Protein AF-0000000087743496 (afdb_homodimer)

Nearest PDB structures (foldseek):
  3oou-assembly1_A  TM=9.475E-01  e=4.690E-06  Listeria innocua
  6swi-assembly1_A  TM=8.479E-01  e=4.455E-06  Geobacillus stearothermophilus
  3w6v-assembly1_A  TM=9.706E-01  e=2.554E-05  Streptomyces griseus
  3lsg-assembly1_A  TM=9.555E-01  e=3.476E-05  Fusobacterium nucleatum subsp. nucleatum
  3oio-assembly1_A  TM=8.805E-01  e=1.465E-04  Chromobacterium violaceum

Radius of gyration: 25.74 Å; Cα contacts (8 Å, |Δi|>4): 983; chains: 2; bounding box: 69×85×62 Å

Foldseek 3Di:
DQPDDDPQAGDDDDDPPFLKDKDKDQDQAKFDKHFAAWKKKKAFQWAWFWKDFPNDIDIHGHLKIKIAHHLTIMITHRDGGMMMMMTGRCLVVCVDPPLLLLSLLQPGMHMQDVVQAVCSVVLSVLVVQLVVLVVVVDPCSRVSNNVSVSVVSVSSSVCSVSSLVPDPDPSRNVSSLLSNLLSVLLVVLLVCLQEPADLCNSCVSSVHDSVVSQVSNCSSNVDGPVLSSLLSLLVQLLVCLLPHPDDNVVSCNRSRHPDPVVNQVSNCVNPVDGSVVSSVVNVPPDPPPPPPPDDPPPVVD/DQPDDDPQAGDDDDDPPFLKDKDKDQDQAKFDWHFAAWKKKKAFQWAWFWKDFPNDIDIHGHLKIKIAHHLTIMITHRDGGMMMMMTGRCLVVCVDPPLLLLSLLQPGMHMQDVVQAVCSVVLSVLVVQLVVLVVVVDPCSRVSNNVSVSVVSVSSSVCSVSSLVPDPDPSRNVSSLLSNLLSVLLVVLLVCLQEPADLCNSCVSSVHDSVVSQVSNCSSNVDGPVLSSLLSLLVQLLVCLLPHPDDNVVSCNRSRHPDPVVNQVSNCVNPVDGSVVSSVVNVPPPCPPDPPPDDPPPVVD

Sequence (602 aa):
MIENLNGLHETVNYAPTGRVRLYENDDFEAYPSHWHLPIEIIMPIQNNYKVESCGHVFDIAEDEMIFICPGVIHSMPALPGKRLIFQIDISMLQAISGFDHVVSLIYPVYVVSPSNCPCYDQFHNLFRQICESYTHAGLMAEPEIYTSMAQMLLLLGKNYHQINNSLADTSIKKQREYAEQINRICDYLKIHYAEDISLESAAKIAGFSKYHFSRVFKQLTGVTFYRYINQVRIQKAKLFLMDSDSTITNIAINCGFSSMSSFIRMFRIITGYTPTKFRSLYDSSLTIPSEDPESYEQLSGMIENLNGLHETVNYAPTGRVRLYENDDFEAYPSHWHLPIEIIMPIQNNYKVESCGHVFDIAEDEMIFICPGVIHSMPALPGKRLIFQIDISMLQAISGFDHVVSLIYPVYVVSPSNCPCYDQFHNLFRQICESYTHAGLMAEPEIYTSMAQMLLLLGKNYHQINNSLADTSIKKQREYAEQINRICDYLKIHYAEDISLESAAKIAGFSKYHFSRVFKQLTGVTFYRYINQVRIQKAKLFLMDSDSTITNIAINCGFSSMSSFIRMFRIITGYTPTKFRSLYDSSLTIPSEDPESYEQLSG

Organism: Butyrivibrio fibrisolvens (NCBI:txid831)

Structure (mmCIF, N/CA/C/O backbone):
data_AF-0000000087743496-model_v1
#
loop_
_entity.id
_entity.type
_entity.pdbx_description
1 polymer 'AraC family transcriptional regulator'
#
loop_
_atom_site.group_PDB
_atom_site.id
_atom_site.type_symbol
_atom_site.label_atom_id
_atom_site.label_alt_id
_atom_site.label_comp_id
_atom_site.label_asym_id
_atom_site.label_entity_id
_atom_site.label_seq_id
_atom_site.pdbx_PDB_ins_code
_atom_site.Cartn_x
_atom_site.Cartn_y
_atom_site.Cartn_z
_atom_site.occupancy
_atom_site.B_iso_or_equiv
_atom_site.auth_seq_id
_atom_site.auth_comp_id
_atom_site.auth_asym_id
_atom_site.auth_atom_id
_atom_site.pdbx_PDB_model_num
ATOM 1 N N . MET A 1 1 ? 3.855 8.945 25.516 1 42.09 1 MET A N 1
ATOM 2 C CA . MET A 1 1 ? 5.207 9.484 25.625 1 42.09 1 MET A CA 1
ATOM 3 C C . MET A 1 1 ? 5.895 9.5 24.266 1 42.09 1 MET A C 1
ATOM 5 O O . MET A 1 1 ? 5.723 8.57 23.469 1 42.09 1 MET A O 1
ATOM 9 N N . ILE A 1 2 ? 6.129 10.781 23.859 1 43.72 2 ILE A N 1
ATOM 10 C CA . ILE A 1 2 ? 7.023 10.875 22.719 1 43.72 2 ILE A CA 1
ATOM 11 C C . ILE A 1 2 ? 8.375 10.258 23.062 1 43.72 2 ILE A C 1
ATOM 13 O O . ILE A 1 2 ? 9.062 10.719 23.969 1 43.72 2 ILE A O 1
ATOM 17 N N . GLU A 1 3 ? 8.672 9.156 22.625 1 43.66 3 GLU A N 1
ATOM 18 C CA . GLU A 1 3 ? 9.883 8.414 22.969 1 43.66 3 GLU A CA 1
ATOM 19 C C . GLU A 1 3 ? 11.125 9.078 22.391 1 43.66 3 GLU A C 1
ATOM 21 O O . GLU A 1 3 ? 12.18 9.109 23.016 1 43.66 3 GLU A O 1
ATOM 26 N N . ASN A 1 4 ? 10.977 9.617 21.219 1 40.31 4 ASN A N 1
ATOM 27 C CA . ASN A 1 4 ? 12.117 10.188 20.5 1 40.31 4 ASN A CA 1
ATOM 28 C C . ASN A 1 4 ? 11.734 11.477 19.781 1 40.31 4 ASN A C 1
ATOM 30 O O . ASN A 1 4 ? 10.969 11.445 18.812 1 40.31 4 ASN A O 1
ATOM 34 N N . LEU A 1 5 ? 12.07 12.641 20.484 1 42.12 5 LEU A N 1
ATOM 35 C CA . LEU A 1 5 ? 11.758 13.945 19.906 1 42.12 5 LEU A CA 1
ATOM 36 C C . LEU A 1 5 ? 13.039 14.695 19.516 1 42.12 5 LEU A C 1
ATOM 38 O O . LEU A 1 5 ? 13.914 14.898 20.359 1 42.12 5 LEU A O 1
ATOM 42 N N . ASN A 1 6 ? 13.242 14.898 18.406 1 38.78 6 ASN A N 1
ATOM 43 C CA . ASN A 1 6 ? 14.328 15.75 17.922 1 38.78 6 ASN A CA 1
ATOM 44 C C . ASN A 1 6 ? 13.797 17.062 17.375 1 38.78 6 ASN A C 1
ATOM 46 O O . ASN A 1 6 ? 13.367 17.141 16.219 1 38.78 6 ASN A O 1
ATOM 50 N N . GLY A 1 7 ? 14 18.141 18.109 1 49.56 7 GLY A N 1
ATOM 51 C CA . GLY A 1 7 ? 13.305 19.359 17.75 1 49.56 7 GLY A CA 1
ATOM 52 C C . GLY A 1 7 ? 11.797 19.219 17.75 1 49.56 7 GLY A C 1
ATOM 53 O O . GLY A 1 7 ? 11.203 18.859 18.766 1 49.56 7 GLY A O 1
ATOM 54 N N . LEU A 1 8 ? 11.242 19.406 16.688 1 47.38 8 LEU A N 1
ATOM 55 C CA . LEU A 1 8 ? 9.789 19.266 16.609 1 47.38 8 LEU A CA 1
ATOM 56 C C . LEU A 1 8 ? 9.406 17.938 16 1 47.38 8 LEU A C 1
ATOM 58 O O . LEU A 1 8 ? 8.219 17.609 15.898 1 47.38 8 LEU A O 1
ATOM 62 N N . HIS A 1 9 ? 10.398 17.234 15.617 1 40.75 9 HIS A N 1
ATOM 63 C CA . HIS A 1 9 ? 10.109 16 14.914 1 40.75 9 HIS A CA 1
ATOM 64 C C . HIS A 1 9 ? 10.133 14.805 15.867 1 40.75 9 HIS A C 1
ATOM 66 O O . HIS A 1 9 ? 11.156 14.531 16.484 1 40.75 9 HIS A O 1
ATOM 72 N N . GLU A 1 10 ? 8.938 14.031 16.047 1 50.34 10 GLU A N 1
ATOM 73 C CA . GLU A 1 10 ? 8.867 12.797 16.812 1 50.34 10 GLU A CA 1
ATOM 74 C C . GLU A 1 10 ? 9.195 11.578 15.953 1 50.34 10 GLU A C 1
ATOM 76 O O . GLU A 1 10 ? 8.633 11.414 14.867 1 50.34 10 GLU A O 1
ATOM 81 N N . THR A 1 11 ? 10.148 10.812 16.391 1 38.5 11 THR A N 1
ATOM 82 C CA . THR A 1 11 ? 10.391 9.516 15.773 1 38.5 11 THR A CA 1
ATOM 83 C C . THR A 1 11 ? 9.547 8.43 16.453 1 38.5 11 THR A C 1
ATOM 85 O O . THR A 1 11 ? 9.656 8.219 17.656 1 38.5 11 THR A O 1
ATOM 88 N N . VAL A 1 12 ? 8.578 7.844 15.82 1 43.12 12 VAL A N 1
ATOM 89 C CA . VAL A 1 12 ? 7.707 6.805 16.375 1 43.12 12 VAL A CA 1
ATOM 90 C C . VAL A 1 12 ? 8.391 5.445 16.234 1 43.12 12 VAL A C 1
ATOM 92 O O . VAL A 1 12 ? 8.828 5.066 15.148 1 43.12 12 VAL A O 1
ATOM 95 N N . ASN A 1 13 ? 8.766 4.816 17.312 1 44.34 13 ASN A N 1
ATOM 96 C CA . ASN A 1 13 ? 9.336 3.471 17.328 1 44.34 13 ASN A CA 1
ATOM 97 C C . ASN A 1 13 ? 8.266 2.408 17.094 1 44.34 13 ASN A C 1
ATOM 99 O O . ASN A 1 13 ? 7.367 2.234 17.922 1 44.34 13 ASN A O 1
ATOM 103 N N . TYR A 1 14 ? 8.305 1.847 15.953 1 43.69 14 TYR A N 1
ATOM 104 C CA . TYR A 1 14 ? 7.367 0.774 15.648 1 43.69 14 TYR A CA 1
ATOM 105 C C . TYR A 1 14 ? 7.836 -0.547 16.25 1 43.69 14 TYR A C 1
ATOM 107 O O . TYR A 1 14 ? 9.008 -0.694 16.609 1 43.69 14 TYR A O 1
ATOM 115 N N . ALA A 1 15 ? 7.039 -1.419 16.562 1 44.97 15 ALA A N 1
ATOM 116 C CA . ALA A 1 15 ? 7.445 -2.797 16.844 1 44.97 15 ALA A CA 1
ATOM 117 C C . ALA A 1 15 ? 8.336 -3.334 15.719 1 44.97 15 ALA A C 1
ATOM 119 O O . ALA A 1 15 ? 8.359 -2.781 14.617 1 44.97 15 ALA A O 1
ATOM 120 N N . PRO A 1 16 ? 9.469 -4.094 16 1 43.31 16 PRO A N 1
ATOM 121 C CA . PRO A 1 16 ? 10.508 -4.559 15.07 1 43.31 16 PRO A CA 1
ATOM 122 C C . PRO A 1 16 ? 10.016 -4.633 13.625 1 43.31 16 PRO A C 1
ATOM 124 O O . PRO A 1 16 ? 10.797 -4.418 12.695 1 43.31 16 PRO A O 1
ATOM 127 N N . THR A 1 17 ? 8.961 -5.055 13.414 1 46.44 17 THR A N 1
ATOM 128 C CA . THR A 1 17 ? 8.508 -5.23 12.039 1 46.44 17 THR A CA 1
ATOM 129 C C . THR A 1 17 ? 7.5 -4.152 11.656 1 46.44 17 THR A C 1
ATOM 131 O O . THR A 1 17 ? 6.934 -4.184 10.562 1 46.44 17 THR A O 1
ATOM 134 N N . GLY A 1 18 ? 7.168 -3.041 12.57 1 61.03 18 GLY A N 1
ATOM 135 C CA . GLY A 1 18 ? 5.789 -2.686 12.273 1 61.03 18 GLY A CA 1
ATOM 136 C C . GLY A 1 18 ? 5.633 -1.251 11.805 1 61.03 18 GLY A C 1
ATOM 137 O O . GLY A 1 18 ? 6.582 -0.469 11.852 1 61.03 18 GLY A O 1
ATOM 138 N N . ARG A 1 19 ? 4.906 -0.903 10.938 1 77.94 19 ARG A N 1
ATOM 139 C CA . ARG A 1 19 ? 4.395 0.347 10.383 1 77.94 19 ARG A CA 1
ATOM 140 C C . ARG A 1 19 ? 3.221 0.87 11.203 1 77.94 19 ARG A C 1
ATOM 142 O O . ARG A 1 19 ? 2.588 1.86 10.836 1 77.94 19 ARG A O 1
ATOM 149 N N . VAL A 1 20 ? 3.025 0.185 12.445 1 89.19 20 VAL A N 1
ATOM 150 C CA . VAL A 1 20 ? 1.831 0.459 13.234 1 89.19 20 VAL A CA 1
ATOM 151 C C . VAL A 1 20 ? 2.193 0.521 14.719 1 89.19 20 VAL A C 1
ATOM 153 O O . VAL A 1 20 ? 2.984 -0.292 15.203 1 89.19 20 VAL A O 1
ATOM 156 N N . ARG A 1 21 ? 1.728 1.49 15.422 1 89.12 21 ARG A N 1
ATOM 157 C CA . ARG A 1 21 ? 1.878 1.604 16.859 1 89.12 21 ARG A CA 1
ATOM 158 C C . ARG A 1 21 ? 0.559 1.996 17.516 1 89.12 21 ARG A C 1
ATOM 160 O O . ARG A 1 21 ? -0.105 2.936 17.078 1 89.12 21 ARG A O 1
ATOM 167 N N . LEU A 1 22 ? 0.142 1.209 18.453 1 93.5 22 LEU A N 1
ATOM 168 C CA . LEU A 1 22 ? -1.048 1.489 19.25 1 93.5 22 LEU A CA 1
ATOM 169 C C . LEU A 1 22 ? -0.76 1.32 20.734 1 93.5 22 LEU A C 1
ATOM 171 O O . LEU A 1 22 ? -0.176 0.316 21.156 1 93.5 22 LEU A O 1
ATOM 175 N N . TYR A 1 23 ? -1.076 2.348 21.5 1 90.5 23 TYR A N 1
ATOM 176 C CA . TYR A 1 23 ? -0.857 2.211 22.938 1 90.5 23 TYR A CA 1
ATOM 177 C C . TYR A 1 23 ? -1.848 3.062 23.719 1 90.5 23 TYR A C 1
ATOM 179 O O . TYR A 1 23 ? -2.395 4.035 23.188 1 90.5 23 TYR A O 1
ATOM 187 N N . GLU A 1 24 ? -2.135 2.59 24.906 1 92.56 24 GLU A N 1
ATOM 188 C CA . GLU A 1 24 ? -2.912 3.371 25.859 1 92.56 24 GLU A CA 1
ATOM 189 C C . GLU A 1 24 ? -2.027 4.355 26.625 1 92.56 24 GLU A C 1
ATOM 191 O O . GLU A 1 24 ? -0.997 3.973 27.188 1 92.56 24 GLU A O 1
ATOM 196 N N . ASN A 1 25 ? -2.383 5.609 26.5 1 90.38 25 ASN A N 1
ATOM 197 C CA . ASN A 1 25 ? -1.643 6.672 27.172 1 90.38 25 ASN A CA 1
ATOM 198 C C . ASN A 1 25 ? -2.402 7.207 28.391 1 90.38 25 ASN A C 1
ATOM 200 O O . ASN A 1 25 ? -3.568 7.59 28.266 1 90.38 25 ASN A O 1
ATOM 204 N N . ASP A 1 26 ? -1.772 7.098 29.562 1 87.88 26 ASP A N 1
ATOM 205 C CA . ASP A 1 26 ? -2.359 7.648 30.781 1 87.88 26 ASP A CA 1
ATOM 206 C C . ASP A 1 26 ? -1.432 8.68 31.422 1 87.88 26 ASP A C 1
ATOM 208 O O . ASP A 1 26 ? -1.624 9.062 32.562 1 87.88 26 ASP A O 1
ATOM 212 N N . ASP A 1 27 ? -0.508 9.039 30.641 1 77.75 27 ASP A N 1
ATOM 213 C CA . ASP A 1 27 ? 0.477 9.984 31.172 1 77.75 27 ASP A CA 1
ATOM 214 C C . ASP A 1 27 ? -0.126 11.375 31.328 1 77.75 27 ASP A C 1
ATOM 216 O O . ASP A 1 27 ? -0.918 11.812 30.5 1 77.75 27 ASP A O 1
ATOM 220 N N . PHE A 1 28 ? 0.215 12 32.438 1 84.56 28 PHE A N 1
ATOM 221 C CA . PHE A 1 28 ? -0.128 13.398 32.656 1 84.56 28 PHE A CA 1
ATOM 222 C C . PHE A 1 28 ? 1.021 14.312 32.25 1 84.56 28 PHE A C 1
ATOM 224 O O . PHE A 1 28 ? 1.623 14.977 33.094 1 84.56 28 PHE A O 1
ATOM 231 N N . GLU A 1 29 ? 1.429 14.211 30.984 1 81.06 29 GLU A N 1
ATOM 232 C CA . GLU A 1 29 ? 2.539 14.992 30.453 1 81.06 29 GLU A CA 1
ATOM 233 C C . GLU A 1 29 ? 2.127 15.742 29.188 1 81.06 29 GLU A C 1
ATOM 235 O O . GLU A 1 29 ? 1.256 15.289 28.438 1 81.06 29 GLU A O 1
ATOM 240 N N . ALA A 1 30 ? 2.766 16.922 29.109 1 84.5 30 ALA A N 1
ATOM 241 C CA . ALA A 1 30 ? 2.553 17.703 27.891 1 84.5 30 ALA A CA 1
ATOM 242 C C . ALA A 1 30 ? 3.439 17.188 26.75 1 84.5 30 ALA A C 1
ATOM 244 O O . ALA A 1 30 ? 4.594 16.812 26.984 1 84.5 30 ALA A O 1
ATOM 245 N N . TYR A 1 31 ? 2.842 17.141 25.625 1 81.44 31 TYR A N 1
ATOM 246 C CA . TYR A 1 31 ? 3.619 16.859 24.422 1 81.44 31 TYR A CA 1
ATOM 247 C C . TYR A 1 31 ? 3.879 18.141 23.641 1 81.44 31 TYR A C 1
ATOM 249 O O . TYR A 1 31 ? 2.943 18.781 23.141 1 81.44 31 TYR A O 1
ATOM 257 N N . PRO A 1 32 ? 5.125 18.547 23.578 1 79.94 32 PRO A N 1
ATOM 258 C CA . PRO A 1 32 ? 5.449 19.781 22.844 1 79.94 32 PRO A CA 1
ATOM 259 C C . PRO A 1 32 ? 5.133 19.672 21.359 1 79.94 32 PRO A C 1
ATOM 261 O O . PRO A 1 32 ? 4.871 18.578 20.859 1 79.94 32 PRO A O 1
ATOM 264 N N . SER A 1 33 ? 5.164 20.797 20.719 1 79.81 33 SER A N 1
ATOM 265 C CA . SER A 1 33 ? 4.934 20.828 19.281 1 79.81 33 SER A CA 1
ATOM 266 C C . SER A 1 33 ? 5.891 19.891 18.547 1 79.81 33 SER A C 1
ATOM 268 O O . SER A 1 33 ? 7.098 19.922 18.797 1 79.81 33 SER A O 1
ATOM 270 N N . HIS A 1 34 ? 5.262 19.047 17.766 1 73.25 34 HIS A N 1
ATOM 271 C CA . HIS A 1 34 ? 6.047 18.078 17 1 73.25 34 HIS A CA 1
ATOM 272 C C . HIS A 1 34 ? 5.281 17.625 15.758 1 73.25 34 HIS A C 1
ATOM 274 O O . HIS A 1 34 ? 4.105 17.953 15.594 1 73.25 34 HIS A O 1
ATOM 280 N N . TRP A 1 35 ? 6.023 17.016 14.859 1 69.31 35 TRP A N 1
ATOM 281 C CA . TRP A 1 35 ? 5.375 16.391 13.703 1 69.31 35 TRP A CA 1
ATOM 282 C C . TRP A 1 35 ? 5.984 15.031 13.406 1 69.31 35 TRP A C 1
ATOM 284 O O . TRP A 1 35 ? 7.066 14.703 13.906 1 69.31 35 TRP A O 1
ATOM 294 N N . HIS A 1 36 ? 5.168 14.164 12.719 1 68.69 36 HIS A N 1
ATOM 295 C CA . HIS A 1 36 ? 5.605 12.859 12.234 1 68.69 36 HIS A CA 1
ATOM 296 C C . HIS A 1 36 ? 4.816 12.438 11 1 68.69 36 HIS A C 1
ATOM 298 O O . HIS A 1 36 ? 3.818 13.062 10.648 1 68.69 36 HIS A O 1
ATOM 304 N N . LEU A 1 37 ? 5.281 11.391 10.352 1 69.12 37 LEU A N 1
ATOM 305 C CA . LEU A 1 37 ? 4.723 10.992 9.062 1 69.12 37 LEU A CA 1
ATOM 306 C C . LEU A 1 37 ? 3.52 10.07 9.25 1 69.12 37 LEU A C 1
ATOM 308 O O . LEU A 1 37 ? 2.559 10.133 8.484 1 69.12 37 LEU A O 1
ATOM 312 N N . PRO A 1 38 ? 3.514 9.273 10.219 1 82.62 38 PRO A N 1
ATOM 313 C CA . PRO A 1 38 ? 2.301 8.469 10.398 1 82.62 38 PRO A CA 1
ATOM 314 C C . PRO A 1 38 ? 1.071 9.32 10.711 1 82.62 38 PRO A C 1
ATOM 316 O O . PRO A 1 38 ? 1.184 10.344 11.398 1 82.62 38 PRO A O 1
ATOM 319 N N . ILE A 1 39 ? 0.041 8.914 10.133 1 91 39 ILE A N 1
ATOM 320 C CA . ILE A 1 39 ? -1.202 9.508 10.609 1 91 39 ILE A CA 1
ATOM 321 C C . ILE A 1 39 ? -1.436 9.102 12.07 1 91 39 ILE A C 1
ATOM 323 O O . ILE A 1 39 ? -1.117 7.98 12.469 1 91 39 ILE A O 1
ATOM 327 N N . GLU A 1 40 ? -1.937 10.008 12.812 1 92.81 40 GLU A N 1
ATOM 328 C CA . GLU A 1 40 ? -2.191 9.742 14.227 1 92.81 40 GLU A CA 1
ATOM 329 C C . GLU A 1 40 ? -3.674 9.875 14.555 1 92.81 40 GLU A C 1
ATOM 331 O O . GLU A 1 40 ? -4.32 10.852 14.156 1 92.81 40 GLU A O 1
ATOM 336 N N . ILE A 1 41 ? -4.219 8.852 15.195 1 97.62 41 ILE A N 1
ATOM 337 C CA . ILE A 1 41 ? -5.586 8.883 15.711 1 97.62 41 ILE A CA 1
ATOM 338 C C . ILE A 1 41 ? -5.559 8.836 17.234 1 97.62 41 ILE A C 1
ATOM 340 O O . ILE A 1 41 ? -4.93 7.957 17.828 1 97.62 41 ILE A O 1
ATOM 344 N N . ILE A 1 42 ? -6.191 9.766 17.859 1 97.12 42 ILE A N 1
ATOM 345 C CA . ILE A 1 42 ? -6.289 9.82 19.312 1 97.12 42 ILE A CA 1
ATOM 346 C C . ILE A 1 42 ? -7.75 9.695 19.734 1 97.12 42 ILE A C 1
ATOM 348 O O . ILE A 1 42 ? -8.617 10.398 19.203 1 97.12 42 ILE A O 1
ATOM 352 N N . MET A 1 43 ? -8.047 8.781 20.641 1 97.81 43 MET A N 1
ATOM 353 C CA . MET A 1 43 ? -9.391 8.586 21.172 1 97.81 43 MET A CA 1
ATOM 354 C C . MET A 1 43 ? -9.375 8.57 22.703 1 97.81 43 MET A C 1
ATOM 356 O O . MET A 1 43 ? -8.969 7.578 23.312 1 97.81 43 MET A O 1
ATOM 360 N N . PRO A 1 44 ? -9.844 9.609 23.312 1 97.31 44 PRO A N 1
ATOM 361 C CA . PRO A 1 44 ? -9.961 9.57 24.766 1 97.31 44 PRO A CA 1
ATOM 362 C C . PRO A 1 44 ? -10.922 8.484 25.25 1 97.31 44 PRO A C 1
ATOM 364 O O . PRO A 1 44 ? -11.992 8.297 24.672 1 97.31 44 PRO A O 1
ATOM 367 N N . ILE A 1 45 ? -10.484 7.75 26.25 1 96.38 45 ILE A N 1
ATOM 368 C CA . ILE A 1 45 ? -11.336 6.707 26.812 1 96.38 45 ILE A CA 1
ATOM 369 C C . ILE A 1 45 ? -11.758 7.094 28.234 1 96.38 45 ILE A C 1
ATOM 371 O O . ILE A 1 45 ? -12.727 6.547 28.766 1 96.38 45 ILE A O 1
ATOM 375 N N . GLN A 1 46 ? -10.969 7.949 28.875 1 95.62 46 GLN A N 1
ATOM 376 C CA . GLN A 1 46 ? -11.305 8.57 30.141 1 95.62 46 GLN A CA 1
ATOM 377 C C . GLN A 1 46 ? -11.031 10.07 30.125 1 95.62 46 GLN A C 1
ATOM 379 O O . GLN A 1 46 ? -9.914 10.5 29.844 1 95.62 46 GLN A O 1
ATOM 384 N N . ASN A 1 47 ? -12.055 10.906 30.422 1 94.38 47 ASN A N 1
ATOM 385 C CA . ASN A 1 47 ? -11.992 12.367 30.391 1 94.38 47 ASN A CA 1
ATOM 386 C C . ASN A 1 47 ? -11.758 12.898 28.984 1 94.38 47 ASN A C 1
ATOM 388 O O . ASN A 1 47 ? -11.297 12.172 28.109 1 94.38 47 ASN A O 1
ATOM 392 N N . ASN A 1 48 ? -12.016 14.133 28.766 1 94.94 48 ASN A N 1
ATOM 393 C CA . ASN A 1 48 ? -11.773 14.805 27.484 1 94.94 48 ASN A CA 1
ATOM 394 C C . ASN A 1 48 ? -10.289 15.07 27.266 1 94.94 48 ASN A C 1
ATOM 396 O O . ASN A 1 48 ? -9.492 14.969 28.203 1 94.94 48 ASN A O 1
ATOM 400 N N . TYR A 1 49 ? -9.953 15.289 26.016 1 95.06 49 TYR A N 1
ATOM 401 C CA . TYR A 1 49 ? -8.57 15.602 25.656 1 95.06 49 TYR A CA 1
ATOM 402 C C . TYR A 1 49 ? -8.516 16.781 24.688 1 95.06 49 TYR A C 1
ATOM 404 O O . TYR A 1 49 ? -9.555 17.281 24.25 1 95.06 49 TYR A O 1
ATOM 412 N N . LYS A 1 50 ? -7.32 17.391 24.531 1 95.75 50 LYS A N 1
ATOM 413 C CA . LYS A 1 50 ? -7.145 18.531 23.641 1 95.75 50 LYS A CA 1
ATOM 414 C C . LYS A 1 50 ? -5.93 18.344 22.734 1 95.75 50 LYS A C 1
ATOM 416 O O . LYS A 1 50 ? -4.914 17.781 23.156 1 95.75 50 LYS A O 1
ATOM 421 N N . VAL A 1 51 ? -6.066 18.797 21.531 1 94.38 51 VAL A N 1
ATOM 422 C CA . VAL A 1 51 ? -4.965 18.844 20.578 1 94.38 51 VAL A CA 1
ATOM 423 C C . VAL A 1 51 ? -4.855 20.234 19.969 1 94.38 51 VAL A C 1
ATOM 425 O O . VAL A 1 51 ? -5.867 20.859 19.625 1 94.38 51 VAL A O 1
ATOM 428 N N . GLU A 1 52 ? -3.643 20.734 19.906 1 91.44 52 GLU A N 1
ATOM 429 C CA . GLU A 1 52 ? -3.387 22.016 19.281 1 91.44 52 GLU A CA 1
ATOM 430 C C . GLU A 1 52 ? -2.658 21.859 17.953 1 91.44 52 GLU A C 1
ATOM 432 O O . GLU A 1 52 ? -1.634 21.172 17.875 1 91.44 52 GLU A O 1
ATOM 437 N N . SER A 1 53 ? -3.219 22.438 17 1 87.69 53 SER A N 1
ATOM 438 C CA . SER A 1 53 ? -2.621 22.391 15.664 1 87.69 53 SER A CA 1
ATOM 439 C C . SER A 1 53 ? -3.049 23.594 14.82 1 87.69 53 SER A C 1
ATOM 441 O O . SER A 1 53 ? -4.207 24.016 14.867 1 87.69 53 SER A O 1
ATOM 443 N N . CYS A 1 54 ? -2.141 24.141 14.102 1 79.44 54 CYS A N 1
ATOM 444 C CA . CYS A 1 54 ? -2.395 25.25 13.188 1 79.44 54 CYS A CA 1
ATOM 445 C C . CYS A 1 54 ? -3.08 26.406 13.906 1 79.44 54 CYS A C 1
ATOM 447 O O . CYS A 1 54 ? -4.035 26.984 13.391 1 79.44 54 CYS A O 1
ATOM 449 N N . GLY A 1 55 ? -2.709 26.625 15.047 1 83.19 55 GLY A N 1
ATOM 450 C CA . GLY A 1 55 ? -3.217 27.766 15.805 1 83.19 55 GLY A CA 1
ATOM 451 C C . GLY A 1 55 ? -4.59 27.516 16.406 1 83.19 55 GLY A C 1
ATOM 452 O O . GLY A 1 55 ? -5.211 28.422 16.953 1 83.19 55 GLY A O 1
ATOM 453 N N . HIS A 1 56 ? -5.082 26.312 16.312 1 88.56 56 HIS A N 1
ATOM 454 C CA . HIS A 1 56 ? -6.398 25.969 16.844 1 88.56 56 HIS A CA 1
ATOM 455 C C . HIS A 1 56 ? -6.297 24.906 17.922 1 88.56 56 HIS A C 1
ATOM 457 O O . HIS A 1 56 ? -5.383 24.078 17.891 1 88.56 56 HIS A O 1
ATOM 463 N N . VAL A 1 57 ? -7.266 25.016 18.766 1 92.75 57 VAL A N 1
ATOM 464 C CA . VAL A 1 57 ? -7.395 23.984 19.797 1 92.75 57 VAL A CA 1
ATOM 465 C C . VAL A 1 57 ? -8.609 23.109 19.516 1 92.75 57 VAL A C 1
ATOM 467 O O . VAL A 1 57 ? -9.719 23.625 19.344 1 92.75 57 VAL A O 1
ATOM 470 N N . PHE A 1 58 ? -8.414 21.859 19.516 1 93.75 58 PHE A N 1
ATOM 471 C CA . PHE A 1 58 ? -9.484 20.891 19.281 1 93.75 58 PHE A CA 1
ATOM 472 C C . PHE A 1 58 ? -9.797 20.125 20.562 1 93.75 58 PHE A C 1
ATOM 474 O O . PHE A 1 58 ? -8.938 19.422 21.094 1 93.75 58 PHE A O 1
ATOM 481 N N . ASP A 1 59 ? -11.023 20.312 20.984 1 95.06 59 ASP A N 1
ATOM 482 C CA . ASP A 1 59 ? -11.5 19.531 22.125 1 95.06 59 ASP A CA 1
ATOM 483 C C . ASP A 1 59 ? -12.07 18.188 21.656 1 95.06 59 ASP A C 1
ATOM 485 O O . ASP A 1 59 ? -12.906 18.141 20.766 1 95.06 59 ASP A O 1
ATOM 489 N N . ILE A 1 60 ? -11.664 17.172 22.266 1 96.06 60 ILE A N 1
ATOM 490 C CA . ILE A 1 60 ? -12.102 15.82 21.922 1 96.06 60 ILE A CA 1
ATOM 491 C C . ILE A 1 60 ? -12.766 15.164 23.125 1 96.06 60 ILE A C 1
ATOM 493 O O . ILE A 1 60 ? -12.109 14.922 24.141 1 96.06 60 ILE A O 1
ATOM 497 N N . ALA A 1 61 ? -14.023 14.906 23 1 96.44 61 ALA A N 1
ATOM 498 C CA . ALA A 1 61 ? -14.75 14.258 24.094 1 96.44 61 ALA A CA 1
ATOM 499 C C . ALA A 1 61 ? -14.438 12.766 24.141 1 96.44 61 ALA A C 1
ATOM 501 O O . ALA A 1 61 ? -13.844 12.211 23.219 1 96.44 61 ALA A O 1
ATOM 502 N N . GLU A 1 62 ? -14.805 12.148 25.25 1 96.19 62 GLU A N 1
ATOM 503 C CA . GLU A 1 62 ? -14.672 10.703 25.375 1 96.19 62 GLU A CA 1
ATOM 504 C C . GLU A 1 62 ? -15.344 9.977 24.203 1 96.19 62 GLU A C 1
ATOM 506 O O . GLU A 1 62 ? -16.438 10.344 23.797 1 96.19 62 GLU A O 1
ATOM 511 N N . ASP A 1 63 ? -14.586 9.086 23.547 1 95.12 63 ASP A N 1
ATOM 512 C CA . ASP A 1 63 ? -15.047 8.18 22.5 1 95.12 63 ASP A CA 1
ATOM 513 C C . ASP A 1 63 ? -15.094 8.891 21.141 1 95.12 63 ASP A C 1
ATOM 515 O O . ASP A 1 63 ? -15.391 8.266 20.125 1 95.12 63 ASP A O 1
ATOM 519 N N . GLU A 1 64 ? -14.836 10.211 21.156 1 96.94 64 GLU A N 1
ATOM 520 C CA . GLU A 1 64 ? -14.578 10.859 19.859 1 96.94 64 GLU A CA 1
ATOM 521 C C . GLU A 1 64 ? -13.164 10.562 19.375 1 96.94 64 GLU A C 1
ATOM 523 O O . GLU A 1 64 ? -12.32 10.094 20.141 1 96.94 64 GLU A O 1
ATOM 528 N N . MET A 1 65 ? -12.977 10.758 18.062 1 97.31 65 MET A N 1
ATOM 529 C CA . MET A 1 65 ? -11.656 10.5 17.484 1 97.31 65 MET A CA 1
ATOM 530 C C . MET A 1 65 ? -11.148 11.719 16.734 1 97.31 65 MET A C 1
ATOM 532 O O . MET A 1 65 ? -11.914 12.406 16.062 1 97.31 65 MET A O 1
ATOM 536 N N . ILE A 1 66 ? -9.898 11.992 16.906 1 96.75 66 ILE A N 1
ATOM 537 C CA . ILE A 1 66 ? -9.273 13.023 16.094 1 96.75 66 ILE A CA 1
ATOM 538 C C . ILE A 1 66 ? -8.211 12.398 15.195 1 96.75 66 ILE A C 1
ATOM 540 O O . ILE A 1 66 ? -7.398 11.594 15.648 1 96.75 66 ILE A O 1
ATOM 544 N N . PHE A 1 67 ? -8.266 12.734 13.914 1 96.44 67 PHE A N 1
ATOM 545 C CA . PHE A 1 67 ? -7.262 12.359 12.922 1 96.44 67 PHE A CA 1
ATOM 546 C C . PHE A 1 67 ? -6.273 13.5 12.695 1 96.44 67 PHE A C 1
ATOM 548 O O . PHE A 1 67 ? -6.676 14.609 12.336 1 96.44 67 PHE A O 1
ATOM 555 N N . ILE A 1 68 ? -5.043 13.266 12.938 1 92.56 68 ILE A N 1
ATOM 556 C CA . ILE A 1 68 ? -3.975 14.211 12.633 1 92.56 68 ILE A CA 1
ATOM 557 C C . ILE A 1 68 ? -3.191 13.727 11.414 1 92.56 68 ILE A C 1
ATOM 559 O O . ILE A 1 68 ? -2.564 12.664 11.453 1 92.56 68 ILE A O 1
ATOM 563 N N . CYS A 1 69 ? -3.148 14.453 10.406 1 90.75 69 CYS A N 1
ATOM 564 C CA . CYS A 1 69 ? -2.604 14.016 9.125 1 90.75 69 CYS A CA 1
ATOM 565 C C . CYS A 1 69 ? -1.079 14 9.156 1 90.75 69 CYS A C 1
ATOM 567 O O . CYS A 1 69 ? -0.467 14.633 10.016 1 90.75 69 CYS A O 1
ATOM 569 N N . PRO A 1 70 ? -0.544 13.242 8.258 1 80.56 70 PRO A N 1
ATOM 570 C CA . PRO A 1 70 ? 0.916 13.156 8.188 1 80.56 70 PRO A CA 1
ATOM 571 C C . PRO A 1 70 ? 1.581 14.516 8.031 1 80.56 70 PRO A C 1
ATOM 573 O O . PRO A 1 70 ? 1.123 15.344 7.238 1 80.56 70 PRO A O 1
ATOM 576 N N . GLY A 1 71 ? 2.6 14.711 8.883 1 70.44 71 GLY A N 1
ATOM 577 C CA . GLY A 1 71 ? 3.418 15.906 8.734 1 70.44 71 GLY A CA 1
ATOM 578 C C . GLY A 1 71 ? 2.838 17.125 9.43 1 70.44 71 GLY A C 1
ATOM 579 O O . GLY A 1 71 ? 3.443 18.188 9.43 1 70.44 71 GLY A O 1
ATOM 580 N N . VAL A 1 72 ? 1.721 17.047 10.023 1 81 72 VAL A N 1
ATOM 581 C CA . VAL A 1 72 ? 1.058 18.172 10.672 1 81 72 VAL A CA 1
ATOM 582 C C . VAL A 1 72 ? 1.669 18.391 12.055 1 81 72 VAL A C 1
ATOM 584 O O . VAL A 1 72 ? 1.785 17.469 12.852 1 81 72 VAL A O 1
ATOM 587 N N . ILE A 1 73 ? 2.08 19.625 12.25 1 77.81 73 ILE A N 1
ATOM 588 C CA . ILE A 1 73 ? 2.596 20 13.562 1 77.81 73 ILE A CA 1
ATOM 589 C C . ILE A 1 73 ? 1.452 20.047 14.57 1 77.81 73 ILE A C 1
ATOM 591 O O . ILE A 1 73 ? 0.395 20.625 14.289 1 77.81 73 ILE A O 1
ATOM 595 N N . HIS A 1 74 ? 1.669 19.391 15.68 1 85.5 74 HIS A N 1
ATOM 596 C CA . HIS A 1 74 ? 0.648 19.391 16.719 1 85.5 74 HIS A CA 1
ATOM 597 C C . HIS A 1 74 ? 1.273 19.234 18.109 1 85.5 74 HIS A C 1
ATOM 599 O O . HIS A 1 74 ? 2.438 18.859 18.219 1 85.5 74 HIS A O 1
ATOM 605 N N . SER A 1 75 ? 0.603 19.703 19.078 1 88.06 75 SER A N 1
ATOM 606 C CA . SER A 1 75 ? 0.968 19.578 20.484 1 88.06 75 SER A CA 1
ATOM 607 C C . SER A 1 75 ? -0.238 19.203 21.344 1 88.06 75 SER A C 1
ATOM 609 O O . SER A 1 75 ? -1.38 19.297 20.891 1 88.06 75 SER A O 1
ATOM 611 N N . MET A 1 76 ? 0.055 18.641 22.484 1 89.56 76 MET A N 1
ATOM 612 C CA . MET A 1 76 ? -0.985 18.266 23.453 1 89.56 76 MET A CA 1
ATOM 613 C C . MET A 1 76 ? -0.639 18.766 24.844 1 89.56 76 MET A C 1
ATOM 615 O O . MET A 1 76 ? 0.471 18.531 25.328 1 89.56 76 MET A O 1
ATOM 619 N N . PRO A 1 77 ? -1.547 19.438 25.438 1 90.06 77 PRO A N 1
ATOM 620 C CA . PRO A 1 77 ? -1.295 19.828 26.828 1 90.06 77 PRO A CA 1
ATOM 621 C C . PRO A 1 77 ? -1.378 18.656 27.797 1 90.06 77 PRO A C 1
ATOM 623 O O . PRO A 1 77 ? -1.861 17.578 27.438 1 90.06 77 PRO A O 1
ATOM 626 N N . ALA A 1 78 ? -0.82 18.891 28.984 1 87.12 78 ALA A N 1
ATOM 627 C CA . ALA A 1 78 ? -0.953 17.891 30.031 1 87.12 78 ALA A CA 1
ATOM 628 C C . ALA A 1 78 ? -2.369 17.875 30.609 1 87.12 78 ALA A C 1
ATOM 630 O O . ALA A 1 78 ? -2.809 18.844 31.219 1 87.12 78 ALA A O 1
ATOM 631 N N . LEU A 1 79 ? -3.104 16.828 30.375 1 90.88 79 LEU A N 1
ATOM 632 C CA . LEU A 1 79 ? -4.453 16.656 30.891 1 90.88 79 LEU A CA 1
ATOM 633 C C . LEU A 1 79 ? -4.625 15.273 31.5 1 90.88 79 LEU A C 1
ATOM 635 O O . LEU A 1 79 ? -4.094 14.289 30.969 1 90.88 79 LEU A O 1
ATOM 639 N N . PRO A 1 80 ? -5.293 15.234 32.594 1 92.19 80 PRO A N 1
ATOM 640 C CA . PRO A 1 80 ? -5.551 13.914 33.188 1 92.19 80 PRO A CA 1
ATOM 641 C C . PRO A 1 80 ? -6.48 13.062 32.312 1 92.19 80 PRO A C 1
ATOM 643 O O . PRO A 1 80 ? -7.227 13.594 31.5 1 92.19 80 PRO A O 1
ATOM 646 N N . GLY A 1 81 ? -6.402 11.711 32.625 1 94 81 GLY A N 1
ATOM 647 C CA . GLY A 1 81 ? -7.262 10.781 31.891 1 94 81 GLY A CA 1
ATOM 648 C C . GLY A 1 81 ? -6.488 9.742 31.109 1 94 81 GLY A C 1
ATOM 649 O O . GLY A 1 81 ? -5.277 9.586 31.297 1 94 81 GLY A O 1
ATOM 650 N N . LYS A 1 82 ? -7.316 8.945 30.328 1 95.94 82 LYS A N 1
ATOM 651 C CA . LYS A 1 82 ? -6.746 7.898 29.484 1 95.94 82 LYS A CA 1
ATOM 652 C C . LYS A 1 82 ? -7.168 8.07 28.031 1 95.94 82 LYS A C 1
ATOM 654 O O . LYS A 1 82 ? -8.273 8.531 27.75 1 95.94 82 LYS A O 1
ATOM 659 N N . ARG A 1 83 ? -6.262 7.758 27.141 1 96.06 83 ARG A N 1
ATOM 660 C CA . ARG A 1 83 ? -6.566 7.832 25.719 1 96.06 83 ARG A CA 1
ATOM 661 C C . ARG A 1 83 ? -5.82 6.754 24.938 1 96.06 83 ARG A C 1
ATOM 663 O O . ARG A 1 83 ? -4.762 6.293 25.359 1 96.06 83 ARG A O 1
ATOM 670 N N . LEU A 1 84 ? -6.41 6.316 23.891 1 96.31 84 LEU A N 1
ATOM 671 C CA . LEU A 1 84 ? -5.73 5.473 22.906 1 96.31 84 LEU A CA 1
ATOM 672 C C . LEU A 1 84 ? -5.059 6.32 21.828 1 96.31 84 LEU A C 1
ATOM 674 O O . LEU A 1 84 ? -5.664 7.254 21.312 1 96.31 84 LEU A O 1
ATOM 678 N N . ILE A 1 85 ? -3.793 6.074 21.578 1 94.12 85 ILE A N 1
ATOM 679 C CA . ILE A 1 85 ? -3.037 6.73 20.516 1 94.12 85 ILE A CA 1
ATOM 680 C C . ILE A 1 85 ? -2.605 5.699 19.484 1 94.12 85 ILE A C 1
ATOM 682 O O . ILE A 1 85 ? -1.944 4.715 19.812 1 94.12 85 ILE A O 1
ATOM 686 N N . PHE A 1 86 ? -3.061 5.93 18.344 1 95.94 86 PHE A N 1
ATOM 687 C CA . PHE A 1 86 ? -2.787 5.035 17.219 1 95.94 86 PHE A CA 1
ATOM 688 C C . PHE A 1 86 ? -2.029 5.766 16.109 1 95.94 86 PHE A C 1
ATOM 690 O O . PHE A 1 86 ? -2.486 6.797 15.617 1 95.94 86 PHE A O 1
ATOM 697 N N . GLN A 1 87 ? -0.831 5.312 15.758 1 90.12 87 GLN A N 1
ATOM 698 C CA . GLN A 1 87 ? -0.007 5.867 14.688 1 90.12 87 GLN A CA 1
ATOM 699 C C . GLN A 1 87 ? 0.283 4.816 13.617 1 90.12 87 GLN A C 1
ATOM 701 O O . GLN A 1 87 ? 0.735 3.715 13.93 1 90.12 87 GLN A O 1
ATOM 706 N N . ILE A 1 88 ? -0.004 5.172 12.398 1 91.81 88 ILE A N 1
ATOM 707 C CA . ILE A 1 88 ? 0.198 4.215 11.312 1 91.81 88 ILE A CA 1
ATOM 708 C C . ILE A 1 88 ? 0.76 4.934 10.094 1 91.81 88 ILE A C 1
ATOM 710 O O . ILE A 1 88 ? 0.304 6.023 9.742 1 91.81 88 ILE A O 1
ATOM 714 N N . ASP A 1 89 ? 1.748 4.297 9.461 1 84.62 89 ASP A N 1
ATOM 715 C CA . ASP A 1 89 ? 2.266 4.766 8.18 1 84.62 89 ASP A CA 1
ATOM 716 C C . ASP A 1 89 ? 1.286 4.461 7.051 1 84.62 89 ASP A C 1
ATOM 718 O O . ASP A 1 89 ? 1.123 3.303 6.66 1 84.62 89 ASP A O 1
ATOM 722 N N . ILE A 1 90 ? 0.687 5.496 6.48 1 89.19 90 ILE A N 1
ATOM 723 C CA . ILE A 1 90 ? -0.343 5.242 5.477 1 89.19 90 ILE A CA 1
ATOM 724 C C . ILE A 1 90 ? 0.199 5.57 4.086 1 89.19 90 ILE A C 1
ATOM 726 O O . ILE A 1 90 ? -0.572 5.77 3.145 1 89.19 90 ILE A O 1
ATOM 730 N N . SER A 1 91 ? 1.482 5.609 3.898 1 78.5 91 SER A N 1
ATOM 731 C CA . SER A 1 91 ? 2.09 5.961 2.617 1 78.5 91 SER A CA 1
ATOM 732 C C . SER A 1 91 ? 1.66 4.992 1.519 1 78.5 91 SER A C 1
ATOM 734 O O . SER A 1 91 ? 1.415 5.406 0.383 1 78.5 91 SER A O 1
ATOM 736 N N . MET A 1 92 ? 1.565 3.758 1.861 1 81.62 92 MET A N 1
ATOM 737 C CA . MET A 1 92 ? 1.173 2.752 0.88 1 81.62 92 MET A CA 1
ATOM 738 C C . MET A 1 92 ? -0.27 2.961 0.433 1 81.62 92 MET A C 1
ATOM 740 O O . MET A 1 92 ? -0.593 2.771 -0.741 1 81.62 92 MET A O 1
ATOM 744 N N . LEU A 1 93 ? -1.133 3.348 1.345 1 90.62 93 LEU A N 1
ATOM 745 C CA . LEU A 1 93 ? -2.518 3.645 0.99 1 90.62 93 LEU A CA 1
ATOM 746 C C . LEU A 1 93 ? -2.602 4.91 0.145 1 90.62 93 LEU A C 1
ATOM 748 O O . LEU A 1 93 ? -3.346 4.957 -0.838 1 90.62 93 LEU A O 1
ATOM 752 N N . GLN A 1 94 ? -1.798 5.859 0.509 1 84.44 94 GLN A N 1
ATOM 753 C CA . GLN A 1 94 ? -1.811 7.137 -0.197 1 84.44 94 GLN A CA 1
ATOM 754 C C . GLN A 1 94 ? -1.311 6.977 -1.63 1 84.44 94 GLN A C 1
ATOM 756 O O . GLN A 1 94 ? -1.55 7.844 -2.475 1 84.44 94 GLN A O 1
ATOM 761 N N . ALA A 1 95 ? -0.598 5.941 -1.892 1 76.38 95 ALA A N 1
ATOM 762 C CA . ALA A 1 95 ? -0.112 5.668 -3.24 1 76.38 95 ALA A CA 1
ATOM 763 C C . ALA A 1 95 ? -1.254 5.234 -4.156 1 76.38 95 ALA A C 1
ATOM 765 O O . ALA A 1 95 ? -1.108 5.234 -5.383 1 76.38 95 ALA A O 1
ATOM 766 N N . ILE A 1 96 ? -2.312 4.844 -3.572 1 84.94 96 ILE A N 1
ATOM 767 C CA . ILE A 1 96 ? -3.516 4.508 -4.328 1 84.94 96 ILE A CA 1
ATOM 768 C C . ILE A 1 96 ? -4.324 5.773 -4.598 1 84.94 96 ILE A C 1
ATOM 770 O O . ILE A 1 96 ? -4.742 6.461 -3.664 1 84.94 96 ILE A O 1
ATOM 774 N N . SER A 1 97 ? -4.527 6.027 -5.863 1 82.44 97 SER A N 1
ATOM 775 C CA . SER A 1 97 ? -5.25 7.238 -6.234 1 82.44 97 SER A CA 1
ATOM 776 C C . SER A 1 97 ? -6.625 7.281 -5.574 1 82.44 97 SER A C 1
ATOM 778 O O . SER A 1 97 ? -7.387 6.316 -5.645 1 82.44 97 SER A O 1
ATOM 780 N N . GLY A 1 98 ? -6.926 8.336 -4.969 1 88.5 98 GLY A N 1
ATOM 781 C CA . GLY A 1 98 ? -8.164 8.516 -4.219 1 88.5 98 GLY A CA 1
ATOM 782 C C . GLY A 1 98 ? -7.934 8.695 -2.73 1 88.5 98 GLY A C 1
ATOM 783 O O . GLY A 1 98 ? -8.531 9.57 -2.109 1 88.5 98 GLY A O 1
ATOM 784 N N . PHE A 1 99 ? -7.082 7.832 -2.188 1 90.69 99 PHE A N 1
ATOM 785 C CA . PHE A 1 99 ? -6.809 7.969 -0.762 1 90.69 99 PHE A CA 1
ATOM 786 C C . PHE A 1 99 ? -6.078 9.273 -0.471 1 90.69 99 PHE A C 1
ATOM 788 O O . PHE A 1 99 ? -6.281 9.883 0.581 1 90.69 99 PHE A O 1
ATOM 795 N N . ASP A 1 100 ? -5.242 9.664 -1.378 1 85.19 100 ASP A N 1
ATOM 796 C CA . ASP A 1 100 ? -4.566 10.945 -1.208 1 85.19 100 ASP A CA 1
ATOM 797 C C . ASP A 1 100 ? -5.57 12.094 -1.16 1 85.19 100 ASP A C 1
ATOM 799 O O . ASP A 1 100 ? -5.406 13.039 -0.382 1 85.19 100 ASP A O 1
ATOM 803 N N . HIS A 1 101 ? -6.617 12.008 -1.887 1 86.56 101 HIS A N 1
ATOM 804 C CA . HIS A 1 101 ? -7.672 13.016 -1.864 1 86.56 101 HIS A CA 1
ATOM 805 C C . HIS A 1 101 ? -8.422 12.992 -0.537 1 86.56 101 HIS A C 1
ATOM 807 O O . HIS A 1 101 ? -8.828 14.047 -0.036 1 86.56 101 HIS A O 1
ATOM 813 N N . VAL A 1 102 ? -8.609 11.828 -0.044 1 91 102 VAL A N 1
ATOM 814 C CA . VAL A 1 102 ? -9.297 11.711 1.241 1 91 102 VAL A CA 1
ATOM 815 C C . VAL A 1 102 ? -8.461 12.391 2.328 1 91 102 VAL A C 1
ATOM 817 O O . VAL A 1 102 ? -9 13.109 3.17 1 91 102 VAL A O 1
ATOM 820 N N . VAL A 1 103 ? -7.176 12.141 2.316 1 89.06 103 VAL A N 1
ATOM 821 C CA . VAL A 1 103 ? -6.293 12.75 3.307 1 89.06 103 VAL A CA 1
ATOM 822 C C . VAL A 1 103 ? -6.316 14.266 3.166 1 89.06 103 VAL A C 1
ATOM 824 O O . VAL A 1 103 ? -6.344 14.992 4.164 1 89.06 103 VAL A O 1
ATOM 827 N N . SER A 1 104 ? -6.383 14.758 1.918 1 85.5 104 SER A N 1
ATOM 828 C CA . SER A 1 104 ? -6.488 16.203 1.694 1 85.5 104 SER A CA 1
ATOM 829 C C . SER A 1 104 ? -7.797 16.75 2.25 1 85.5 104 SER A C 1
ATOM 831 O O . SER A 1 104 ? -7.852 17.891 2.717 1 85.5 104 SER A O 1
ATOM 833 N N . LEU A 1 105 ? -8.789 15.953 2.219 1 86.75 105 LEU A N 1
ATOM 834 C CA . LEU A 1 105 ? -10.117 16.344 2.678 1 86.75 105 LEU A CA 1
ATOM 835 C C . LEU A 1 105 ? -10.117 16.578 4.188 1 86.75 105 LEU A C 1
ATOM 837 O O . LEU A 1 105 ? -10.828 17.453 4.68 1 86.75 105 LEU A O 1
ATOM 841 N N . ILE A 1 106 ? -9.297 15.852 4.871 1 89.88 106 ILE A N 1
ATOM 842 C CA . ILE A 1 106 ? -9.359 15.93 6.324 1 89.88 106 ILE A CA 1
ATOM 843 C C . ILE A 1 106 ? -8.148 16.703 6.855 1 89.88 106 ILE A C 1
ATOM 845 O O . ILE A 1 106 ? -7.977 16.844 8.07 1 89.88 106 ILE A O 1
ATOM 849 N N . TYR A 1 107 ? -7.328 17.109 5.949 1 87.62 107 TYR A N 1
ATOM 850 C CA . TYR A 1 107 ? -6.152 17.875 6.332 1 87.62 107 TYR A CA 1
ATOM 851 C C . TYR A 1 107 ? -6.555 19.203 6.957 1 87.62 107 TYR A C 1
ATOM 853 O O . TYR A 1 107 ? -7.488 19.859 6.492 1 87.62 107 TYR A O 1
ATOM 861 N N . PRO A 1 108 ? -5.879 19.703 8.062 1 88 108 PRO A N 1
ATOM 862 C CA . PRO A 1 108 ? -4.766 19.094 8.789 1 88 108 PRO A CA 1
ATOM 863 C C . PRO A 1 108 ? -5.227 18.094 9.844 1 88 108 PRO A C 1
ATOM 865 O O . PRO A 1 108 ? -4.492 17.156 10.18 1 88 108 PRO A O 1
ATOM 868 N N . VAL A 1 109 ? -6.434 18.406 10.328 1 91.62 109 VAL A N 1
ATOM 869 C CA . VAL A 1 109 ? -7.004 17.594 11.406 1 91.62 109 VAL A CA 1
ATOM 870 C C . VAL A 1 109 ? -8.5 17.422 11.18 1 91.62 109 VAL A C 1
ATOM 872 O O . VAL A 1 109 ? -9.156 18.281 10.602 1 91.62 109 VAL A O 1
ATOM 875 N N . TYR A 1 110 ? -9.023 16.297 11.594 1 92.62 110 TYR A N 1
ATOM 876 C CA . TYR A 1 110 ? -10.461 16.062 11.508 1 92.62 110 TYR A CA 1
ATOM 877 C C . TYR A 1 110 ? -10.961 15.312 12.742 1 92.62 110 TYR A C 1
ATOM 879 O O . TYR A 1 110 ? -10.352 14.328 13.172 1 92.62 110 TYR A O 1
ATOM 887 N N . VAL A 1 111 ? -12.031 15.82 13.297 1 93.56 111 VAL A N 1
ATOM 888 C CA . VAL A 1 111 ? -12.617 15.203 14.477 1 93.56 111 VAL A CA 1
ATOM 889 C C . VAL A 1 111 ? -13.867 14.422 14.086 1 93.56 111 VAL A C 1
ATOM 891 O O . VAL A 1 111 ? -14.773 14.969 13.445 1 93.56 111 VAL A O 1
ATOM 894 N N . VAL A 1 112 ? -13.914 13.172 14.391 1 94.12 112 VAL A N 1
ATOM 895 C CA . VAL A 1 112 ? -15.094 12.328 14.219 1 94.12 112 VAL A CA 1
ATOM 896 C C . VAL A 1 112 ? -15.914 12.328 15.508 1 94.12 112 VAL A C 1
ATOM 898 O O . VAL A 1 112 ? -15.469 11.805 16.531 1 94.12 112 VAL A O 1
ATOM 901 N N . SER A 1 113 ? -17.016 12.859 15.453 1 92.81 113 SER A N 1
ATOM 902 C CA . SER A 1 113 ? -17.953 12.945 16.578 1 92.81 113 SER A CA 1
ATOM 903 C C . SER A 1 113 ? -19.344 12.5 16.172 1 92.81 113 SER A C 1
ATOM 905 O O . SER A 1 113 ? -19.656 12.43 14.977 1 92.81 113 SER A O 1
ATOM 907 N N . PRO A 1 114 ? -20.172 12.133 17.172 1 90.56 114 PRO A N 1
ATOM 908 C CA . PRO A 1 114 ? -21.547 11.734 16.828 1 90.56 114 PRO A CA 1
ATOM 909 C C . PRO A 1 114 ? -22.312 12.836 16.109 1 90.56 114 PRO A C 1
ATOM 911 O O . PRO A 1 114 ? -23.203 12.547 15.297 1 90.56 114 PRO A O 1
ATOM 914 N N . SER A 1 115 ? -21.969 14.086 16.328 1 85.75 115 SER A N 1
ATOM 915 C CA . SER A 1 115 ? -22.719 15.219 15.781 1 85.75 115 SER A CA 1
ATOM 916 C C . SER A 1 115 ? -22.312 15.516 14.344 1 85.75 115 SER A C 1
ATOM 918 O O . SER A 1 115 ? -23.141 15.961 13.539 1 85.75 115 SER A O 1
ATOM 920 N N . ASN A 1 116 ? -21.141 15.227 13.992 1 83.44 116 ASN A N 1
ATOM 921 C CA . ASN A 1 116 ? -20.672 15.703 12.688 1 83.44 116 ASN A CA 1
ATOM 922 C C . ASN A 1 116 ? -20.5 14.547 11.703 1 83.44 116 ASN A C 1
ATOM 924 O O . ASN A 1 116 ? -20.344 14.773 10.5 1 83.44 116 ASN A O 1
ATOM 928 N N . CYS A 1 117 ? -20.578 13.328 12.242 1 85.56 117 CYS A N 1
ATOM 929 C CA . CYS A 1 117 ? -20.312 12.188 11.375 1 85.56 117 CYS A CA 1
ATOM 930 C C . CYS A 1 117 ? -21.422 11.141 11.508 1 85.56 117 CYS A C 1
ATOM 932 O O . CYS A 1 117 ? -21.484 10.414 12.5 1 85.56 117 CYS A O 1
ATOM 934 N N . PRO A 1 118 ? -22.25 11.086 10.508 1 85.44 118 PRO A N 1
ATOM 935 C CA . PRO A 1 118 ? -23.297 10.07 10.547 1 85.44 118 PRO A CA 1
ATOM 936 C C . PRO A 1 118 ? -22.75 8.648 10.656 1 85.44 118 PRO A C 1
ATOM 938 O O . PRO A 1 118 ? -23.453 7.75 11.125 1 85.44 118 PRO A O 1
ATOM 941 N N . CYS A 1 119 ? -21.531 8.445 10.281 1 90.81 119 CYS A N 1
ATOM 942 C CA . CYS A 1 119 ? -20.938 7.121 10.305 1 90.81 119 CYS A CA 1
ATOM 943 C C . CYS A 1 119 ? -20.078 6.93 11.555 1 90.81 119 CYS A C 1
ATOM 945 O O . CYS A 1 119 ? -19.156 6.113 11.57 1 90.81 119 CYS A O 1
ATOM 947 N N . TYR A 1 120 ? -20.391 7.59 12.555 1 93.81 120 TYR A N 1
ATOM 948 C CA . TYR A 1 120 ? -19.641 7.57 13.812 1 93.81 120 TYR A CA 1
ATOM 949 C C . TYR A 1 120 ? -19.516 6.145 14.344 1 93.81 120 TYR A C 1
ATOM 951 O O . TYR A 1 120 ? -18.422 5.711 14.703 1 93.81 120 TYR A O 1
ATOM 959 N N . ASP A 1 121 ? -20.594 5.367 14.297 1 95.69 121 ASP A N 1
ATOM 960 C CA . ASP A 1 121 ? -20.594 3.998 14.805 1 95.69 121 ASP A CA 1
ATOM 961 C C . ASP A 1 121 ? -19.672 3.107 13.977 1 95.69 121 ASP A C 1
ATOM 963 O O . ASP A 1 121 ? -19 2.223 14.516 1 95.69 121 ASP A O 1
ATOM 967 N N . GLN A 1 122 ? -19.656 3.342 12.734 1 96.62 122 GLN A N 1
ATOM 968 C CA . GLN A 1 122 ? -18.797 2.566 11.852 1 96.62 122 GLN A CA 1
ATOM 969 C C . GLN A 1 122 ? -17.312 2.822 12.156 1 96.62 122 GLN A C 1
ATOM 971 O O . GLN A 1 122 ? -16.5 1.896 12.148 1 96.62 122 GLN A O 1
ATOM 976 N N . PHE A 1 123 ? -17 4.016 12.477 1 96.44 123 PHE A N 1
ATOM 977 C CA . PHE A 1 123 ? -15.641 4.352 12.852 1 96.44 123 PHE A CA 1
ATOM 978 C C . PHE A 1 123 ? -15.234 3.623 14.133 1 96.44 123 PHE A C 1
ATOM 980 O O . PHE A 1 123 ? -14.141 3.07 14.219 1 96.44 123 PHE A O 1
ATOM 987 N N . HIS A 1 124 ? -16.125 3.621 15.023 1 96.56 124 HIS A N 1
ATOM 988 C CA . HIS A 1 124 ? -15.844 2.953 16.297 1 96.56 124 HIS A CA 1
ATOM 989 C C . HIS A 1 124 ? -15.641 1.455 16.094 1 96.56 124 HIS A C 1
ATOM 991 O O . HIS A 1 124 ? -14.75 0.86 16.688 1 96.56 124 HIS A O 1
ATOM 997 N N . ASN A 1 125 ? -16.5 0.92 15.289 1 97.69 125 ASN A N 1
ATOM 998 C CA . ASN A 1 125 ? -16.375 -0.505 15.008 1 97.69 125 ASN A CA 1
ATOM 999 C C . ASN A 1 125 ? -15.039 -0.828 14.344 1 97.69 125 ASN A C 1
ATOM 1001 O O . ASN A 1 125 ? -14.375 -1.801 14.703 1 97.69 125 ASN A O 1
ATOM 1005 N N . LEU A 1 126 ? -14.656 -0.046 13.375 1 98.31 126 LEU A N 1
ATOM 1006 C CA . LEU A 1 126 ? -13.398 -0.256 12.656 1 98.31 126 LEU A CA 1
ATOM 1007 C C . LEU A 1 126 ? -12.211 -0.053 13.586 1 98.31 126 LEU A C 1
ATOM 1009 O O . LEU A 1 126 ? -11.234 -0.811 13.531 1 98.31 126 LEU A O 1
ATOM 1013 N N . PHE A 1 127 ? -12.266 0.927 14.445 1 98.06 127 PHE A N 1
ATOM 1014 C CA . PHE A 1 127 ? -11.172 1.169 15.375 1 98.06 127 PHE A CA 1
ATOM 1015 C C . PHE A 1 127 ? -11.062 0.032 16.391 1 98.06 127 PHE A C 1
ATOM 1017 O O . PHE A 1 127 ? -9.961 -0.341 16.797 1 98.06 127 PHE A O 1
ATOM 1024 N N . ARG A 1 128 ? -12.242 -0.461 16.797 1 97.19 128 ARG A N 1
ATOM 1025 C CA . ARG A 1 128 ? -12.234 -1.629 17.672 1 97.19 128 ARG A CA 1
ATOM 1026 C C . ARG A 1 128 ? -11.539 -2.811 17 1 97.19 128 ARG A C 1
ATOM 1028 O O . ARG A 1 128 ? -10.773 -3.529 17.641 1 97.19 128 ARG A O 1
ATOM 1035 N N . GLN A 1 129 ? -11.789 -3.023 15.773 1 97.38 129 GLN A N 1
ATOM 1036 C CA . GLN A 1 129 ? -11.133 -4.09 15.023 1 97.38 129 GLN A CA 1
ATOM 1037 C C . GLN A 1 129 ? -9.617 -3.889 14.992 1 97.38 129 GLN A C 1
ATOM 1039 O O . GLN A 1 129 ? -8.859 -4.844 15.148 1 97.38 129 GLN A O 1
ATOM 1044 N N . ILE A 1 130 ? -9.203 -2.65 14.75 1 97.62 130 ILE A N 1
ATOM 1045 C CA . ILE A 1 130 ? -7.781 -2.32 14.75 1 97.62 130 ILE A CA 1
ATOM 1046 C C . ILE A 1 130 ? -7.16 -2.684 16.094 1 97.62 130 ILE A C 1
ATOM 1048 O O . ILE A 1 130 ? -6.125 -3.348 16.156 1 97.62 130 ILE A O 1
ATOM 1052 N N . CYS A 1 131 ? -7.855 -2.312 17.172 1 96.75 131 CYS A N 1
ATOM 1053 C CA . CYS A 1 131 ? -7.355 -2.582 18.516 1 96.75 131 CYS A CA 1
ATOM 1054 C C . CYS A 1 131 ? -7.262 -4.082 18.781 1 96.75 131 CYS A C 1
ATOM 1056 O O . CYS A 1 131 ? -6.262 -4.562 19.312 1 96.75 131 CYS A O 1
ATOM 1058 N N . GLU A 1 132 ? -8.258 -4.793 18.375 1 96.38 132 GLU A N 1
ATOM 1059 C CA . GLU A 1 132 ? -8.281 -6.242 18.562 1 96.38 132 GLU A CA 1
ATOM 1060 C C . GLU A 1 132 ? -7.156 -6.918 17.781 1 96.38 132 GLU A C 1
ATOM 1062 O O . GLU A 1 132 ? -6.457 -7.781 18.328 1 96.38 132 GLU A O 1
ATOM 1067 N N . SER A 1 133 ? -7 -6.496 16.562 1 95.5 133 SER A N 1
ATOM 1068 C CA . SER A 1 133 ? -5.957 -7.082 15.734 1 95.5 133 SER A CA 1
ATOM 1069 C C . SER A 1 133 ? -4.57 -6.785 16.297 1 95.5 133 SER A C 1
ATOM 1071 O O . SER A 1 133 ? -3.697 -7.656 16.297 1 95.5 133 SER A O 1
ATOM 1073 N N . TYR A 1 134 ? -4.391 -5.57 16.672 1 94.06 134 TYR A N 1
ATOM 1074 C CA . TYR A 1 134 ? -3.1 -5.172 17.234 1 94.06 134 TYR A CA 1
ATOM 1075 C C . TYR A 1 134 ? -2.766 -5.984 18.469 1 94.06 134 TYR A C 1
ATOM 1077 O O . TYR A 1 134 ? -1.622 -6.41 18.656 1 94.06 134 TYR A O 1
ATOM 1085 N N . THR A 1 135 ? -3.725 -6.188 19.344 1 92.75 135 THR A N 1
ATOM 1086 C CA . THR A 1 135 ? -3.541 -6.898 20.594 1 92.75 135 THR A CA 1
ATOM 1087 C C . THR A 1 135 ? -3.262 -8.375 20.344 1 92.75 135 THR A C 1
ATOM 1089 O O . THR A 1 135 ? -2.43 -8.977 21.031 1 92.75 135 THR A O 1
ATOM 1092 N N . HIS A 1 136 ? -3.99 -8.938 19.406 1 89.06 136 HIS A N 1
ATOM 1093 C CA . HIS A 1 136 ? -3.826 -10.352 19.094 1 89.06 136 HIS A CA 1
ATOM 1094 C C . HIS A 1 136 ? -2.449 -10.633 18.516 1 89.06 136 HIS A C 1
ATOM 1096 O O . HIS A 1 136 ? -1.917 -11.734 18.656 1 89.06 136 HIS A O 1
ATOM 1102 N N . ALA A 1 137 ? -1.864 -9.734 17.672 1 83.19 137 ALA A N 1
ATOM 1103 C CA . ALA A 1 137 ? -0.511 -9.734 17.125 1 83.19 137 ALA A CA 1
ATOM 1104 C C . ALA A 1 137 ? -0.252 -11 16.312 1 83.19 137 ALA A C 1
ATOM 1106 O O . ALA A 1 137 ? 0.821 -11.602 16.406 1 83.19 137 ALA A O 1
ATOM 1107 N N . GLY A 1 138 ? -1.296 -11.5 15.656 1 86.12 138 GLY A N 1
ATOM 1108 C CA . GLY A 1 138 ? -1.139 -12.68 14.82 1 86.12 138 GLY A CA 1
ATOM 1109 C C . GLY A 1 138 ? -0.595 -12.367 13.445 1 86.12 138 GLY A C 1
ATOM 1110 O O . GLY A 1 138 ? -0.259 -11.219 13.148 1 86.12 138 GLY A O 1
ATOM 1111 N N . LEU A 1 139 ? -0.452 -13.367 12.594 1 84.75 139 LEU A N 1
ATOM 1112 C CA . LEU A 1 139 ? 0.11 -13.266 11.25 1 84.75 139 LEU A CA 1
ATOM 1113 C C . LEU A 1 139 ? -0.689 -12.289 10.398 1 84.75 139 LEU A C 1
ATOM 1115 O O . LEU A 1 139 ? -0.129 -11.609 9.539 1 84.75 139 LEU A O 1
ATOM 1119 N N . MET A 1 140 ? -1.997 -12.18 10.742 1 91.62 140 MET A N 1
ATOM 1120 C CA . MET A 1 140 ? -2.865 -11.352 9.906 1 91.62 140 MET A CA 1
ATOM 1121 C C . MET A 1 140 ? -3.133 -10 10.57 1 91.62 140 MET A C 1
ATOM 1123 O O . MET A 1 140 ? -3.984 -9.242 10.109 1 91.62 140 MET A O 1
ATOM 1127 N N . ALA A 1 141 ? -2.42 -9.719 11.586 1 93.38 141 ALA A N 1
ATOM 1128 C CA . ALA A 1 141 ? -2.701 -8.508 12.352 1 93.38 141 ALA A CA 1
ATOM 1129 C C . ALA A 1 141 ? -2.518 -7.262 11.484 1 93.38 141 ALA A C 1
ATOM 1131 O O . ALA A 1 141 ? -3.428 -6.438 11.367 1 93.38 141 ALA A O 1
ATOM 1132 N N . GLU A 1 142 ? -1.413 -7.109 10.812 1 93.38 142 GLU A N 1
ATOM 1133 C CA . GLU A 1 142 ? -1.144 -5.906 10.031 1 93.38 142 GLU A CA 1
ATOM 1134 C C . GLU A 1 142 ? -2.066 -5.816 8.82 1 93.38 142 GLU A C 1
ATOM 1136 O O . GLU A 1 142 ? -2.652 -4.766 8.555 1 93.38 142 GLU A O 1
ATOM 1141 N N . PRO A 1 143 ? -2.27 -6.895 8.109 1 95.12 143 PRO A N 1
ATOM 1142 C CA . PRO A 1 143 ? -3.258 -6.855 7.027 1 95.12 143 PRO A CA 1
ATOM 1143 C C . PRO A 1 143 ? -4.633 -6.395 7.504 1 95.12 143 PRO A C 1
ATOM 1145 O O . PRO A 1 143 ? -5.273 -5.57 6.844 1 95.12 143 PRO A O 1
ATOM 1148 N N . GLU A 1 144 ? -5.043 -6.891 8.609 1 96.94 144 GLU A N 1
ATOM 1149 C CA . GLU A 1 144 ? -6.348 -6.52 9.148 1 96.94 144 GLU A CA 1
ATOM 1150 C C . GLU A 1 144 ? -6.391 -5.047 9.539 1 96.94 144 GLU A C 1
ATOM 1152 O O . GLU A 1 144 ? -7.375 -4.355 9.266 1 96.94 144 GLU A O 1
ATOM 1157 N N . ILE A 1 145 ? -5.328 -4.609 10.117 1 97.25 145 ILE A N 1
ATOM 1158 C CA . ILE A 1 145 ? -5.242 -3.221 10.555 1 97.25 145 ILE A CA 1
ATOM 1159 C C . ILE A 1 145 ? -5.27 -2.295 9.336 1 97.25 145 ILE A C 1
ATOM 1161 O O . ILE A 1 145 ? -6.047 -1.336 9.297 1 97.25 145 ILE A O 1
ATOM 1165 N N . TYR A 1 146 ? -4.504 -2.576 8.32 1 97.12 146 TYR A N 1
ATOM 1166 C CA . TYR A 1 146 ? -4.453 -1.741 7.125 1 97.12 146 TYR A CA 1
ATOM 1167 C C . TYR A 1 146 ? -5.785 -1.771 6.383 1 97.12 146 TYR A C 1
ATOM 1169 O O . TYR A 1 146 ? -6.211 -0.759 5.82 1 97.12 146 TYR A O 1
ATOM 1177 N N . THR A 1 147 ? -6.395 -2.902 6.383 1 98 147 THR A N 1
ATOM 1178 C CA . THR A 1 147 ? -7.699 -3 5.734 1 98 147 THR A CA 1
ATOM 1179 C C . THR A 1 147 ? -8.734 -2.16 6.477 1 98 147 THR A C 1
ATOM 1181 O O . THR A 1 147 ? -9.531 -1.455 5.855 1 98 147 THR A O 1
ATOM 1184 N N . SER A 1 148 ? -8.719 -2.24 7.781 1 98.38 148 SER A N 1
ATOM 1185 C CA . SER A 1 148 ? -9.625 -1.427 8.586 1 98.38 148 SER A CA 1
ATOM 1186 C C . SER A 1 148 ? -9.344 0.06 8.398 1 98.38 148 SER A C 1
ATOM 1188 O O . SER A 1 148 ? -10.273 0.866 8.305 1 98.38 148 SER A O 1
ATOM 1190 N N . MET A 1 149 ? -8.086 0.413 8.344 1 97.88 149 MET A N 1
ATOM 1191 C CA . MET A 1 149 ? -7.715 1.808 8.117 1 97.88 149 MET A CA 1
ATOM 1192 C C . MET A 1 149 ? -8.188 2.285 6.75 1 97.88 149 MET A C 1
ATOM 1194 O O . MET A 1 149 ? -8.711 3.395 6.621 1 97.88 149 MET A O 1
ATOM 1198 N N . ALA A 1 150 ? -7.992 1.481 5.75 1 98.06 150 ALA A N 1
ATOM 1199 C CA . ALA A 1 150 ? -8.5 1.796 4.414 1 98.06 150 ALA A CA 1
ATOM 1200 C C . ALA A 1 150 ? -10.008 2.02 4.438 1 98.06 150 ALA A C 1
ATOM 1202 O O . ALA A 1 150 ? -10.516 2.945 3.799 1 98.06 150 ALA A O 1
ATOM 1203 N N . GLN A 1 151 ? -10.711 1.201 5.16 1 98.12 151 GLN A N 1
ATOM 1204 C CA . GLN A 1 151 ? -12.156 1.337 5.281 1 98.12 151 GLN A CA 1
ATOM 1205 C C . GLN A 1 151 ? -12.531 2.645 5.973 1 98.12 151 GLN A C 1
ATOM 1207 O O . GLN A 1 151 ? -13.508 3.297 5.594 1 98.12 151 GLN A O 1
ATOM 1212 N N . MET A 1 152 ? -11.781 3.041 6.965 1 97.56 152 MET A N 1
ATOM 1213 C CA . MET A 1 152 ? -12.031 4.324 7.621 1 97.56 152 MET A CA 1
ATOM 1214 C C . MET A 1 152 ? -11.852 5.477 6.641 1 97.56 152 MET A C 1
ATOM 1216 O O . MET A 1 152 ? -12.68 6.387 6.59 1 97.56 152 MET A O 1
ATOM 1220 N N . LEU A 1 153 ? -10.781 5.398 5.883 1 96.69 153 LEU A N 1
ATOM 1221 C CA . LEU A 1 153 ? -10.531 6.449 4.898 1 96.69 153 LEU A CA 1
ATOM 1222 C C . LEU A 1 153 ? -11.633 6.477 3.844 1 96.69 153 LEU A C 1
ATOM 1224 O O . LEU A 1 153 ? -12.062 7.551 3.412 1 96.69 153 LEU A O 1
ATOM 1228 N N . LEU A 1 154 ? -12.078 5.359 3.467 1 96.38 154 LEU A N 1
ATOM 1229 C CA . LEU A 1 154 ? -13.172 5.285 2.5 1 96.38 154 LEU A CA 1
ATOM 1230 C C . LEU A 1 154 ? -14.438 5.934 3.059 1 96.38 154 LEU A C 1
ATOM 1232 O O . LEU A 1 154 ? -15.148 6.629 2.336 1 96.38 154 LEU A O 1
ATOM 1236 N N . LEU A 1 155 ? -14.703 5.645 4.309 1 95.12 155 LEU A N 1
ATOM 1237 C CA . LEU A 1 155 ? -15.867 6.258 4.949 1 95.12 155 LEU A CA 1
ATOM 1238 C C . LEU A 1 155 ? -15.766 7.777 4.906 1 95.12 155 LEU A C 1
ATOM 1240 O O . LEU A 1 155 ? -16.766 8.461 4.645 1 95.12 155 LEU A O 1
ATOM 1244 N N . LEU A 1 156 ? -14.586 8.258 5.168 1 93.31 156 LEU A N 1
ATOM 1245 C CA . LEU A 1 156 ? -14.367 9.703 5.105 1 93.31 156 LEU A CA 1
ATOM 1246 C C . LEU A 1 156 ? -14.609 10.227 3.695 1 93.31 156 LEU A C 1
ATOM 1248 O O . LEU A 1 156 ? -15.273 11.25 3.514 1 93.31 156 LEU A O 1
ATOM 1252 N N . GLY A 1 157 ? -14.062 9.5 2.711 1 91.38 157 GLY A N 1
ATOM 1253 C CA . GLY A 1 157 ? -14.242 9.898 1.324 1 91.38 157 GLY A CA 1
ATOM 1254 C C . GLY A 1 157 ? -15.695 9.906 0.892 1 91.38 157 GLY A C 1
ATOM 1255 O O . GLY A 1 157 ? -16.125 10.805 0.157 1 91.38 157 GLY A O 1
ATOM 1256 N N . LYS A 1 158 ? -16.406 8.977 1.34 1 88.62 158 LYS A N 1
ATOM 1257 C CA . LYS A 1 158 ? -17.828 8.859 0.966 1 88.62 158 LYS A CA 1
ATOM 1258 C C . LYS A 1 158 ? -18.656 9.953 1.622 1 88.62 158 LYS A C 1
ATOM 1260 O O . LYS A 1 158 ? -19.719 10.312 1.121 1 88.62 158 LYS A O 1
ATOM 1265 N N . ASN A 1 159 ? -18.234 10.484 2.723 1 84.56 159 ASN A N 1
ATOM 1266 C CA . ASN A 1 159 ? -18.969 11.531 3.434 1 84.56 159 ASN A CA 1
ATOM 1267 C C . ASN A 1 159 ? -18.344 12.906 3.215 1 84.56 159 ASN A C 1
ATOM 1269 O O . ASN A 1 159 ? -18.422 13.773 4.078 1 84.56 159 ASN A O 1
ATOM 1273 N N . TYR A 1 160 ? -17.641 13.086 2.164 1 77 160 TYR A N 1
ATOM 1274 C CA . TYR A 1 160 ? -16.859 14.273 1.85 1 77 160 TYR A CA 1
ATOM 1275 C C . TYR A 1 160 ? -17.734 15.531 1.932 1 77 160 TYR A C 1
ATOM 1277 O O . TYR A 1 160 ? -17.281 16.578 2.391 1 77 160 TYR A O 1
ATOM 1285 N N . HIS A 1 161 ? -18.938 15.438 1.463 1 74.06 161 HIS A N 1
ATOM 1286 C CA . HIS A 1 161 ? -19.812 16.609 1.438 1 74.06 161 HIS A CA 1
ATOM 1287 C C . HIS A 1 161 ? -20.094 17.109 2.848 1 74.06 161 HIS A C 1
ATOM 1289 O O . HIS A 1 161 ? -20.125 18.312 3.092 1 74.06 161 HIS A O 1
ATOM 1295 N N . GLN A 1 162 ? -20.266 16.219 3.689 1 75.62 162 GLN A N 1
ATOM 1296 C CA . GLN A 1 162 ? -20.547 16.594 5.074 1 75.62 162 GLN A CA 1
ATOM 1297 C C . GLN A 1 162 ? -19.297 17.188 5.746 1 75.62 162 GLN A C 1
ATOM 1299 O O . GLN A 1 162 ? -19.406 18.141 6.508 1 75.62 162 GLN A O 1
ATOM 1304 N N . ILE A 1 163 ? -18.219 16.703 5.426 1 74.31 163 ILE A N 1
ATOM 1305 C CA . ILE A 1 163 ? -16.969 17.141 6.023 1 74.31 163 ILE A CA 1
ATOM 1306 C C . ILE A 1 163 ? -16.641 18.562 5.566 1 74.31 163 ILE A C 1
ATOM 1308 O O . ILE A 1 163 ? -16.25 19.406 6.371 1 74.31 163 ILE A O 1
ATOM 1312 N N . ASN A 1 164 ? -16.812 18.781 4.379 1 67.75 164 ASN A N 1
ATOM 1313 C CA . ASN A 1 164 ? -16.516 20.094 3.812 1 67.75 164 ASN A CA 1
ATOM 1314 C C . ASN A 1 164 ? -17.453 21.172 4.352 1 67.75 164 ASN A C 1
ATOM 1316 O O . ASN A 1 164 ? -17.062 22.328 4.508 1 67.75 164 ASN A O 1
ATOM 1320 N N . ASN A 1 165 ? -18.562 20.766 4.676 1 65.31 165 ASN A N 1
ATOM 1321 C CA . ASN A 1 165 ? -19.578 21.734 5.113 1 65.31 165 ASN A CA 1
ATOM 1322 C C . ASN A 1 165 ? -19.406 22.078 6.59 1 65.31 165 ASN A C 1
ATOM 1324 O O . ASN A 1 165 ? -19.922 23.109 7.051 1 65.31 165 ASN A O 1
ATOM 1328 N N . SER A 1 166 ? -18.734 21.359 7.262 1 61.59 166 SER A N 1
ATOM 1329 C CA . SER A 1 166 ? -18.656 21.547 8.703 1 61.59 166 SER A CA 1
ATOM 1330 C C . SER A 1 166 ? -17.547 22.531 9.07 1 61.59 166 SER A C 1
ATOM 1332 O O . SER A 1 166 ? -17.453 22.984 10.219 1 61.59 166 SER A O 1
ATOM 1334 N N . LEU A 1 167 ? -16.781 22.953 8.172 1 63.44 167 LEU A N 1
ATOM 1335 C CA . LEU A 1 167 ? -15.617 23.734 8.547 1 63.44 167 LEU A CA 1
ATOM 1336 C C . LEU A 1 167 ? -15.922 25.234 8.484 1 63.44 167 LEU A C 1
ATOM 1338 O O . LEU A 1 167 ? -16.25 25.75 7.422 1 63.44 167 LEU A O 1
ATOM 1342 N N . ALA A 1 168 ? -16.203 25.703 9.648 1 61.91 168 ALA A N 1
ATOM 1343 C CA . ALA A 1 168 ? -16.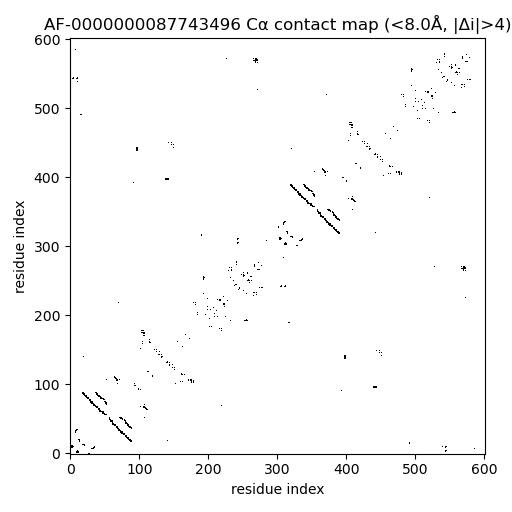484 27.141 9.773 1 61.91 168 ALA A CA 1
ATOM 1344 C C . ALA A 1 168 ? -15.195 27.953 9.844 1 61.91 168 ALA A C 1
ATOM 1346 O O . ALA A 1 168 ? -15.18 29.125 9.492 1 61.91 168 ALA A O 1
ATOM 1347 N N . ASP A 1 169 ? -14.141 27.281 10.102 1 72.19 169 ASP A N 1
ATOM 1348 C CA . ASP A 1 169 ? -12.906 28.016 10.336 1 72.19 169 ASP A CA 1
ATOM 1349 C C . ASP A 1 169 ? -12.164 28.266 9.023 1 72.19 169 ASP A C 1
ATOM 1351 O O . ASP A 1 169 ? -11.805 27.312 8.32 1 72.19 169 ASP A O 1
ATOM 1355 N N . THR A 1 170 ? -11.914 29.453 8.766 1 77.25 170 THR A N 1
ATOM 1356 C CA . THR A 1 170 ? -11.32 29.906 7.508 1 77.25 170 THR A CA 1
ATOM 1357 C C . THR A 1 170 ? -9.883 29.406 7.379 1 77.25 170 THR A C 1
ATOM 1359 O O . THR A 1 170 ? -9.438 29.062 6.285 1 77.25 170 THR A O 1
ATOM 1362 N N . SER A 1 171 ? -9.188 29.328 8.477 1 78.94 171 SER A N 1
ATOM 1363 C CA . SER A 1 171 ? -7.789 28.906 8.43 1 78.94 171 SER A CA 1
ATOM 1364 C C . SER A 1 171 ? -7.668 27.438 8.047 1 78.94 171 SER A C 1
ATOM 1366 O O . SER A 1 171 ? -6.816 27.062 7.234 1 78.94 171 SER A O 1
ATOM 1368 N N . ILE A 1 172 ? -8.523 26.672 8.602 1 79.25 172 ILE A N 1
ATOM 1369 C CA . ILE A 1 172 ? -8.523 25.25 8.305 1 79.25 172 ILE A CA 1
ATOM 1370 C C . ILE A 1 172 ? -8.977 25.016 6.863 1 79.25 172 ILE A C 1
ATOM 1372 O O . ILE A 1 172 ? -8.422 24.172 6.156 1 79.25 172 ILE A O 1
ATOM 1376 N N . LYS A 1 173 ? -9.906 25.797 6.445 1 81.25 173 LYS A N 1
ATOM 1377 C CA . LYS A 1 173 ? -10.398 25.719 5.074 1 81.25 173 LYS A CA 1
ATOM 1378 C C . LYS A 1 173 ? -9.289 26.016 4.074 1 81.25 173 LYS A C 1
ATOM 1380 O O . LYS A 1 173 ? -9.172 25.328 3.051 1 81.25 173 LYS A O 1
ATOM 1385 N N . LYS A 1 174 ? -8.531 27 4.426 1 82.31 174 LYS A N 1
ATOM 1386 C CA . LYS A 1 174 ? -7.426 27.359 3.553 1 82.31 174 LYS A CA 1
ATOM 1387 C C . LYS A 1 174 ? -6.406 26.234 3.445 1 82.31 174 LYS A C 1
ATOM 1389 O O . LYS A 1 174 ? -5.906 25.953 2.355 1 82.31 174 LYS A O 1
ATOM 1394 N N . GLN A 1 175 ? -6.109 25.625 4.516 1 82.19 175 GLN A N 1
ATOM 1395 C CA . GLN A 1 175 ? -5.164 24.516 4.516 1 82.19 175 GLN A CA 1
ATOM 1396 C C . GLN A 1 175 ? -5.684 23.344 3.68 1 82.19 175 GLN A C 1
ATOM 1398 O O . GLN A 1 175 ? -4.918 22.688 2.975 1 82.19 175 GLN A O 1
ATOM 1403 N N . ARG A 1 176 ? -6.914 23.141 3.752 1 82.88 176 ARG A N 1
ATOM 1404 C CA . ARG A 1 176 ? -7.539 22.094 2.967 1 82.88 176 ARG A CA 1
ATOM 1405 C C . ARG A 1 176 ? -7.453 22.391 1.475 1 82.88 176 ARG A C 1
ATOM 1407 O O . ARG A 1 176 ? -7.211 21.484 0.668 1 82.88 176 ARG A O 1
ATOM 1414 N N . GLU A 1 177 ? -7.68 23.562 1.197 1 83.5 177 GLU A N 1
ATOM 1415 C CA . GLU A 1 177 ? -7.566 24 -0.194 1 83.5 177 GLU A CA 1
ATOM 1416 C C . GLU A 1 177 ? -6.156 23.781 -0.729 1 83.5 177 GLU A C 1
ATOM 1418 O O . GLU A 1 177 ? -5.977 23.344 -1.869 1 83.5 177 GLU A O 1
ATOM 1423 N N . TYR A 1 178 ? -5.215 24.094 0.151 1 84.31 178 TYR A N 1
ATOM 1424 C CA . TYR A 1 178 ? -3.826 23.859 -0.236 1 84.31 178 TYR A CA 1
ATOM 1425 C C . TYR A 1 178 ? -3.572 22.391 -0.519 1 84.31 178 TYR A C 1
ATOM 1427 O O . TYR A 1 178 ? -2.965 22.031 -1.533 1 84.31 178 TYR A O 1
ATOM 1435 N N . ALA A 1 179 ? -4.027 21.594 0.329 1 84.75 179 ALA A N 1
ATOM 1436 C CA . ALA A 1 179 ? -3.838 20.156 0.176 1 84.75 179 ALA A CA 1
ATOM 1437 C C . ALA A 1 179 ? -4.5 19.641 -1.103 1 84.75 179 ALA A C 1
ATOM 1439 O O . ALA A 1 179 ? -3.924 18.828 -1.822 1 84.75 179 ALA A O 1
ATOM 1440 N N . GLU A 1 180 ? -5.629 20.125 -1.383 1 84.44 180 GLU A N 1
ATOM 1441 C CA . GLU A 1 180 ? -6.348 19.75 -2.596 1 84.44 180 GLU A CA 1
ATOM 1442 C C . GLU A 1 180 ? -5.59 20.188 -3.846 1 84.44 180 GLU A C 1
ATOM 1444 O O . GLU A 1 180 ? -5.539 19.453 -4.836 1 84.44 180 GLU A O 1
ATOM 1449 N N . GLN A 1 181 ? -5.117 21.375 -3.773 1 87.69 181 GLN A N 1
ATOM 1450 C CA . GLN A 1 181 ? -4.352 21.891 -4.902 1 87.69 181 GLN A CA 1
ATOM 1451 C C . GLN A 1 181 ? -3.119 21.031 -5.172 1 87.69 181 GLN A C 1
ATOM 1453 O O . GLN A 1 181 ? -2.793 20.75 -6.324 1 87.69 181 GLN A O 1
ATOM 1458 N N . ILE A 1 182 ? -2.49 20.609 -4.148 1 88.19 182 ILE A N 1
ATOM 1459 C CA . ILE A 1 182 ? -1.306 19.781 -4.297 1 88.19 182 ILE A CA 1
ATOM 1460 C C . ILE A 1 182 ? -1.695 18.438 -4.918 1 88.19 182 ILE A C 1
ATOM 1462 O O . ILE A 1 182 ? -0.995 17.922 -5.793 1 88.19 182 ILE A O 1
ATOM 1466 N N . ASN A 1 183 ? -2.766 17.906 -4.535 1 86 183 ASN A N 1
ATOM 1467 C CA . ASN A 1 183 ? -3.23 16.656 -5.125 1 86 183 ASN A CA 1
ATOM 1468 C C . ASN A 1 183 ? -3.52 16.812 -6.613 1 86 183 ASN A C 1
ATOM 1470 O O . ASN A 1 183 ? -3.215 15.922 -7.406 1 86 183 ASN A O 1
ATOM 1474 N N . ARG A 1 184 ? -4.121 17.891 -6.938 1 84.44 184 ARG A N 1
ATOM 1475 C CA . ARG A 1 184 ? -4.387 18.156 -8.344 1 84.44 184 ARG A CA 1
ATOM 1476 C C . ARG A 1 184 ? -3.092 18.203 -9.148 1 84.44 184 ARG A C 1
ATOM 1478 O O . ARG A 1 184 ? -3.035 17.703 -10.273 1 84.44 184 ARG A O 1
ATOM 1485 N N . ILE A 1 185 ? -2.119 18.812 -8.547 1 89.56 185 ILE A N 1
ATOM 1486 C CA . ILE A 1 185 ? -0.824 18.906 -9.211 1 89.56 185 ILE A CA 1
ATOM 1487 C C . ILE A 1 185 ? -0.23 17.5 -9.367 1 89.56 185 ILE A C 1
ATOM 1489 O O . ILE A 1 185 ? 0.34 17.172 -10.406 1 89.56 185 ILE A O 1
ATOM 1493 N N . CYS A 1 186 ? -0.355 16.75 -8.344 1 87.12 186 CYS A N 1
ATOM 1494 C CA . CYS A 1 186 ? 0.135 15.383 -8.422 1 87.12 186 CYS A CA 1
ATOM 1495 C C . CYS A 1 186 ? -0.556 14.617 -9.555 1 87.12 186 CYS A C 1
ATOM 1497 O O . CYS A 1 186 ? 0.1 13.93 -10.328 1 87.12 186 CYS A O 1
ATOM 1499 N N . ASP A 1 187 ? -1.835 14.766 -9.695 1 81.88 187 ASP A N 1
ATOM 1500 C CA . ASP A 1 187 ? -2.582 14.133 -10.781 1 81.88 187 ASP A CA 1
ATOM 1501 C C . ASP A 1 187 ? -2.127 14.656 -12.141 1 81.88 187 ASP A C 1
ATOM 1503 O O . ASP A 1 187 ? -1.978 13.883 -13.086 1 81.88 187 ASP A O 1
ATOM 1507 N N . TYR A 1 188 ? -1.974 15.938 -12.156 1 86.81 188 TYR A N 1
ATOM 1508 C CA . TYR A 1 188 ? -1.471 16.578 -13.375 1 86.81 188 TYR A CA 1
ATOM 1509 C C . TYR A 1 188 ? -0.136 15.969 -13.789 1 86.81 188 TYR A C 1
ATOM 1511 O O . TYR A 1 188 ? 0.073 15.656 -14.969 1 86.81 188 TYR A O 1
ATOM 1519 N N . LEU A 1 189 ? 0.734 15.727 -12.875 1 89 189 LEU A N 1
ATOM 1520 C CA . LEU A 1 189 ? 2.078 15.227 -13.141 1 89 189 LEU A CA 1
ATOM 1521 C C . LEU A 1 189 ? 2.033 13.773 -13.609 1 89 189 LEU A C 1
ATOM 1523 O O . LEU A 1 189 ? 2.877 13.344 -14.406 1 89 189 LEU A O 1
ATOM 1527 N N . LYS A 1 190 ? 1.121 13.047 -13.141 1 82 190 LYS A N 1
ATOM 1528 C CA . LYS A 1 190 ? 0.981 11.656 -13.555 1 82 190 LYS A CA 1
ATOM 1529 C C . LYS A 1 190 ? 0.584 11.555 -15.023 1 82 190 LYS A C 1
ATOM 1531 O O . LYS A 1 190 ? 0.908 10.578 -15.695 1 82 190 LYS A O 1
ATOM 1536 N N . ILE A 1 191 ? -0.093 12.562 -15.492 1 81.25 191 ILE A N 1
ATOM 1537 C CA . ILE A 1 191 ? -0.574 12.594 -16.859 1 81.25 191 ILE A CA 1
ATOM 1538 C C . ILE A 1 191 ? 0.461 13.273 -17.766 1 81.25 191 ILE A C 1
ATOM 1540 O O . ILE A 1 191 ? 0.731 12.812 -18.875 1 81.25 191 ILE A O 1
ATOM 1544 N N . HIS A 1 192 ? 1.147 14.273 -17.266 1 86.75 192 HIS A N 1
ATOM 1545 C CA . HIS A 1 192 ? 2.033 15.102 -18.062 1 86.75 192 HIS A CA 1
ATOM 1546 C C . HIS A 1 192 ? 3.496 14.852 -17.719 1 86.75 192 HIS A C 1
ATOM 1548 O O . HIS A 1 192 ? 4.34 15.734 -17.891 1 86.75 192 HIS A O 1
ATOM 1554 N N . TYR A 1 193 ? 3.803 13.688 -17.188 1 90.38 193 TYR A N 1
ATOM 1555 C CA . TYR A 1 193 ? 5.113 13.352 -16.641 1 90.38 193 TYR A CA 1
ATOM 1556 C C . TYR A 1 193 ? 6.203 13.531 -17.688 1 90.38 193 TYR A C 1
ATOM 1558 O O . TYR A 1 193 ? 7.367 13.766 -17.344 1 90.38 193 TYR A O 1
ATOM 1566 N N . ALA A 1 194 ? 5.871 13.398 -18.953 1 91.56 194 ALA A N 1
ATOM 1567 C CA . ALA A 1 194 ? 6.871 13.383 -20.016 1 91.56 194 ALA A CA 1
ATOM 1568 C C . ALA A 1 194 ? 7.234 14.797 -20.453 1 91.56 194 ALA A C 1
ATOM 1570 O O . ALA A 1 194 ? 8.203 15 -21.188 1 91.56 194 ALA A O 1
ATOM 1571 N N . GLU A 1 195 ? 6.512 15.758 -20.031 1 89.06 195 GLU A N 1
ATOM 1572 C CA . GLU A 1 195 ? 6.75 17.156 -20.375 1 89.06 195 GLU A CA 1
ATOM 1573 C C . GLU A 1 195 ? 7.797 17.781 -19.453 1 89.06 195 GLU A C 1
ATOM 1575 O O . GLU A 1 195 ? 8.164 17.203 -18.438 1 89.06 195 GLU A O 1
ATOM 1580 N N . ASP A 1 196 ? 8.359 18.906 -19.938 1 89.75 196 ASP A N 1
ATOM 1581 C CA . ASP A 1 196 ? 9.289 19.656 -19.109 1 89.75 196 ASP A CA 1
ATOM 1582 C C . ASP A 1 196 ? 8.547 20.547 -18.109 1 89.75 196 ASP A C 1
ATOM 1584 O O . ASP A 1 196 ? 8.234 21.703 -18.422 1 89.75 196 ASP A O 1
ATOM 1588 N N . ILE A 1 197 ? 8.273 20 -17 1 90.62 197 ILE A N 1
ATOM 1589 C CA . ILE A 1 197 ? 7.543 20.734 -15.969 1 90.62 197 ILE A CA 1
ATOM 1590 C C . ILE A 1 197 ? 8.508 21.156 -14.867 1 90.62 197 ILE A C 1
ATOM 1592 O O . ILE A 1 197 ? 9.109 20.312 -14.195 1 90.62 197 ILE A O 1
ATOM 1596 N N . SER A 1 198 ? 8.648 22.438 -14.617 1 92.44 198 SER A N 1
ATOM 1597 C CA . SER A 1 198 ? 9.516 22.969 -13.578 1 92.44 198 SER A CA 1
ATOM 1598 C C . SER A 1 198 ? 8.75 23.219 -12.289 1 92.44 198 SER A C 1
ATOM 1600 O O . SER A 1 198 ? 7.516 23.219 -12.281 1 92.44 198 SER A O 1
ATOM 1602 N N . LEU A 1 199 ? 9.539 23.375 -11.266 1 93.69 199 LEU A N 1
ATOM 1603 C CA . LEU A 1 199 ? 8.969 23.75 -9.977 1 93.69 199 LEU A CA 1
ATOM 1604 C C . LEU A 1 199 ? 8.148 25.031 -10.102 1 93.69 199 LEU A C 1
ATOM 1606 O O . LEU A 1 199 ? 7.066 25.141 -9.531 1 93.69 199 LEU A O 1
ATOM 1610 N N . GLU A 1 200 ? 8.688 25.953 -10.906 1 93.25 200 GLU A N 1
ATOM 1611 C CA . GLU A 1 200 ? 8.039 27.234 -11.117 1 93.25 200 GLU A CA 1
ATOM 1612 C C . GLU A 1 200 ? 6.707 27.078 -11.844 1 93.25 200 GLU A C 1
ATOM 1614 O O . GLU A 1 200 ? 5.703 27.672 -11.453 1 93.25 200 GLU A O 1
ATOM 1619 N N . SER A 1 201 ? 6.746 26.344 -12.859 1 92.5 201 SER A N 1
ATOM 1620 C CA . SER A 1 201 ? 5.527 26.125 -13.633 1 92.5 201 SER A CA 1
ATOM 1621 C C . SER A 1 201 ? 4.465 25.406 -12.797 1 92.5 201 SER A C 1
ATOM 1623 O O . SER A 1 201 ? 3.285 25.766 -12.859 1 92.5 201 SER A O 1
ATOM 1625 N N . ALA A 1 202 ? 4.898 24.375 -12.023 1 93.56 202 ALA A N 1
ATOM 1626 C CA . ALA A 1 202 ? 3.967 23.641 -11.164 1 93.56 202 ALA A CA 1
ATOM 1627 C C . ALA A 1 202 ? 3.369 24.562 -10.102 1 93.56 202 ALA A C 1
ATOM 1629 O O . ALA A 1 202 ? 2.17 24.5 -9.82 1 93.56 202 ALA A O 1
ATOM 1630 N N . ALA A 1 203 ? 4.215 25.375 -9.5 1 93.62 203 ALA A N 1
ATOM 1631 C CA . ALA A 1 203 ? 3.762 26.328 -8.5 1 93.62 203 ALA A CA 1
ATOM 1632 C C . ALA A 1 203 ? 2.723 27.281 -9.078 1 93.62 203 ALA A C 1
ATOM 1634 O O . ALA A 1 203 ? 1.703 27.562 -8.445 1 93.62 203 ALA A O 1
ATOM 1635 N N . LYS A 1 204 ? 2.969 27.766 -10.312 1 90.75 204 LYS A N 1
ATOM 1636 C CA . LYS A 1 204 ? 2.047 28.672 -11 1 90.75 204 LYS A CA 1
ATOM 1637 C C . LYS A 1 204 ? 0.694 28.016 -11.227 1 90.75 204 LYS A C 1
ATOM 1639 O O . LYS A 1 204 ? -0.353 28.625 -11.016 1 90.75 204 LYS A O 1
ATOM 1644 N N . ILE A 1 205 ? 0.738 26.797 -11.625 1 89.69 205 ILE A N 1
ATOM 1645 C CA . ILE A 1 205 ? -0.492 26.047 -11.852 1 89.69 205 ILE A CA 1
ATOM 1646 C C . ILE A 1 205 ? -1.276 25.938 -10.547 1 89.69 205 ILE A C 1
ATOM 1648 O O . ILE A 1 205 ? -2.506 26.031 -10.547 1 89.69 205 ILE A O 1
ATOM 1652 N N . ALA A 1 206 ? -0.581 25.75 -9.461 1 89.19 206 ALA A N 1
ATOM 1653 C CA . ALA A 1 206 ? -1.199 25.578 -8.148 1 89.19 206 ALA A CA 1
ATOM 1654 C C . ALA A 1 206 ? -1.648 26.922 -7.574 1 89.19 206 ALA A C 1
ATOM 1656 O O . ALA A 1 206 ? -2.381 26.953 -6.582 1 89.19 206 ALA A O 1
ATOM 1657 N N . GLY A 1 207 ? -1.187 27.984 -8.148 1 89.12 207 GLY A N 1
ATOM 1658 C CA . GLY A 1 207 ? -1.5 29.312 -7.645 1 89.12 207 GLY A CA 1
ATOM 1659 C C . GLY A 1 207 ? -0.677 29.703 -6.43 1 89.12 207 GLY A C 1
ATOM 1660 O O . GLY A 1 207 ? -1.143 30.453 -5.57 1 89.12 207 GLY A O 1
ATOM 1661 N N . PHE A 1 208 ? 0.451 29.094 -6.277 1 89.56 208 PHE A N 1
ATOM 1662 C CA . PHE A 1 208 ? 1.327 29.344 -5.141 1 89.56 208 PHE A CA 1
ATOM 1663 C C . PHE A 1 208 ? 2.621 30.016 -5.59 1 89.56 208 PHE A C 1
ATOM 1665 O O . PHE A 1 208 ? 2.973 29.953 -6.77 1 89.56 208 PHE A O 1
ATOM 1672 N N . SER A 1 209 ? 3.223 30.719 -4.641 1 91.88 209 SER A N 1
ATOM 1673 C CA . SER A 1 209 ? 4.625 31.062 -4.867 1 91.88 209 SER A CA 1
ATOM 1674 C C . SER A 1 209 ? 5.496 29.812 -4.898 1 91.88 209 SER A C 1
ATOM 1676 O O . SER A 1 209 ? 5.113 28.766 -4.359 1 91.88 209 SER A O 1
ATOM 1678 N N . LYS A 1 210 ? 6.629 29.875 -5.547 1 92.19 210 LYS A N 1
ATOM 1679 C CA . LYS A 1 210 ? 7.547 28.75 -5.66 1 92.19 210 LYS A CA 1
ATOM 1680 C C . LYS A 1 210 ? 7.938 28.219 -4.285 1 92.19 210 LYS A C 1
ATOM 1682 O O . LYS A 1 210 ? 7.941 27 -4.062 1 92.19 210 LYS A O 1
ATOM 1687 N N . TYR A 1 211 ? 8.203 29.156 -3.414 1 87.75 211 TYR A N 1
ATOM 1688 C CA . TYR A 1 211 ? 8.633 28.781 -2.072 1 87.75 211 TYR A CA 1
ATOM 1689 C C . TYR A 1 211 ? 7.504 28.094 -1.312 1 87.75 211 TYR A C 1
ATOM 1691 O O . TYR A 1 211 ? 7.699 27.016 -0.734 1 87.75 211 TYR A O 1
ATOM 1699 N N . HIS A 1 212 ? 6.375 28.703 -1.352 1 88.19 212 HIS A N 1
ATOM 1700 C CA . HIS A 1 212 ? 5.223 28.141 -0.665 1 88.19 212 HIS A CA 1
ATOM 1701 C C . HIS A 1 212 ? 4.855 26.781 -1.239 1 88.19 212 HIS A C 1
ATOM 1703 O O . HIS A 1 212 ? 4.582 25.844 -0.489 1 88.19 212 HIS A O 1
ATOM 1709 N N . PHE A 1 213 ? 4.922 26.656 -2.506 1 91.62 213 PHE A N 1
ATOM 1710 C CA . PHE A 1 213 ? 4.621 25.406 -3.182 1 91.62 213 PHE A CA 1
ATOM 1711 C C . PHE A 1 213 ? 5.594 24.312 -2.75 1 91.62 213 PHE A C 1
ATOM 1713 O O . PHE A 1 213 ? 5.176 23.203 -2.385 1 91.62 213 PHE A O 1
ATOM 1720 N N . SER A 1 214 ? 6.789 24.562 -2.785 1 89.31 214 SER A N 1
ATOM 1721 C CA . SER A 1 214 ? 7.812 23.578 -2.436 1 89.31 214 SER A CA 1
ATOM 1722 C C . SER A 1 214 ? 7.609 23.047 -1.022 1 89.31 214 SER A C 1
ATOM 1724 O O . SER A 1 214 ? 7.695 21.844 -0.789 1 89.31 214 SER A O 1
ATOM 1726 N N . ARG A 1 215 ? 7.266 23.938 -0.177 1 80.12 215 ARG A N 1
ATOM 1727 C CA . ARG A 1 215 ? 7.086 23.562 1.224 1 80.12 215 ARG A CA 1
ATOM 1728 C C . ARG A 1 215 ? 5.844 22.703 1.405 1 80.12 215 ARG A C 1
ATOM 1730 O O . ARG A 1 215 ? 5.918 21.625 1.997 1 80.12 215 ARG A O 1
ATOM 1737 N N . VAL A 1 216 ? 4.746 23.172 0.914 1 82.12 216 VAL A N 1
ATOM 1738 C CA . VAL A 1 216 ? 3.473 22.484 1.085 1 82.12 216 VAL A CA 1
ATOM 1739 C C . VAL A 1 216 ? 3.51 21.141 0.359 1 82.12 216 VAL A C 1
ATOM 1741 O O . VAL A 1 216 ? 2.992 20.141 0.864 1 82.12 216 VAL A O 1
ATOM 1744 N N . PHE A 1 217 ? 4.125 21.141 -0.79 1 87.19 217 PHE A N 1
ATOM 1745 C CA . PHE A 1 217 ? 4.234 19.922 -1.574 1 87.19 217 PHE A CA 1
ATOM 1746 C C . PHE A 1 217 ? 4.969 18.844 -0.79 1 87.19 217 PHE A C 1
ATOM 1748 O O . PHE A 1 217 ? 4.48 17.719 -0.671 1 87.19 217 PHE A O 1
ATOM 1755 N N . LYS A 1 218 ? 6.023 19.156 -0.276 1 78 218 LYS A N 1
ATOM 1756 C CA . LYS A 1 218 ? 6.824 18.203 0.491 1 78 218 LYS A CA 1
ATOM 1757 C C . LYS A 1 218 ? 6.086 17.75 1.744 1 78 218 LYS A C 1
ATOM 1759 O O . LYS A 1 218 ? 6.129 16.562 2.098 1 78 218 LYS A O 1
ATOM 1764 N N . GLN A 1 219 ? 5.504 18.75 2.332 1 69.5 219 GLN A N 1
ATOM 1765 C CA . GLN A 1 219 ? 4.754 18.438 3.545 1 69.5 219 GLN A CA 1
ATOM 1766 C C . GLN A 1 219 ? 3.66 17.406 3.27 1 69.5 219 GLN A C 1
ATOM 1768 O O . GLN A 1 219 ? 3.449 16.484 4.062 1 69.5 219 GLN A O 1
ATOM 1773 N N . LEU A 1 220 ? 3.053 17.531 2.16 1 74.56 220 LEU A N 1
ATOM 1774 C CA . LEU A 1 220 ? 1.876 16.734 1.865 1 74.56 220 LEU A CA 1
ATOM 1775 C C . LEU A 1 220 ? 2.273 15.406 1.208 1 74.56 220 LEU A C 1
ATOM 1777 O O . LEU A 1 220 ? 1.646 14.375 1.449 1 74.56 220 LEU A O 1
ATOM 1781 N N . THR A 1 221 ? 3.346 15.461 0.403 1 75 221 THR A N 1
ATOM 1782 C CA . THR A 1 221 ? 3.697 14.266 -0.359 1 75 221 THR A CA 1
ATOM 1783 C C . THR A 1 221 ? 4.836 13.508 0.315 1 75 221 THR A C 1
ATOM 1785 O O . THR A 1 221 ? 5.105 12.352 -0.021 1 75 221 THR A O 1
ATOM 1788 N N . GLY A 1 222 ? 5.477 14.195 1.149 1 67.31 222 GLY A N 1
ATOM 1789 C CA . GLY A 1 222 ? 6.598 13.602 1.854 1 67.31 222 GLY A CA 1
ATOM 1790 C C . GLY A 1 222 ? 7.91 13.719 1.098 1 67.31 222 GLY A C 1
ATOM 1791 O O . GLY A 1 222 ? 8.969 13.383 1.628 1 67.31 222 GLY A O 1
ATOM 1792 N N . VAL A 1 223 ? 7.836 14.102 -0.157 1 71.56 223 VAL A N 1
ATOM 1793 C CA . VAL A 1 223 ? 9.039 14.227 -0.97 1 71.56 223 VAL A CA 1
ATOM 1794 C C . VAL A 1 223 ? 9.016 15.555 -1.727 1 71.56 223 VAL A C 1
ATOM 1796 O O . VAL A 1 223 ? 7.977 16.219 -1.797 1 71.56 223 VAL A O 1
ATOM 1799 N N . THR A 1 224 ? 10.172 15.977 -2.234 1 81.44 224 THR A N 1
ATOM 1800 C CA . THR A 1 224 ? 10.25 17.203 -3.018 1 81.44 224 THR A CA 1
ATOM 1801 C C . THR A 1 224 ? 9.57 17.031 -4.371 1 81.44 224 THR A C 1
ATOM 1803 O O . THR A 1 224 ? 9.352 15.898 -4.816 1 81.44 224 THR A O 1
ATOM 1806 N N . PHE A 1 225 ? 9.289 18.125 -4.992 1 89.31 225 PHE A N 1
ATOM 1807 C CA . PHE A 1 225 ? 8.625 18.156 -6.289 1 89.31 225 PHE A CA 1
ATOM 1808 C C . PHE A 1 225 ? 9.414 17.344 -7.312 1 89.31 225 PHE A C 1
ATOM 1810 O O . PHE A 1 225 ? 8.852 16.469 -7.98 1 89.31 225 PHE A O 1
ATOM 1817 N N . TYR A 1 226 ? 10.664 17.531 -7.418 1 86.62 226 TYR A N 1
ATOM 1818 C CA . TYR A 1 226 ? 11.469 16.875 -8.445 1 86.62 226 TYR A CA 1
ATOM 1819 C C . TYR A 1 226 ? 11.625 15.391 -8.156 1 86.62 226 TYR A C 1
ATOM 1821 O O . TYR A 1 226 ? 11.633 14.57 -9.07 1 86.62 226 TYR A O 1
ATOM 1829 N N . ARG A 1 227 ? 11.695 15.117 -6.977 1 81.56 227 ARG A N 1
ATOM 1830 C CA . ARG A 1 227 ? 11.727 13.695 -6.641 1 81.56 227 ARG A CA 1
ATOM 1831 C C . ARG A 1 227 ? 10.43 13.008 -7.035 1 81.56 227 ARG A C 1
ATOM 1833 O O . ARG A 1 227 ? 10.445 11.898 -7.562 1 81.56 227 ARG A O 1
ATOM 1840 N N . TYR A 1 228 ? 9.406 13.68 -6.703 1 86.75 228 TYR A N 1
ATOM 1841 C CA . TYR A 1 228 ? 8.094 13.117 -7.016 1 86.75 228 TYR A CA 1
ATOM 1842 C C . TYR A 1 228 ? 7.949 12.867 -8.508 1 86.75 228 TYR A C 1
ATOM 1844 O O . TYR A 1 228 ? 7.59 11.758 -8.93 1 86.75 228 TYR A O 1
ATOM 1852 N N . ILE A 1 229 ? 8.266 13.852 -9.359 1 90.56 229 ILE A N 1
ATOM 1853 C CA . ILE A 1 229 ? 8.07 13.727 -10.797 1 90.56 229 ILE A CA 1
ATOM 1854 C C . ILE A 1 229 ? 9 12.648 -11.344 1 90.56 229 ILE A C 1
ATOM 1856 O O . ILE A 1 229 ? 8.625 11.891 -12.242 1 90.56 229 ILE A O 1
ATOM 1860 N N . ASN A 1 230 ? 10.141 12.547 -10.828 1 87.94 230 ASN A N 1
ATOM 1861 C CA . ASN A 1 230 ? 11.055 11.5 -11.281 1 87.94 230 ASN A CA 1
ATOM 1862 C C . ASN A 1 230 ? 10.547 10.109 -10.906 1 87.94 230 ASN A C 1
ATOM 1864 O O . ASN A 1 230 ? 10.703 9.164 -11.68 1 87.94 230 ASN A O 1
ATOM 1868 N N . GLN A 1 231 ? 10 10.031 -9.758 1 84.56 231 GLN A N 1
ATOM 1869 C CA . GLN A 1 231 ? 9.414 8.75 -9.367 1 84.56 231 GLN A CA 1
ATOM 1870 C C . GLN A 1 231 ? 8.297 8.344 -10.328 1 84.56 231 GLN A C 1
ATOM 1872 O O . GLN A 1 231 ? 8.211 7.184 -10.727 1 84.56 231 GLN A O 1
ATOM 1877 N N . VAL A 1 232 ? 7.488 9.312 -10.672 1 85.75 232 VAL A N 1
ATOM 1878 C CA . VAL A 1 232 ? 6.402 9.055 -11.609 1 85.75 232 VAL A CA 1
ATOM 1879 C C . VAL A 1 232 ? 6.98 8.609 -12.953 1 85.75 232 VAL A C 1
ATOM 1881 O O . VAL A 1 232 ? 6.539 7.609 -13.523 1 85.75 232 VAL A O 1
ATOM 1884 N N . ARG A 1 233 ? 7.961 9.297 -13.383 1 90.62 233 ARG A N 1
ATOM 1885 C CA . ARG A 1 233 ? 8.578 9.016 -14.68 1 90.62 233 ARG A CA 1
ATOM 1886 C C . ARG A 1 233 ? 9.227 7.633 -14.68 1 90.62 233 ARG A C 1
ATOM 1888 O O . ARG A 1 233 ? 9.086 6.883 -15.648 1 90.62 233 ARG A O 1
ATOM 1895 N N . ILE A 1 234 ? 9.898 7.305 -13.656 1 88.56 234 ILE A N 1
ATOM 1896 C CA . ILE A 1 234 ? 10.594 6.023 -13.578 1 88.56 234 ILE A CA 1
ATOM 1897 C C . ILE A 1 234 ? 9.578 4.887 -13.508 1 88.56 234 ILE A C 1
ATOM 1899 O O . ILE A 1 234 ? 9.789 3.82 -14.086 1 88.56 234 ILE A O 1
ATOM 1903 N N . GLN A 1 235 ? 8.562 5.125 -12.789 1 81.5 235 GLN A N 1
ATOM 1904 C CA . GLN A 1 235 ? 7.516 4.109 -12.742 1 81.5 235 GLN A CA 1
ATOM 1905 C C . GLN A 1 235 ? 6.965 3.826 -14.133 1 81.5 235 GLN A C 1
ATOM 1907 O O . GLN A 1 235 ? 6.738 2.67 -14.492 1 81.5 235 GLN A O 1
ATOM 1912 N N . LYS A 1 236 ? 6.77 4.84 -14.867 1 83.19 236 LYS A N 1
ATOM 1913 C CA . LYS A 1 236 ? 6.32 4.68 -16.25 1 83.19 236 LYS A CA 1
ATOM 1914 C C . LYS A 1 236 ? 7.383 3.973 -17.078 1 83.19 236 LYS A C 1
ATOM 1916 O O . LYS A 1 236 ? 7.059 3.098 -17.891 1 83.19 236 LYS A O 1
ATOM 1921 N N . ALA A 1 237 ? 8.594 4.34 -16.859 1 88.31 237 ALA A N 1
ATOM 1922 C CA . ALA A 1 237 ? 9.695 3.717 -17.594 1 88.31 237 ALA A CA 1
ATOM 1923 C C . ALA A 1 237 ? 9.75 2.217 -17.312 1 88.31 237 ALA A C 1
ATOM 1925 O O . ALA A 1 237 ? 9.992 1.422 -18.219 1 88.31 237 ALA A O 1
ATOM 1926 N N . LYS A 1 238 ? 9.586 1.878 -16.094 1 80.88 238 LYS A N 1
ATOM 1927 C CA . LYS A 1 238 ? 9.562 0.464 -15.727 1 80.88 238 LYS A CA 1
ATOM 1928 C C . LYS A 1 238 ? 8.523 -0.3 -16.547 1 80.88 238 LYS A C 1
ATOM 1930 O O . LYS A 1 238 ? 8.789 -1.397 -17.031 1 80.88 238 LYS A O 1
ATOM 1935 N N . LEU A 1 239 ? 7.445 0.286 -16.672 1 72.25 239 LEU A N 1
ATOM 1936 C CA . LEU A 1 239 ? 6.363 -0.34 -17.438 1 72.25 239 LEU A CA 1
ATOM 1937 C C . LEU A 1 239 ? 6.758 -0.524 -18.891 1 72.25 239 LEU A C 1
ATOM 1939 O O . LEU A 1 239 ? 6.52 -1.583 -19.484 1 72.25 239 LEU A O 1
ATOM 1943 N N . PHE A 1 240 ? 7.414 0.486 -19.344 1 79.5 240 PHE A N 1
ATOM 1944 C CA . PHE A 1 240 ? 7.848 0.425 -20.734 1 79.5 240 PHE A CA 1
ATOM 1945 C C . PHE A 1 240 ? 8.945 -0.62 -20.922 1 79.5 240 PHE A C 1
ATOM 1947 O O . PHE A 1 240 ? 8.984 -1.312 -21.938 1 79.5 240 PHE A O 1
ATOM 1954 N N . LEU A 1 241 ? 9.82 -0.717 -19.938 1 81.75 241 LEU A N 1
ATOM 1955 C CA . LEU A 1 241 ? 10.938 -1.656 -20.016 1 81.75 241 LEU A CA 1
ATOM 1956 C C . LEU A 1 241 ? 10.438 -3.096 -19.938 1 81.75 241 LEU A C 1
ATOM 1958 O O . LEU A 1 241 ? 11.031 -3.994 -20.531 1 81.75 241 LEU A O 1
ATOM 1962 N N . MET A 1 242 ? 9.492 -3.201 -19.188 1 66.88 242 MET A N 1
ATOM 1963 C CA . MET A 1 242 ? 8.93 -4.535 -19 1 66.88 242 MET A CA 1
ATOM 1964 C C . MET A 1 242 ? 8.062 -4.93 -20.203 1 66.88 242 MET A C 1
ATOM 1966 O O . MET A 1 242 ? 7.949 -6.113 -20.531 1 66.88 242 MET A O 1
ATOM 1970 N N . ASP A 1 243 ? 7.457 -3.924 -20.844 1 58.5 243 ASP A N 1
ATOM 1971 C CA . ASP A 1 243 ? 6.352 -4.27 -21.734 1 58.5 243 ASP A CA 1
ATOM 1972 C C . ASP A 1 243 ? 6.637 -3.812 -23.172 1 58.5 243 ASP A C 1
ATOM 1974 O O . ASP A 1 243 ? 5.785 -3.941 -24.047 1 58.5 243 ASP A O 1
ATOM 1978 N N . SER A 1 244 ? 7.73 -3.221 -23.406 1 62.12 244 SER A N 1
ATOM 1979 C CA . SER A 1 244 ? 7.941 -2.707 -24.75 1 62.12 244 SER A CA 1
ATOM 1980 C C . SER A 1 244 ? 9.32 -3.084 -25.281 1 62.12 244 SER A C 1
ATOM 1982 O O . SER A 1 244 ? 10.219 -3.428 -24.5 1 62.12 244 SER A O 1
ATOM 1984 N N . ASP A 1 245 ? 9.367 -3.154 -26.641 1 72.19 245 ASP A N 1
ATOM 1985 C CA . ASP A 1 245 ? 10.641 -3.375 -27.297 1 72.19 245 ASP A CA 1
ATOM 1986 C C . ASP A 1 245 ? 11.344 -2.051 -27.594 1 72.19 245 ASP A C 1
ATOM 1988 O O . ASP A 1 245 ? 12.305 -2.01 -28.375 1 72.19 245 ASP A O 1
ATOM 1992 N N . SER A 1 246 ? 10.742 -1.102 -27 1 81.62 246 SER A N 1
ATOM 1993 C CA . SER A 1 246 ? 11.367 0.199 -27.219 1 81.62 246 SER A CA 1
ATOM 1994 C C . SER A 1 246 ? 12.805 0.213 -26.719 1 81.62 246 SER A C 1
ATOM 1996 O O . SER A 1 246 ? 13.133 -0.48 -25.75 1 81.62 246 SER A O 1
ATOM 1998 N N . THR A 1 247 ? 13.594 0.917 -27.438 1 89 247 THR A N 1
ATOM 1999 C CA . THR A 1 247 ? 14.969 1.05 -26.969 1 89 247 THR A CA 1
ATOM 2000 C C . THR A 1 247 ? 15.023 1.823 -25.656 1 89 247 THR A C 1
ATOM 2002 O O . THR A 1 247 ? 14.102 2.58 -25.344 1 89 247 THR A O 1
ATOM 2005 N N . ILE A 1 248 ? 16.047 1.682 -24.953 1 92.38 248 ILE A N 1
ATOM 2006 C CA . ILE A 1 248 ? 16.234 2.381 -23.688 1 92.38 248 ILE A CA 1
ATOM 2007 C C . ILE A 1 248 ? 16.219 3.891 -23.922 1 92.38 248 ILE A C 1
ATOM 2009 O O . ILE A 1 248 ? 15.648 4.641 -23.125 1 92.38 248 ILE A O 1
ATOM 2013 N N . THR A 1 249 ? 16.797 4.281 -25.078 1 91 249 THR A N 1
ATOM 2014 C CA . THR A 1 249 ? 16.859 5.699 -25.422 1 91 249 THR A CA 1
ATOM 2015 C C . THR A 1 249 ? 15.453 6.258 -25.641 1 91 249 THR A C 1
ATOM 2017 O O . THR A 1 249 ? 15.117 7.32 -25.109 1 91 249 THR A O 1
ATOM 2020 N N . ASN A 1 250 ? 14.672 5.586 -26.375 1 89.94 250 ASN A N 1
ATOM 2021 C CA . ASN A 1 250 ? 13.312 6.035 -26.641 1 89.94 250 ASN A CA 1
ATOM 2022 C C . ASN A 1 250 ? 12.484 6.082 -25.359 1 89.94 250 ASN A C 1
ATOM 2024 O O . ASN A 1 250 ? 11.672 6.992 -25.172 1 89.94 250 ASN A O 1
ATOM 2028 N N . ILE A 1 251 ? 12.703 5.117 -24.469 1 93.12 251 ILE A N 1
ATOM 2029 C CA . ILE A 1 251 ? 11.977 5.074 -23.203 1 93.12 251 ILE A CA 1
ATOM 2030 C C . ILE A 1 251 ? 12.336 6.289 -22.359 1 93.12 251 ILE A C 1
ATOM 2032 O O . ILE A 1 251 ? 11.461 6.93 -21.766 1 93.12 251 ILE A O 1
ATOM 2036 N N . ALA A 1 252 ? 13.625 6.598 -22.344 1 93.69 252 ALA A N 1
ATOM 2037 C CA . ALA A 1 252 ? 14.078 7.762 -21.594 1 93.69 252 ALA A CA 1
ATOM 2038 C C . ALA A 1 252 ? 13.406 9.039 -22.094 1 93.69 252 ALA A C 1
ATOM 2040 O O . ALA A 1 252 ? 12.875 9.82 -21.297 1 93.69 252 ALA A O 1
ATOM 2041 N N . ILE A 1 253 ? 13.344 9.18 -23.422 1 88.69 253 ILE A N 1
ATOM 2042 C CA . ILE A 1 253 ? 12.781 10.367 -24.062 1 88.69 253 ILE A CA 1
ATOM 2043 C C . ILE A 1 253 ? 11.273 10.414 -23.828 1 88.69 253 ILE A C 1
ATOM 2045 O O . ILE A 1 253 ? 10.734 11.445 -23.422 1 88.69 253 ILE A O 1
ATOM 2049 N N . ASN A 1 254 ? 10.664 9.328 -23.938 1 89.56 254 ASN A N 1
ATOM 2050 C CA . ASN A 1 254 ? 9.219 9.242 -23.812 1 89.56 254 ASN A CA 1
ATOM 2051 C C . ASN A 1 254 ? 8.766 9.477 -22.375 1 89.56 254 ASN A C 1
ATOM 2053 O O . ASN A 1 254 ? 7.613 9.836 -22.141 1 89.56 254 ASN A O 1
ATOM 2057 N N . CYS A 1 255 ? 9.703 9.242 -21.5 1 93.06 255 CYS A N 1
ATOM 2058 C CA . CYS A 1 255 ? 9.344 9.406 -20.094 1 93.06 255 CYS A CA 1
ATOM 2059 C C . CYS A 1 255 ? 9.766 10.781 -19.578 1 93.06 255 CYS A C 1
ATOM 2061 O O . CYS A 1 255 ? 9.594 11.086 -18.391 1 93.06 255 CYS A O 1
ATOM 2063 N N . GLY A 1 256 ? 10.336 11.617 -20.438 1 92.62 256 GLY A N 1
ATOM 2064 C CA . GLY A 1 256 ? 10.531 13.023 -20.109 1 92.62 256 GLY A CA 1
ATOM 2065 C C . GLY A 1 256 ? 11.938 13.344 -19.641 1 92.62 256 GLY A C 1
ATOM 2066 O O . GLY A 1 256 ? 12.188 14.43 -19.109 1 92.62 256 GLY A O 1
ATOM 2067 N N . PHE A 1 257 ? 12.852 12.445 -19.812 1 93.25 257 PHE A N 1
ATOM 2068 C CA . PHE A 1 257 ? 14.219 12.734 -19.406 1 93.25 257 PHE A CA 1
ATOM 2069 C C . PHE A 1 257 ? 14.969 13.477 -20.5 1 93.25 257 PHE A C 1
ATOM 2071 O O . PHE A 1 257 ? 14.836 13.148 -21.688 1 93.25 257 PHE A O 1
ATOM 2078 N N . SER A 1 258 ? 15.688 14.516 -20.047 1 87.88 258 SER A N 1
ATOM 2079 C CA . SER A 1 258 ? 16.391 15.375 -21 1 87.88 258 SER A CA 1
ATOM 2080 C C . SER A 1 258 ? 17.719 14.766 -21.406 1 87.88 258 SER A C 1
ATOM 2082 O O . SER A 1 258 ? 18.328 15.188 -22.406 1 87.88 258 SER A O 1
ATOM 2084 N N . SER A 1 259 ? 18.219 13.797 -20.656 1 91.81 259 SER A N 1
ATOM 2085 C CA . SER A 1 259 ? 19.484 13.148 -20.984 1 91.81 259 SER A CA 1
ATOM 2086 C C . SER A 1 259 ? 19.484 11.688 -20.562 1 91.81 259 SER A C 1
ATOM 2088 O O . SER A 1 259 ? 18.844 11.328 -19.562 1 91.81 259 SER A O 1
ATOM 2090 N N . MET A 1 260 ? 20.219 10.93 -21.297 1 92.12 260 MET A N 1
ATOM 2091 C CA . MET A 1 260 ? 20.359 9.508 -20.984 1 92.12 260 MET A CA 1
ATOM 2092 C C . MET A 1 260 ? 21.078 9.32 -19.641 1 92.12 260 MET A C 1
ATOM 2094 O O . MET A 1 260 ? 20.719 8.438 -18.859 1 92.12 260 MET A O 1
ATOM 2098 N N . SER A 1 261 ? 22 10.18 -19.438 1 92.56 261 SER A N 1
ATOM 2099 C CA . SER A 1 261 ? 22.75 10.102 -18.188 1 92.56 261 SER A CA 1
ATOM 2100 C C . SER A 1 261 ? 21.828 10.305 -16.984 1 92.56 261 SER A C 1
ATOM 2102 O O . SER A 1 261 ? 21.906 9.562 -16 1 92.56 261 SER A O 1
ATOM 2104 N N . SER A 1 262 ? 20.984 11.289 -17.172 1 91.44 262 SER A N 1
ATOM 2105 C CA . SER A 1 262 ? 20.047 11.555 -16.078 1 91.44 262 SER A CA 1
ATOM 2106 C C . SER A 1 262 ? 19.062 10.406 -15.906 1 91.44 262 SER A C 1
ATOM 2108 O O . SER A 1 262 ? 18.719 10.039 -14.773 1 91.44 262 SER A O 1
ATOM 2110 N N . PHE A 1 263 ? 18.594 9.844 -17 1 95.5 263 PHE A N 1
ATOM 2111 C CA . PHE A 1 263 ? 17.656 8.727 -16.953 1 95.5 263 PHE A CA 1
ATOM 2112 C C . PHE A 1 263 ? 18.266 7.527 -16.25 1 95.5 263 PHE A C 1
ATOM 2114 O O . PHE A 1 263 ? 17.688 6.98 -15.32 1 95.5 263 PHE A O 1
ATOM 2121 N N . ILE A 1 264 ? 19.469 7.195 -16.672 1 90.38 264 ILE A N 1
ATOM 2122 C CA . ILE A 1 264 ? 20.125 6.016 -16.141 1 90.38 264 ILE A CA 1
ATOM 2123 C C . ILE A 1 264 ? 20.406 6.207 -14.648 1 90.38 264 ILE A C 1
ATOM 2125 O O . ILE A 1 264 ? 20.172 5.301 -13.852 1 90.38 264 ILE A O 1
ATOM 2129 N N . ARG A 1 265 ? 20.812 7.371 -14.367 1 86.62 265 ARG A N 1
ATOM 2130 C CA . ARG A 1 265 ? 21.109 7.676 -12.977 1 86.62 265 ARG A CA 1
ATOM 2131 C C . ARG A 1 265 ? 19.859 7.578 -12.109 1 86.62 265 ARG A C 1
ATOM 2133 O O . ARG A 1 265 ? 19.875 6.918 -11.07 1 86.62 265 ARG A O 1
ATOM 2140 N N . MET A 1 266 ? 18.812 8.18 -12.555 1 86.62 266 MET A N 1
ATOM 2141 C CA . MET A 1 266 ? 17.562 8.211 -11.781 1 86.62 266 MET A CA 1
ATOM 2142 C C . MET A 1 266 ? 16.938 6.824 -11.695 1 86.62 266 MET A C 1
ATOM 2144 O O . MET A 1 266 ? 16.406 6.445 -10.656 1 86.62 266 MET A O 1
ATOM 2148 N N . PHE A 1 267 ? 16.984 6.129 -12.797 1 89.38 267 PHE A N 1
ATOM 2149 C CA . PHE A 1 267 ? 16.453 4.773 -12.812 1 89.38 267 PHE A CA 1
ATOM 2150 C C . PHE A 1 267 ? 17.141 3.9 -11.781 1 89.38 267 PHE A C 1
ATOM 2152 O O . PHE A 1 267 ? 16.484 3.172 -11.031 1 89.38 267 PHE A O 1
ATOM 2159 N N . ARG A 1 268 ? 18.453 4.094 -11.773 1 80.81 268 ARG A N 1
ATOM 2160 C CA . ARG A 1 268 ? 19.234 3.316 -10.828 1 80.81 268 ARG A CA 1
ATOM 2161 C C . ARG A 1 268 ? 18.922 3.729 -9.391 1 80.81 268 ARG A C 1
ATOM 2163 O O . ARG A 1 268 ? 18.781 2.877 -8.516 1 80.81 268 ARG A O 1
ATOM 2170 N N . ILE A 1 269 ? 18.797 4.969 -9.258 1 71.75 269 ILE A N 1
ATOM 2171 C CA . ILE A 1 269 ? 18.531 5.508 -7.922 1 71.75 269 ILE A CA 1
ATOM 2172 C C . ILE A 1 269 ? 17.203 4.988 -7.406 1 71.75 269 ILE A C 1
ATOM 2174 O O . ILE A 1 269 ? 17.094 4.578 -6.25 1 71.75 269 ILE A O 1
ATOM 2178 N N . ILE A 1 270 ? 16.25 4.914 -8.211 1 73.25 270 ILE A N 1
ATOM 2179 C CA . ILE A 1 270 ? 14.875 4.637 -7.793 1 73.25 270 ILE A CA 1
ATOM 2180 C C . ILE A 1 270 ? 14.633 3.131 -7.777 1 73.25 270 ILE A C 1
ATOM 2182 O O . ILE A 1 270 ? 13.93 2.617 -6.902 1 73.25 270 ILE A O 1
ATOM 2186 N N . THR A 1 271 ? 15.281 2.367 -8.703 1 71.56 271 THR A N 1
ATOM 2187 C CA . THR A 1 271 ? 14.93 0.96 -8.852 1 71.56 271 THR A CA 1
ATOM 2188 C C . THR A 1 271 ? 16.062 0.064 -8.352 1 71.56 271 THR A C 1
ATOM 2190 O O . THR A 1 271 ? 15.859 -1.126 -8.109 1 71.56 271 THR A O 1
ATOM 2193 N N . GLY A 1 272 ? 17.281 0.587 -8.383 1 67.06 272 GLY A N 1
ATOM 2194 C CA . GLY A 1 272 ? 18.453 -0.194 -8.031 1 67.06 272 GLY A CA 1
ATOM 2195 C C . GLY A 1 272 ? 19.109 -0.86 -9.227 1 67.06 272 GLY A C 1
ATOM 2196 O O . GLY A 1 272 ? 20.172 -1.466 -9.102 1 67.06 272 GLY A O 1
ATOM 2197 N N . TYR A 1 273 ? 18.547 -0.725 -10.359 1 74.75 273 TYR A N 1
ATOM 2198 C CA . TYR A 1 273 ? 19.047 -1.338 -11.586 1 74.75 273 TYR A CA 1
ATOM 2199 C C . TYR A 1 273 ? 19.25 -0.292 -12.672 1 74.75 273 TYR A C 1
ATOM 2201 O O . TYR A 1 273 ? 18.656 0.783 -12.633 1 74.75 273 TYR A O 1
ATOM 2209 N N . THR A 1 274 ? 20.203 -0.657 -13.531 1 84.88 274 THR A N 1
ATOM 2210 C CA . THR A 1 274 ? 20.156 0.082 -14.781 1 84.88 274 THR A CA 1
ATOM 2211 C C . THR A 1 274 ? 18.953 -0.338 -15.617 1 84.88 274 THR A C 1
ATOM 2213 O O . THR A 1 274 ? 18.422 -1.442 -15.453 1 84.88 274 THR A O 1
ATOM 2216 N N . PRO A 1 275 ? 18.516 0.558 -16.438 1 89.5 275 PRO A N 1
ATOM 2217 C CA . PRO A 1 275 ? 17.391 0.182 -17.297 1 89.5 275 PRO A CA 1
ATOM 2218 C C . PRO A 1 275 ? 17.641 -1.114 -18.062 1 89.5 275 PRO A C 1
ATOM 2220 O O . PRO A 1 275 ? 16.734 -1.957 -18.172 1 89.5 275 PRO A O 1
ATOM 2223 N N . THR A 1 276 ? 18.844 -1.286 -18.578 1 87.25 276 THR A N 1
ATOM 2224 C CA . THR A 1 276 ? 19.172 -2.473 -19.359 1 87.25 276 THR A CA 1
ATOM 2225 C C . THR A 1 276 ? 19.094 -3.727 -18.5 1 87.25 276 THR A C 1
ATOM 2227 O O . THR A 1 276 ? 18.516 -4.734 -18.906 1 87.25 276 THR A O 1
ATOM 2230 N N . LYS A 1 277 ? 19.734 -3.621 -17.375 1 80 277 LYS A N 1
ATOM 2231 C CA . LYS A 1 277 ? 19.688 -4.758 -16.453 1 80 277 LYS A CA 1
ATOM 2232 C C . LYS A 1 277 ? 18.25 -5.066 -16.031 1 80 277 LYS A C 1
ATOM 2234 O O . LYS A 1 277 ? 17.859 -6.23 -15.938 1 80 277 LYS A O 1
ATOM 2239 N N . PHE A 1 278 ? 17.516 -3.99 -15.719 1 80.94 278 PHE A N 1
ATOM 2240 C CA . PHE A 1 278 ? 16.125 -4.152 -15.312 1 80.94 278 PHE A CA 1
ATOM 2241 C C . PHE A 1 278 ? 15.344 -4.91 -16.375 1 80.94 278 PHE A C 1
ATOM 2243 O O . PHE A 1 278 ? 14.602 -5.844 -16.062 1 80.94 278 PHE A O 1
ATOM 2250 N N . ARG A 1 279 ? 15.523 -4.594 -17.531 1 80.56 279 ARG A N 1
ATOM 2251 C CA . ARG A 1 279 ? 14.836 -5.258 -18.641 1 80.56 279 ARG A CA 1
ATOM 2252 C C . ARG A 1 279 ? 15.219 -6.727 -18.719 1 80.56 279 ARG A C 1
ATOM 2254 O O . ARG A 1 279 ? 14.375 -7.586 -18.969 1 80.56 279 ARG A O 1
ATOM 2261 N N . SER A 1 280 ? 16.531 -6.996 -18.531 1 72.69 280 SER A N 1
ATOM 2262 C CA . SER A 1 280 ? 17.031 -8.367 -18.625 1 72.69 280 SER A CA 1
ATOM 2263 C C . SER A 1 280 ? 16.406 -9.266 -17.562 1 72.69 280 SER A C 1
ATOM 2265 O O . SER A 1 280 ? 16.281 -10.477 -17.766 1 72.69 280 SER A O 1
ATOM 2267 N N . LEU A 1 281 ? 16.172 -8.602 -16.531 1 61.56 281 LEU A N 1
ATOM 2268 C CA . LEU A 1 281 ? 15.555 -9.359 -15.453 1 61.56 281 LEU A CA 1
ATOM 2269 C C . LEU A 1 281 ? 14.18 -9.867 -15.867 1 61.56 281 LEU A C 1
ATOM 2271 O O . LEU A 1 281 ? 13.695 -10.875 -15.344 1 61.56 281 LEU A O 1
ATOM 2275 N N . TYR A 1 282 ? 13.734 -9.242 -16.719 1 58 282 TYR A N 1
ATOM 2276 C CA . TYR A 1 282 ? 12.375 -9.594 -17.125 1 58 282 TYR A CA 1
ATOM 2277 C C . TYR A 1 282 ? 12.367 -10.242 -18.5 1 58 282 TYR A C 1
ATOM 2279 O O . TYR A 1 282 ? 11.359 -10.805 -18.922 1 58 282 TYR A O 1
ATOM 2287 N N . ASP A 1 283 ? 13.578 -10.164 -19.234 1 51.12 283 ASP A N 1
ATOM 2288 C CA . ASP A 1 283 ? 13.727 -10.836 -20.516 1 51.12 283 ASP A CA 1
ATOM 2289 C C . ASP A 1 283 ? 14.094 -12.305 -20.328 1 51.12 283 ASP A C 1
ATOM 2291 O O . ASP A 1 283 ? 13.719 -13.156 -21.141 1 51.12 283 ASP A O 1
ATOM 2295 N N . SER A 1 284 ? 15.039 -12.75 -19.375 1 42.56 284 SER A N 1
ATOM 2296 C CA . SER A 1 284 ? 15.734 -14.031 -19.375 1 42.56 284 SER A CA 1
ATOM 2297 C C . SER A 1 284 ? 14.758 -15.195 -19.219 1 42.56 284 SER A C 1
ATOM 2299 O O . SER A 1 284 ? 14.586 -15.727 -18.125 1 42.56 284 SER A O 1
ATOM 2301 N N . SER A 1 285 ? 13.695 -15.391 -19.438 1 36.72 285 SER A N 1
ATOM 2302 C CA . SER A 1 285 ? 13.219 -16.75 -19.641 1 36.72 285 SER A CA 1
ATOM 2303 C C . SER A 1 285 ? 14.18 -17.562 -20.5 1 36.72 285 SER A C 1
ATOM 2305 O O . SER A 1 285 ? 14.484 -18.719 -20.188 1 36.72 285 SER A O 1
ATOM 2307 N N . LEU A 1 286 ? 14.281 -17.438 -21.891 1 34.41 286 LEU A N 1
ATOM 2308 C CA . LEU A 1 286 ? 14.398 -18.5 -22.891 1 34.41 286 LEU A CA 1
ATOM 2309 C C . LEU A 1 286 ? 15.836 -19 -22.984 1 34.41 286 LEU A C 1
ATOM 2311 O O . LEU A 1 286 ? 16.125 -19.953 -23.703 1 34.41 286 LEU A O 1
ATOM 2315 N N . THR A 1 287 ? 16.922 -18.266 -22.859 1 32.59 287 THR A N 1
ATOM 2316 C CA . THR A 1 287 ? 17.984 -19.094 -23.406 1 32.59 287 THR A CA 1
ATOM 2317 C C . THR A 1 287 ? 18.328 -20.234 -22.453 1 32.59 287 THR A C 1
ATOM 2319 O O . THR A 1 287 ? 18.875 -20 -21.375 1 32.59 287 THR A O 1
ATOM 2322 N N . ILE A 1 288 ? 17.375 -21.328 -22.312 1 32.19 288 ILE A N 1
ATOM 2323 C CA . ILE A 1 288 ? 17.938 -22.641 -21.984 1 32.19 288 ILE A CA 1
ATOM 2324 C C . ILE A 1 288 ? 19.312 -22.781 -22.594 1 32.19 288 ILE A C 1
ATOM 2326 O O . ILE A 1 288 ? 19.469 -22.672 -23.812 1 32.19 288 ILE A O 1
ATOM 2330 N N . PRO A 1 289 ? 20.422 -22.578 -21.906 1 30.58 289 PRO A N 1
ATOM 2331 C CA . PRO A 1 289 ? 21.625 -23 -22.609 1 30.58 289 PRO A CA 1
ATOM 2332 C C . PRO A 1 289 ? 21.469 -24.344 -23.312 1 30.58 289 PRO A C 1
ATOM 2334 O O . PRO A 1 289 ? 20.828 -25.25 -22.781 1 30.58 289 PRO A O 1
ATOM 2337 N N . SER A 1 290 ? 21.391 -24.438 -24.578 1 29.05 290 SER A N 1
ATOM 2338 C CA . SER A 1 290 ? 21.734 -25.656 -25.297 1 29.05 290 SER A CA 1
ATOM 2339 C C . SER A 1 290 ? 23.016 -26.281 -24.75 1 29.05 290 SER A C 1
ATOM 2341 O O . SER A 1 290 ? 24.031 -25.609 -24.625 1 29.05 290 SER A O 1
ATOM 2343 N N . GLU A 1 291 ? 22.922 -27.312 -23.844 1 28.62 291 GLU A N 1
ATOM 2344 C CA . GLU A 1 291 ? 23.969 -28.281 -23.578 1 28.62 291 GLU A CA 1
ATOM 2345 C C . GLU A 1 291 ? 24.75 -28.609 -24.859 1 28.62 291 GLU A C 1
ATOM 2347 O O . GLU A 1 291 ? 24.188 -29.188 -25.797 1 28.62 291 GLU A O 1
ATOM 2352 N N . ASP A 1 292 ? 25.594 -27.812 -25.344 1 25.41 292 ASP A N 1
ATOM 2353 C CA . ASP A 1 292 ? 26.625 -28.438 -26.172 1 25.41 292 ASP A CA 1
ATOM 2354 C C . ASP A 1 292 ? 27.359 -29.531 -25.406 1 25.41 292 ASP A C 1
ATOM 2356 O O . ASP A 1 292 ? 27.859 -29.297 -24.297 1 25.41 292 ASP A O 1
ATOM 2360 N N . PRO A 1 293 ? 27.203 -30.938 -25.625 1 28.69 293 PRO A N 1
ATOM 2361 C CA . PRO A 1 293 ? 27.875 -32.188 -25.203 1 28.69 293 PRO A CA 1
ATOM 2362 C C . PRO A 1 293 ? 29.391 -32 -25.109 1 28.69 293 PRO A C 1
ATOM 2364 O O . PRO A 1 293 ? 30.047 -32.688 -24.312 1 28.69 293 PRO A O 1
ATOM 2367 N N . GLU A 1 294 ? 30.078 -31.328 -26.047 1 26.83 294 GLU A N 1
ATOM 2368 C CA . GLU A 1 294 ? 31.438 -31.75 -26.391 1 26.83 294 GLU A CA 1
ATOM 2369 C C . GLU A 1 294 ? 32.406 -31.359 -25.281 1 26.83 294 GLU A C 1
ATOM 2371 O O . GLU A 1 294 ? 33.344 -32.125 -24.969 1 26.83 294 GLU A O 1
ATOM 2376 N N . SER A 1 295 ? 32.719 -30.078 -24.906 1 24.34 295 SER A N 1
ATOM 2377 C CA . SER A 1 295 ? 34.125 -29.828 -24.703 1 24.34 295 SER A CA 1
ATOM 2378 C C . SER A 1 295 ? 34.594 -30.234 -23.312 1 24.34 295 SER A C 1
ATOM 2380 O O . SER A 1 295 ? 35.062 -29.391 -22.547 1 24.34 295 SER A O 1
ATOM 2382 N N . TYR A 1 296 ? 33.938 -31.25 -22.594 1 22.11 296 TYR A N 1
ATOM 2383 C CA . TYR A 1 296 ? 34.625 -31.797 -21.438 1 22.11 296 TYR A CA 1
ATOM 2384 C C . TYR A 1 296 ? 36.031 -32.312 -21.812 1 22.11 296 TYR A C 1
ATOM 2386 O O . TYR A 1 296 ? 36.656 -33.031 -21.031 1 22.11 296 TYR A O 1
ATOM 2394 N N . GLU A 1 297 ? 36.406 -32.375 -23.094 1 24.25 297 GLU A N 1
ATOM 2395 C CA . GLU A 1 297 ? 37.594 -33.188 -23.281 1 24.25 297 GLU A CA 1
ATOM 2396 C C . GLU A 1 297 ? 38.812 -32.562 -22.562 1 24.25 2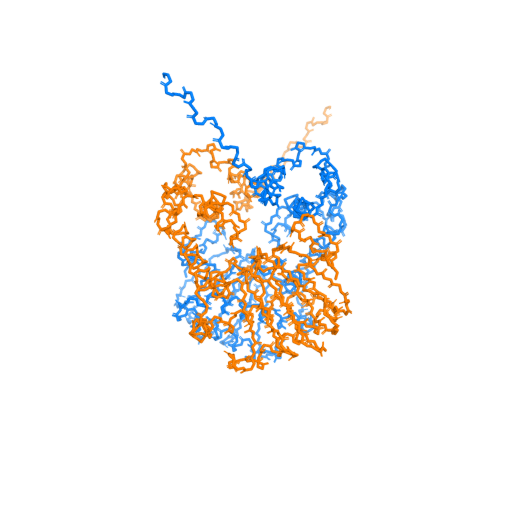97 GLU A C 1
ATOM 2398 O O . GLU A 1 297 ? 39.594 -33.281 -21.969 1 24.25 297 GLU A O 1
ATOM 2403 N N . GLN A 1 298 ? 39.25 -31.391 -22.953 1 22.94 298 GLN A N 1
ATOM 2404 C CA . GLN A 1 298 ? 40.719 -31.234 -23.047 1 22.94 298 GLN A CA 1
ATOM 2405 C C . GLN A 1 298 ? 41.312 -30.938 -21.688 1 22.94 298 GLN A C 1
ATOM 2407 O O . GLN A 1 298 ? 42.531 -30.75 -21.578 1 22.94 298 GLN A O 1
ATOM 2412 N N . LEU A 1 299 ? 40.5 -30.547 -20.656 1 23 299 LEU A N 1
ATOM 2413 C CA . LEU A 1 299 ? 41.5 -30.172 -19.641 1 23 299 LEU A CA 1
ATOM 2414 C C . LEU A 1 299 ? 42.156 -31.406 -19.047 1 23 299 LEU A C 1
ATOM 2416 O O . LEU A 1 299 ? 42.75 -31.328 -17.984 1 23 299 LEU A O 1
ATOM 2420 N N . SER A 1 300 ? 41.875 -32.688 -19.641 1 20.62 300 SER A N 1
ATOM 2421 C CA . SER A 1 300 ? 42.781 -33.75 -19.219 1 20.62 300 SER A CA 1
ATOM 2422 C C . SER A 1 300 ? 44.219 -33.406 -19.578 1 20.62 300 SER A C 1
ATOM 2424 O O . SER A 1 300 ? 45.125 -34.156 -19.25 1 20.62 300 SER A O 1
ATOM 2426 N N . GLY A 1 301 ? 44.594 -32.312 -20.359 1 20.88 301 GLY A N 1
ATOM 2427 C CA . GLY A 1 301 ? 46.031 -32.312 -20.391 1 20.88 301 GLY A CA 1
ATOM 2428 C C . GLY A 1 301 ? 46.656 -31.703 -19.141 1 20.88 301 GLY A C 1
ATOM 2429 O O . GLY A 1 301 ? 46 -30.969 -18.406 1 20.88 301 GLY A O 1
ATOM 2430 N N . MET B 1 1 ? -7.855 -10.703 -24.75 1 42.84 1 MET B N 1
ATOM 2431 C CA . MET B 1 1 ? -6.742 -10.539 -25.672 1 42.84 1 MET B CA 1
ATOM 2432 C C . MET B 1 1 ? -5.512 -9.992 -24.953 1 42.84 1 MET B C 1
ATOM 2434 O O . MET B 1 1 ? -5.633 -9.141 -24.078 1 42.84 1 MET B O 1
ATOM 2438 N N . ILE B 1 2 ? -4.52 -10.922 -24.953 1 44.34 2 ILE B N 1
ATOM 2439 C CA . ILE B 1 2 ? -3.229 -10.383 -24.531 1 44.34 2 ILE B CA 1
ATOM 2440 C C . ILE B 1 2 ? -2.812 -9.258 -25.469 1 44.34 2 ILE B C 1
ATOM 2442 O O . ILE B 1 2 ? -2.639 -9.477 -26.672 1 44.34 2 ILE B O 1
ATOM 2446 N N . GLU B 1 3 ? -2.914 -8.094 -25.109 1 44.22 3 GLU B N 1
ATOM 2447 C CA . GLU B 1 3 ? -2.65 -6.93 -25.953 1 44.22 3 GLU B CA 1
ATOM 2448 C C . GLU B 1 3 ? -1.166 -6.82 -26.297 1 44.22 3 GLU B C 1
ATOM 2450 O O . GLU B 1 3 ? -0.806 -6.449 -27.422 1 44.22 3 GLU B O 1
ATOM 2455 N N . ASN B 1 4 ? -0.329 -7.176 -25.359 1 41 4 ASN B N 1
ATOM 2456 C CA . ASN B 1 4 ? 1.11 -7.016 -25.531 1 41 4 ASN B CA 1
ATOM 2457 C C . ASN B 1 4 ? 1.883 -8.195 -24.938 1 41 4 ASN B C 1
ATOM 2459 O O . ASN B 1 4 ? 1.911 -8.375 -23.719 1 41 4 ASN B O 1
ATOM 2463 N N . LEU B 1 5 ? 2.268 -9.164 -25.891 1 42.22 5 LEU B N 1
ATOM 2464 C CA . LEU B 1 5 ? 3.012 -10.344 -25.453 1 42.22 5 LEU B CA 1
ATOM 2465 C C . LEU B 1 5 ? 4.434 -10.312 -26 1 42.22 5 LEU B C 1
ATOM 2467 O O . LEU B 1 5 ? 4.641 -10.219 -27.203 1 42.22 5 LEU B O 1
ATOM 2471 N N . ASN B 1 6 ? 5.297 -10.203 -25.281 1 39 6 ASN B N 1
ATOM 2472 C CA . ASN B 1 6 ? 6.703 -10.336 -25.641 1 39 6 ASN B CA 1
ATOM 2473 C C . ASN B 1 6 ? 7.293 -11.641 -25.109 1 39 6 ASN B C 1
ATOM 2475 O O . ASN B 1 6 ? 7.695 -11.711 -23.938 1 39 6 ASN B O 1
ATOM 2479 N N . GLY B 1 7 ? 7.516 -12.586 -25.969 1 48.84 7 GLY B N 1
ATOM 2480 C CA . GLY B 1 7 ? 7.832 -13.922 -25.5 1 48.84 7 GLY B CA 1
ATOM 2481 C C . GLY B 1 7 ? 6.75 -14.508 -24.609 1 48.84 7 GLY B C 1
ATOM 2482 O O . GLY B 1 7 ? 5.605 -14.664 -25.031 1 48.84 7 GLY B O 1
ATOM 2483 N N . LEU B 1 8 ? 7.074 -14.766 -23.469 1 47.5 8 LEU B N 1
ATOM 2484 C CA . LEU B 1 8 ? 6.082 -15.328 -22.562 1 47.5 8 LEU B CA 1
ATOM 2485 C C . LEU B 1 8 ? 5.531 -14.25 -21.625 1 47.5 8 LEU B C 1
ATOM 2487 O O . LEU B 1 8 ? 4.637 -14.523 -20.812 1 47.5 8 LEU B O 1
ATOM 2491 N N . HIS B 1 9 ? 6.094 -13.141 -21.781 1 40.91 9 HIS B N 1
ATOM 2492 C CA . HIS B 1 9 ? 5.719 -12.086 -20.844 1 40.91 9 HIS B CA 1
ATOM 2493 C C . HIS B 1 9 ? 4.625 -11.195 -21.438 1 40.91 9 HIS B C 1
ATOM 2495 O O . HIS B 1 9 ? 4.816 -10.578 -22.484 1 40.91 9 HIS B O 1
ATOM 2501 N N . GLU B 1 10 ? 3.365 -11.102 -20.766 1 50.28 10 GLU B N 1
ATOM 2502 C CA . GLU B 1 10 ? 2.287 -10.195 -21.141 1 50.28 10 GLU B CA 1
ATOM 2503 C C . GLU B 1 10 ? 2.43 -8.844 -20.438 1 50.28 10 GLU B C 1
ATOM 2505 O O . GLU B 1 10 ? 2.602 -8.789 -19.219 1 50.28 10 GLU B O 1
ATOM 2510 N N . THR B 1 11 ? 2.455 -7.809 -21.234 1 38.56 11 THR B N 1
ATOM 2511 C CA . THR B 1 11 ? 2.363 -6.469 -20.672 1 38.56 11 THR B CA 1
ATOM 2512 C C . THR B 1 11 ? 0.906 -6.031 -20.547 1 38.56 11 THR B C 1
ATOM 2514 O O . THR B 1 11 ? 0.181 -5.988 -21.547 1 38.56 11 THR B O 1
ATOM 2517 N N . VAL B 1 12 ? 0.338 -5.863 -19.391 1 43.69 12 VAL B N 1
ATOM 2518 C CA . VAL B 1 12 ? -1.045 -5.461 -19.156 1 43.69 12 VAL B CA 1
ATOM 2519 C C . VAL B 1 12 ? -1.157 -3.938 -19.219 1 43.69 12 VAL B C 1
ATOM 2521 O O . VAL B 1 12 ? -0.417 -3.229 -18.531 1 43.69 12 VAL B O 1
ATOM 2524 N N . ASN B 1 13 ? -1.814 -3.385 -20.203 1 44.66 13 ASN B N 1
ATOM 2525 C CA . ASN B 1 13 ? -2.086 -1.956 -20.312 1 44.66 13 ASN B CA 1
ATOM 2526 C C . ASN B 1 13 ? -3.168 -1.511 -19.344 1 44.66 13 ASN B C 1
ATOM 2528 O O . ASN B 1 13 ? -4.32 -1.935 -19.438 1 44.66 13 ASN B O 1
ATOM 2532 N N . TYR B 1 14 ? -2.76 -0.809 -18.359 1 43.88 14 TYR B N 1
ATOM 2533 C CA . TYR B 1 14 ? -3.719 -0.282 -17.391 1 43.88 14 TYR B CA 1
ATOM 2534 C C . TYR B 1 14 ? -4.387 0.982 -17.922 1 43.88 14 TYR B C 1
ATOM 2536 O O . TYR B 1 14 ? -3.883 1.613 -18.859 1 43.88 14 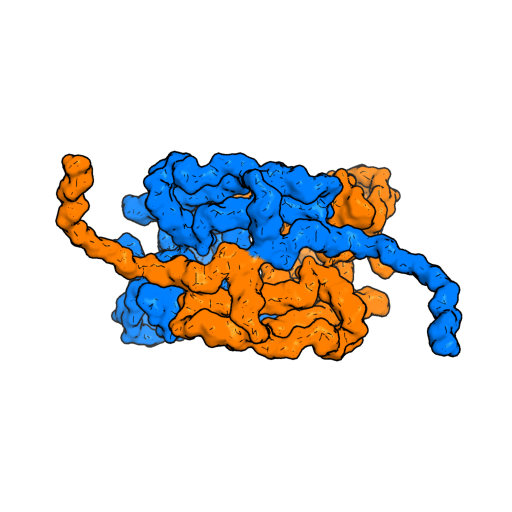TYR B O 1
ATOM 2544 N N . ALA B 1 15 ? -5.523 1.318 -17.562 1 45.34 15 ALA B N 1
ATOM 2545 C CA . ALA B 1 15 ? -6.074 2.654 -17.781 1 45.34 15 ALA B CA 1
ATOM 2546 C C . ALA B 1 15 ? -5.098 3.732 -17.312 1 45.34 15 ALA B C 1
ATOM 2548 O O . ALA B 1 15 ? -4.172 3.453 -16.547 1 45.34 15 ALA B O 1
ATOM 2549 N N . PRO B 1 16 ? -4.875 4.875 -18.078 1 43.12 16 PRO B N 1
ATOM 2550 C CA . PRO B 1 16 ? -3.885 5.93 -17.859 1 43.12 16 PRO B CA 1
ATOM 2551 C C . PRO B 1 16 ? -3.43 6.012 -16.391 1 43.12 16 PRO B C 1
ATOM 2553 O O . PRO B 1 16 ? -2.277 6.359 -16.125 1 43.12 16 PRO B O 1
ATOM 2556 N N . THR B 1 17 ? -4.203 5.883 -15.555 1 46.62 17 THR B N 1
ATOM 2557 C CA . THR B 1 17 ? -3.816 6.059 -14.164 1 46.62 17 THR B CA 1
ATOM 2558 C C . THR B 1 17 ? -3.729 4.715 -13.445 1 46.62 17 THR B C 1
ATOM 2560 O O . THR B 1 17 ? -3.498 4.66 -12.242 1 46.62 17 THR B O 1
ATOM 2563 N N . GLY B 1 18 ? -3.9 3.432 -14.172 1 60.94 18 GLY B N 1
ATOM 2564 C CA . GLY B 1 18 ? -4.473 2.525 -13.188 1 60.94 18 GLY B CA 1
ATOM 2565 C C . GLY B 1 18 ? -3.627 1.288 -12.953 1 60.94 18 GLY B C 1
ATOM 2566 O O . GLY B 1 18 ? -2.633 1.067 -13.648 1 60.94 18 GLY B O 1
ATOM 2567 N N . ARG B 1 19 ? -3.443 0.797 -11.914 1 77.88 19 ARG B N 1
ATOM 2568 C CA . ARG B 1 19 ? -2.877 -0.439 -11.383 1 77.88 19 ARG B CA 1
ATOM 2569 C C . ARG B 1 19 ? -3.891 -1.576 -11.445 1 77.88 19 ARG B C 1
ATOM 2571 O O . ARG B 1 19 ? -3.635 -2.672 -10.945 1 77.88 19 ARG B O 1
ATOM 2578 N N . VAL B 1 20 ? -5.051 -1.282 -12.211 1 89.06 20 VAL B N 1
ATOM 2579 C CA . VAL B 1 20 ? -6.176 -2.213 -12.195 1 89.06 20 VAL B CA 1
ATOM 2580 C C . VAL B 1 20 ? -6.758 -2.338 -13.602 1 89.06 20 VAL B C 1
ATOM 2582 O O . VAL B 1 20 ? -6.891 -1.34 -14.32 1 89.06 20 VAL B O 1
ATOM 2585 N N . ARG B 1 21 ? -7.012 -3.516 -14.055 1 88.94 21 ARG B N 1
ATOM 2586 C CA . ARG B 1 21 ? -7.688 -3.781 -15.32 1 88.94 21 ARG B CA 1
ATOM 2587 C C . ARG B 1 21 ? -8.758 -4.852 -15.156 1 88.94 21 ARG B C 1
ATOM 2589 O O . ARG B 1 21 ? -8.508 -5.906 -14.57 1 88.94 21 ARG B O 1
ATOM 2596 N N . LEU B 1 22 ? -9.953 -4.52 -15.547 1 93.5 22 LEU B N 1
ATOM 2597 C CA . LEU B 1 22 ? -11.07 -5.453 -15.539 1 93.5 22 LEU B CA 1
ATOM 2598 C C . LEU B 1 22 ? -11.812 -5.418 -16.875 1 93.5 22 LEU B C 1
ATOM 2600 O O . LEU B 1 22 ? -12.141 -4.34 -17.375 1 93.5 22 LEU B O 1
ATOM 2604 N N . TYR B 1 23 ? -11.969 -6.57 -17.469 1 90.44 23 TYR B N 1
ATOM 2605 C CA . TYR B 1 23 ? -12.719 -6.582 -18.719 1 90.44 23 TYR B CA 1
ATOM 2606 C C . TYR B 1 23 ? -13.43 -7.918 -18.922 1 90.44 23 TYR B C 1
ATOM 2608 O O . TYR B 1 23 ? -13.031 -8.93 -18.328 1 90.44 23 TYR B O 1
ATOM 2616 N N . GLU B 1 24 ? -14.531 -7.848 -19.625 1 92.56 24 GLU B N 1
ATOM 2617 C CA . GLU B 1 24 ? -15.234 -9.047 -20.078 1 92.56 24 GLU B CA 1
ATOM 2618 C C . GLU B 1 24 ? -14.617 -9.609 -21.344 1 92.56 24 GLU B C 1
ATOM 2620 O O . GLU B 1 24 ? -14.438 -8.883 -22.328 1 92.56 24 GLU B O 1
ATOM 2625 N N . ASN B 1 25 ? -14.18 -10.836 -21.25 1 90.44 25 ASN B N 1
ATOM 2626 C CA . ASN B 1 25 ? -13.57 -11.523 -22.391 1 90.44 25 ASN B CA 1
ATOM 2627 C C . ASN B 1 25 ? -14.523 -12.539 -23.016 1 90.44 25 ASN B C 1
ATOM 2629 O O . ASN B 1 25 ? -15.062 -13.391 -22.312 1 90.44 25 ASN B O 1
ATOM 2633 N N . ASP B 1 26 ? -14.828 -12.336 -24.297 1 87.69 26 ASP B N 1
ATOM 2634 C CA . ASP B 1 26 ? -15.664 -13.289 -25.031 1 87.69 26 ASP B CA 1
ATOM 2635 C C . ASP B 1 26 ? -14.922 -13.852 -26.25 1 87.69 26 ASP B C 1
ATOM 2637 O O . ASP B 1 26 ? -15.539 -14.453 -27.125 1 87.69 26 ASP B O 1
ATOM 2641 N N . ASP B 1 27 ? -13.688 -13.602 -26.203 1 77.62 27 ASP B N 1
ATOM 2642 C CA . ASP B 1 27 ? -12.891 -14.031 -27.344 1 77.62 27 ASP B CA 1
ATOM 2643 C C . ASP B 1 27 ? -12.727 -15.555 -27.359 1 77.62 27 ASP B C 1
ATOM 2645 O O . ASP B 1 27 ? -12.562 -16.172 -26.312 1 77.62 27 ASP B O 1
ATOM 2649 N N . PHE B 1 28 ? -12.852 -16.109 -28.531 1 84.81 28 PHE B N 1
ATOM 2650 C CA . PHE B 1 28 ? -12.547 -17.516 -28.75 1 84.81 28 PHE B CA 1
ATOM 2651 C C . PHE B 1 28 ? -11.117 -17.703 -29.234 1 84.81 28 PHE B C 1
ATOM 2653 O O . PHE B 1 28 ? -10.883 -18.094 -30.375 1 84.81 28 PHE B O 1
ATOM 2660 N N . GLU B 1 29 ? -10.164 -17.219 -28.422 1 81.31 29 GLU B N 1
ATOM 2661 C CA . GLU B 1 29 ? -8.75 -17.281 -28.766 1 81.31 29 GLU B CA 1
ATOM 2662 C C . GLU B 1 29 ? -7.938 -17.922 -27.641 1 81.31 29 GLU B C 1
ATOM 2664 O O . GLU B 1 29 ? -8.305 -17.828 -26.469 1 81.31 29 GLU B O 1
ATOM 2669 N N . ALA B 1 30 ? -6.891 -18.625 -28.141 1 84.31 30 ALA B N 1
ATOM 2670 C CA . ALA B 1 30 ? -5.969 -19.203 -27.156 1 84.31 30 ALA B CA 1
ATOM 2671 C C . ALA B 1 30 ? -4.965 -18.156 -26.672 1 84.31 30 ALA B C 1
ATOM 2673 O O . ALA B 1 30 ? -4.496 -17.328 -27.453 1 84.31 30 ALA B O 1
ATOM 2674 N N . TYR B 1 31 ? -4.75 -18.219 -25.422 1 81.19 31 TYR B N 1
ATOM 2675 C CA . TYR B 1 31 ? -3.674 -17.422 -24.844 1 81.19 31 TYR B CA 1
ATOM 2676 C C . TYR B 1 31 ? -2.443 -18.266 -24.578 1 81.19 31 TYR B C 1
ATOM 2678 O O . TYR B 1 31 ? -2.486 -19.188 -23.75 1 81.19 31 TYR B O 1
ATOM 2686 N N . PRO B 1 32 ? -1.382 -18.031 -25.328 1 79.56 32 PRO B N 1
ATOM 2687 C CA . PRO B 1 32 ? -0.162 -18.812 -25.125 1 79.56 32 PRO B CA 1
ATOM 2688 C C . PRO B 1 32 ? 0.432 -18.625 -23.719 1 79.56 32 PRO B C 1
ATOM 2690 O O . PRO B 1 32 ? 0.018 -17.734 -22.984 1 79.56 32 PRO B O 1
ATOM 2693 N N . SER B 1 33 ? 1.35 -19.5 -23.422 1 79.44 33 SER B N 1
ATOM 2694 C CA . SER B 1 33 ? 2.037 -19.406 -22.125 1 79.44 33 SER B CA 1
ATOM 2695 C C . SER B 1 33 ? 2.662 -18.016 -21.938 1 79.44 33 SER B C 1
ATOM 2697 O O . SER B 1 33 ? 3.34 -17.516 -22.844 1 79.44 33 SER B O 1
ATOM 2699 N N . HIS B 1 34 ? 2.285 -17.438 -20.828 1 72.94 34 HIS B N 1
ATOM 2700 C CA . HIS B 1 34 ? 2.801 -16.125 -20.5 1 72.94 34 HIS B CA 1
ATOM 2701 C C . HIS B 1 34 ? 2.779 -15.875 -19 1 72.94 34 HIS B C 1
ATOM 2703 O O . HIS B 1 34 ? 2.248 -16.688 -18.234 1 72.94 34 HIS B O 1
ATOM 2709 N N . TRP B 1 35 ? 3.498 -14.852 -18.594 1 68.75 35 TRP B N 1
ATOM 2710 C CA . TRP B 1 35 ? 3.432 -14.43 -17.203 1 68.75 35 TRP B CA 1
ATOM 2711 C C . TRP B 1 35 ? 3.367 -12.906 -17.094 1 68.75 35 TRP B C 1
ATOM 2713 O O . TRP B 1 35 ? 3.65 -12.203 -18.062 1 68.75 35 TRP B O 1
ATOM 2723 N N . HIS B 1 36 ? 2.818 -12.438 -15.938 1 68.25 36 HIS B N 1
ATOM 2724 C CA . HIS B 1 36 ? 2.771 -11.023 -15.586 1 68.25 36 HIS B CA 1
ATOM 2725 C C . HIS B 1 36 ? 2.754 -10.82 -14.078 1 68.25 36 HIS B C 1
ATOM 2727 O O . HIS B 1 36 ? 2.588 -11.781 -13.32 1 68.25 36 HIS B O 1
ATOM 2733 N N . LEU B 1 37 ? 2.945 -9.594 -13.641 1 68.94 37 LEU B N 1
ATOM 2734 C CA . LEU B 1 37 ? 3.125 -9.305 -12.227 1 68.94 37 LEU B CA 1
ATOM 2735 C C . LEU B 1 37 ? 1.779 -9.102 -11.539 1 68.94 37 LEU B C 1
ATOM 2737 O O . LEU B 1 37 ? 1.609 -9.477 -10.375 1 68.94 37 LEU B O 1
ATOM 2741 N N . PRO B 1 38 ? 0.842 -8.57 -12.188 1 82.38 38 PRO B N 1
ATOM 2742 C CA . PRO B 1 38 ? -0.448 -8.477 -11.5 1 82.38 38 PRO B CA 1
ATOM 2743 C C . PRO B 1 38 ? -1.051 -9.844 -11.188 1 82.38 38 PRO B C 1
ATOM 2745 O O . PRO B 1 38 ? -0.883 -10.789 -11.969 1 82.38 38 PRO B O 1
ATOM 2748 N N . ILE B 1 39 ? -1.602 -9.883 -10.062 1 90.69 39 ILE B N 1
ATOM 2749 C CA . ILE B 1 39 ? -2.428 -11.062 -9.828 1 90.69 39 ILE B CA 1
ATOM 2750 C C . ILE B 1 39 ? -3.609 -11.062 -10.797 1 90.69 39 ILE B C 1
ATOM 2752 O O . ILE B 1 39 ? -4.152 -10.008 -11.125 1 90.69 39 ILE B O 1
ATOM 2756 N N . GLU B 1 40 ? -3.943 -12.211 -11.242 1 92.69 40 GLU B N 1
ATOM 2757 C CA . GLU B 1 40 ? -5.051 -12.328 -12.188 1 92.69 40 GLU B CA 1
ATOM 2758 C C . GLU B 1 40 ? -6.172 -13.203 -11.617 1 92.69 40 GLU B C 1
ATOM 2760 O O . GLU B 1 40 ? -5.914 -14.281 -11.094 1 92.69 40 GLU B O 1
ATOM 2765 N N . ILE B 1 41 ? -7.391 -12.68 -11.648 1 97.62 41 ILE B N 1
ATOM 2766 C CA . ILE B 1 41 ? -8.586 -13.43 -11.289 1 97.62 41 ILE B CA 1
ATOM 2767 C C . ILE B 1 41 ? -9.469 -13.625 -12.523 1 97.62 41 ILE B C 1
ATOM 2769 O O . ILE B 1 41 ? -9.797 -12.664 -13.211 1 97.62 41 ILE B O 1
ATOM 2773 N N . ILE B 1 42 ? -9.805 -14.836 -12.797 1 97.12 42 ILE B N 1
ATOM 2774 C CA . ILE B 1 42 ? -10.68 -15.164 -13.922 1 97.12 42 ILE B CA 1
ATOM 2775 C C . ILE B 1 42 ? -11.961 -15.812 -13.398 1 97.12 42 ILE B C 1
ATOM 2777 O O . ILE B 1 42 ? -11.906 -16.75 -12.594 1 97.12 42 ILE B O 1
ATOM 2781 N N . MET B 1 43 ? -13.109 -15.305 -13.805 1 97.88 43 MET B N 1
ATOM 2782 C CA . MET B 1 43 ? -14.406 -15.867 -13.438 1 97.88 43 MET B CA 1
ATOM 2783 C C . MET B 1 43 ? -15.273 -16.094 -14.664 1 97.88 43 MET B C 1
ATOM 2785 O O . MET B 1 43 ? -15.82 -15.141 -15.227 1 97.88 43 MET B O 1
ATOM 2789 N N . PRO B 1 44 ? -15.453 -17.312 -15.055 1 97.38 44 PRO B N 1
ATOM 2790 C CA . PRO B 1 44 ? -16.391 -17.562 -16.156 1 97.38 44 PRO B CA 1
ATOM 2791 C C . PRO B 1 44 ? -17.828 -17.172 -15.812 1 97.38 44 PRO B C 1
ATOM 2793 O O . PRO B 1 44 ? -18.297 -17.422 -14.703 1 97.38 44 PRO B O 1
ATOM 2796 N N . ILE B 1 45 ? -18.453 -16.484 -16.734 1 96.38 45 ILE B N 1
ATOM 2797 C CA . ILE B 1 45 ? -19.828 -16.078 -16.531 1 96.38 45 ILE B CA 1
ATOM 2798 C C . ILE B 1 45 ? -20.75 -16.844 -17.484 1 96.38 45 ILE B C 1
ATOM 2800 O O . ILE B 1 45 ? -21.969 -16.906 -17.266 1 96.38 45 ILE B O 1
ATOM 2804 N N . GLN B 1 46 ? -20.203 -17.297 -18.578 1 95.69 46 GLN B N 1
ATOM 2805 C CA . GLN B 1 46 ? -20.859 -18.203 -19.516 1 95.69 46 GLN B CA 1
ATOM 2806 C C . GLN B 1 46 ? -19.953 -19.375 -19.906 1 95.69 46 GLN B C 1
ATOM 2808 O O . GLN B 1 46 ? -18.859 -19.172 -20.406 1 95.69 46 GLN B O 1
ATOM 2813 N N . ASN B 1 47 ? -20.406 -20.609 -19.688 1 94.44 47 ASN B N 1
ATOM 2814 C CA . ASN B 1 47 ? -19.656 -21.844 -19.938 1 94.44 47 ASN B CA 1
ATOM 2815 C C . ASN B 1 47 ? -18.438 -21.953 -19.031 1 94.44 47 ASN B C 1
ATOM 2817 O O . ASN B 1 47 ? -17.953 -20.953 -18.5 1 94.44 47 ASN B O 1
ATOM 2821 N N . ASN B 1 48 ? -17.922 -23.125 -18.891 1 95.06 48 ASN B N 1
ATOM 2822 C CA . ASN B 1 48 ? -16.719 -23.375 -18.109 1 95.06 48 ASN B CA 1
ATOM 2823 C C . ASN B 1 48 ? -15.469 -22.875 -18.844 1 95.06 48 ASN B C 1
ATOM 2825 O O . ASN B 1 48 ? -15.516 -22.578 -20.031 1 95.06 48 ASN B O 1
ATOM 2829 N N . TYR B 1 49 ? -14.414 -22.703 -18.078 1 95.06 49 TYR B N 1
ATOM 2830 C CA . TYR B 1 49 ? -13.141 -22.281 -18.625 1 95.06 49 TYR B CA 1
ATOM 2831 C C . TYR B 1 49 ? -11.992 -23.109 -18.078 1 95.06 49 TYR B C 1
ATOM 2833 O O . TYR B 1 49 ? -12.195 -23.969 -17.219 1 95.06 49 TYR B O 1
ATOM 2841 N N . LYS B 1 50 ? -10.805 -23.031 -18.734 1 95.75 50 LYS B N 1
ATOM 2842 C CA . LYS B 1 50 ? -9.641 -23.797 -18.297 1 95.75 50 LYS B CA 1
AT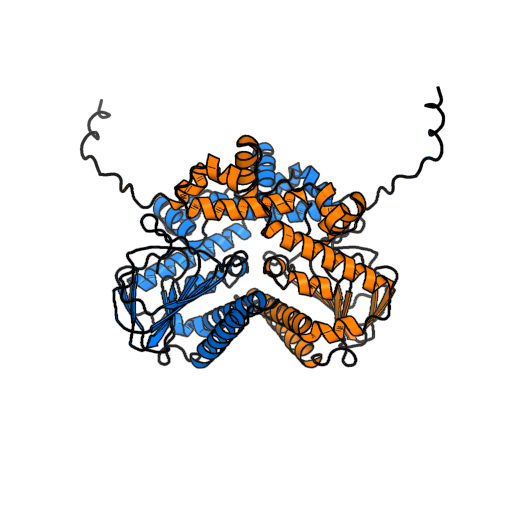OM 2843 C C . LYS B 1 50 ? -8.398 -22.922 -18.234 1 95.75 50 LYS B C 1
ATOM 2845 O O . LYS B 1 50 ? -8.227 -22.016 -19.062 1 95.75 50 LYS B O 1
ATOM 2850 N N . VAL B 1 51 ? -7.578 -23.188 -17.266 1 94.38 51 VAL B N 1
ATOM 2851 C CA . VAL B 1 51 ? -6.27 -22.547 -17.156 1 94.38 51 VAL B CA 1
ATOM 2852 C C . VAL B 1 51 ? -5.191 -23.609 -16.953 1 94.38 51 VAL B C 1
ATOM 2854 O O . VAL B 1 51 ? -5.383 -24.562 -16.188 1 94.38 51 VAL B O 1
ATOM 2857 N N . GLU B 1 52 ? -4.125 -23.469 -17.688 1 91.19 52 GLU B N 1
ATOM 2858 C CA . GLU B 1 52 ? -2.986 -24.359 -17.531 1 91.19 52 GLU B CA 1
ATOM 2859 C C . GLU B 1 52 ? -1.812 -23.656 -16.859 1 91.19 52 GLU B C 1
ATOM 2861 O O . GLU B 1 52 ? -1.409 -22.562 -17.281 1 91.19 52 GLU B O 1
ATOM 2866 N N . SER B 1 53 ? -1.348 -24.281 -15.859 1 87.5 53 SER B N 1
ATOM 2867 C CA . SER B 1 53 ? -0.204 -23.734 -15.133 1 87.5 53 SER B CA 1
ATOM 2868 C C . SER B 1 53 ? 0.561 -24.844 -14.406 1 87.5 53 SER B C 1
ATOM 2870 O O . SER B 1 53 ? -0.044 -25.75 -13.844 1 87.5 53 SER B O 1
ATOM 2872 N N . CYS B 1 54 ? 1.842 -24.766 -14.445 1 79.25 54 CYS B N 1
ATOM 2873 C CA . CYS B 1 54 ? 2.723 -25.703 -13.758 1 79.25 54 CYS B CA 1
ATOM 2874 C C . CYS B 1 54 ? 2.389 -27.141 -14.125 1 79.25 54 CYS B C 1
ATOM 2876 O O . CYS B 1 54 ? 2.33 -28.016 -13.258 1 79.25 54 CYS B O 1
ATOM 2878 N N . GLY B 1 55 ? 2.066 -27.344 -15.289 1 83 55 GLY B N 1
ATOM 2879 C CA . GLY B 1 55 ? 1.816 -28.688 -15.789 1 83 55 GLY B CA 1
ATOM 2880 C C . GLY B 1 55 ? 0.438 -29.219 -15.43 1 83 55 GLY B C 1
ATOM 2881 O O . GLY B 1 55 ? 0.13 -30.391 -15.672 1 83 55 GLY B O 1
ATOM 2882 N N . HIS B 1 56 ? -0.387 -28.406 -14.875 1 88.44 56 HIS B N 1
ATOM 2883 C CA . HIS B 1 56 ? -1.732 -28.797 -14.477 1 88.44 56 HIS B CA 1
ATOM 2884 C C . HIS B 1 56 ? -2.789 -28 -15.227 1 88.44 56 HIS B C 1
ATOM 2886 O O . HIS B 1 56 ? -2.557 -26.844 -15.594 1 88.44 56 HIS B O 1
ATOM 2892 N N . VAL B 1 57 ? -3.871 -28.688 -15.375 1 92.62 57 VAL B N 1
ATOM 2893 C CA . VAL B 1 57 ? -5.031 -28.031 -15.961 1 92.62 57 VAL B CA 1
ATOM 2894 C C . VAL B 1 57 ? -6.094 -27.797 -14.891 1 92.62 57 VAL B C 1
ATOM 2896 O O . VAL B 1 57 ? -6.5 -28.734 -14.195 1 92.62 57 VAL B O 1
ATOM 2899 N N . PHE B 1 58 ? -6.547 -26.641 -14.797 1 93.75 58 PHE B N 1
ATOM 2900 C CA . PHE B 1 58 ? -7.59 -26.25 -13.852 1 93.75 58 PHE B CA 1
ATOM 2901 C C . PHE B 1 58 ? -8.891 -25.953 -14.57 1 93.75 58 PHE B C 1
ATOM 2903 O O . PHE B 1 58 ? -8.961 -25.016 -15.383 1 93.75 58 PHE B O 1
ATOM 2910 N N . ASP B 1 59 ? -9.867 -26.75 -14.234 1 95.06 59 ASP B N 1
ATOM 2911 C CA . ASP B 1 59 ? -11.211 -26.484 -14.742 1 95.06 59 ASP B CA 1
ATOM 2912 C C . ASP B 1 59 ? -11.961 -25.516 -13.836 1 95.06 59 ASP B C 1
ATOM 2914 O O . ASP B 1 59 ? -12.031 -25.719 -12.625 1 95.06 59 ASP B O 1
ATOM 2918 N N . ILE B 1 60 ? -12.508 -24.531 -14.391 1 96.06 60 ILE B N 1
ATOM 2919 C CA . ILE B 1 60 ? -13.234 -23.516 -13.633 1 96.06 60 ILE B CA 1
ATOM 2920 C C . ILE B 1 60 ? -14.688 -23.453 -14.117 1 96.06 60 ILE B C 1
ATOM 2922 O O . ILE B 1 60 ? -14.953 -23.109 -15.266 1 96.06 60 ILE B O 1
ATOM 2926 N N . ALA B 1 61 ? -15.578 -23.797 -13.25 1 96.44 61 ALA B N 1
ATOM 2927 C CA . ALA B 1 61 ? -17 -23.766 -13.602 1 96.44 61 ALA B CA 1
ATOM 2928 C C . ALA B 1 61 ? -17.531 -22.328 -13.578 1 96.44 61 ALA B C 1
ATOM 2930 O O . ALA B 1 61 ? -16.859 -21.422 -13.078 1 96.44 61 ALA B O 1
ATOM 2931 N N . GLU B 1 62 ? -18.688 -22.156 -14.156 1 96.19 62 GLU B N 1
ATOM 2932 C CA . GLU B 1 62 ? -19.359 -20.859 -14.102 1 96.19 62 GLU B CA 1
ATOM 2933 C C . GLU B 1 62 ? -19.469 -20.359 -12.664 1 96.19 62 GLU B C 1
ATOM 2935 O O . GLU B 1 62 ? -19.797 -21.125 -11.758 1 96.19 62 GLU B O 1
ATOM 2940 N N . ASP B 1 63 ? -19.016 -19.125 -12.438 1 95.19 63 ASP B N 1
ATOM 2941 C CA . ASP B 1 63 ? -19.141 -18.375 -11.188 1 95.19 63 ASP B CA 1
ATOM 2942 C C . ASP B 1 63 ? -18.062 -18.797 -10.195 1 95.19 63 ASP B C 1
ATOM 2944 O O . ASP B 1 63 ? -17.969 -18.219 -9.102 1 95.19 63 ASP B O 1
ATOM 2948 N N . GLU B 1 64 ? -17.266 -19.828 -10.547 1 96.94 64 GLU B N 1
ATOM 2949 C CA . GLU B 1 64 ? -16.047 -20.047 -9.766 1 96.94 64 GLU B CA 1
ATOM 2950 C C . GLU B 1 64 ? -14.969 -19.047 -10.141 1 96.94 64 GLU B C 1
ATOM 2952 O O . GLU B 1 64 ? -15.07 -18.359 -11.156 1 96.94 64 GLU B O 1
ATOM 2957 N N . MET B 1 65 ? -13.992 -18.922 -9.242 1 97.31 65 MET B N 1
ATOM 2958 C CA . MET B 1 65 ? -12.898 -17.984 -9.484 1 97.31 65 MET B CA 1
ATOM 2959 C C . MET B 1 65 ? -11.547 -18.672 -9.375 1 97.31 65 MET B C 1
ATOM 2961 O O . MET B 1 65 ? -11.352 -19.516 -8.5 1 97.31 65 MET B O 1
ATOM 2965 N N . ILE B 1 66 ? -10.68 -18.344 -10.281 1 96.69 66 ILE B N 1
ATOM 2966 C CA . ILE B 1 66 ? -9.305 -18.812 -10.148 1 96.69 66 ILE B CA 1
ATOM 2967 C C . ILE B 1 66 ? -8.375 -17.625 -9.93 1 96.69 66 ILE B C 1
ATOM 2969 O O . ILE B 1 66 ? -8.477 -16.609 -10.633 1 96.69 66 ILE B O 1
ATOM 2973 N N . PHE B 1 67 ? -7.516 -17.734 -8.922 1 96.38 67 PHE B N 1
ATOM 2974 C CA . PHE B 1 67 ? -6.449 -16.766 -8.641 1 96.38 67 PHE B CA 1
ATOM 2975 C C . PHE B 1 67 ? -5.121 -17.266 -9.219 1 96.38 67 PHE B C 1
ATOM 2977 O O . PHE B 1 67 ? -4.66 -18.344 -8.883 1 96.38 67 PHE B O 1
ATOM 2984 N N . ILE B 1 68 ? -4.562 -16.5 -10.078 1 92.44 68 ILE B N 1
ATOM 2985 C CA . ILE B 1 68 ? -3.227 -16.766 -10.602 1 92.44 68 ILE B CA 1
ATOM 2986 C C . ILE B 1 68 ? -2.23 -15.781 -10 1 92.44 68 ILE B C 1
ATOM 2988 O O . ILE B 1 68 ? -2.328 -14.578 -10.219 1 92.44 68 ILE B O 1
ATOM 2992 N N . CYS B 1 69 ? -1.275 -16.234 -9.336 1 90.56 69 CYS B N 1
ATOM 2993 C CA . CYS B 1 69 ? -0.379 -15.391 -8.547 1 90.56 69 CYS B CA 1
ATOM 2994 C C . CYS B 1 69 ? 0.613 -14.664 -9.445 1 90.56 69 CYS B C 1
ATOM 2996 O O . CYS B 1 69 ? 0.831 -15.062 -10.594 1 90.56 69 CYS B O 1
ATOM 2998 N N . PRO B 1 70 ? 1.115 -13.594 -8.914 1 80.38 70 PRO B N 1
ATOM 2999 C CA . PRO B 1 70 ? 2.092 -12.82 -9.688 1 80.38 70 PRO B CA 1
ATOM 3000 C C . PRO B 1 70 ? 3.271 -13.664 -10.164 1 80.38 70 PRO B C 1
ATOM 3002 O O . PRO B 1 70 ? 3.812 -14.461 -9.398 1 80.38 70 PRO B O 1
ATOM 3005 N N . GLY B 1 71 ? 3.561 -13.492 -11.453 1 70.25 71 GLY B N 1
ATOM 3006 C CA . GLY B 1 71 ? 4.754 -14.117 -12 1 70.25 71 GLY B CA 1
ATOM 3007 C C . GLY B 1 71 ? 4.539 -15.555 -12.422 1 70.25 71 GLY B C 1
ATOM 3008 O O . GLY B 1 71 ? 5.449 -16.203 -12.945 1 70.25 71 GLY B O 1
ATOM 3009 N N . VAL B 1 72 ? 3.42 -16.125 -12.234 1 80.88 72 VAL B N 1
ATOM 3010 C CA . VAL B 1 72 ? 3.131 -17.516 -12.562 1 80.88 72 VAL B CA 1
ATOM 3011 C C . VAL B 1 72 ? 2.854 -17.641 -14.062 1 80.88 72 VAL B C 1
ATOM 3013 O O . VAL B 1 72 ? 2.033 -16.906 -14.609 1 80.88 72 VAL B O 1
ATOM 3016 N N . ILE B 1 73 ? 3.594 -18.547 -14.648 1 77.25 73 ILE B N 1
ATOM 3017 C CA . ILE B 1 73 ? 3.361 -18.844 -16.062 1 77.25 73 ILE B CA 1
ATOM 3018 C C . ILE B 1 73 ? 2.043 -19.594 -16.219 1 77.25 73 ILE B C 1
ATOM 3020 O O . ILE B 1 73 ? 1.766 -20.547 -15.477 1 77.25 73 ILE B O 1
ATOM 3024 N N . HIS B 1 74 ? 1.25 -19.109 -17.125 1 85.19 74 HIS B N 1
ATOM 3025 C CA . HIS B 1 74 ? -0.037 -19.75 -17.375 1 85.19 74 HIS B CA 1
ATOM 3026 C C . HIS B 1 74 ? -0.481 -19.562 -18.812 1 85.19 74 HIS B C 1
ATOM 3028 O O . HIS B 1 74 ? 0.048 -18.703 -19.531 1 85.19 74 HIS B O 1
ATOM 3034 N N . SER B 1 75 ? -1.28 -20.438 -19.281 1 87.81 75 SER B N 1
ATOM 3035 C CA . SER B 1 75 ? -1.899 -20.391 -20.609 1 87.81 75 SER B CA 1
ATOM 3036 C C . SER B 1 75 ? -3.375 -20.766 -20.531 1 87.81 75 SER B C 1
ATOM 3038 O O . SER B 1 75 ? -3.834 -21.312 -19.531 1 87.81 75 SER B O 1
ATOM 3040 N N . MET B 1 76 ? -4.109 -20.344 -21.547 1 89.56 76 MET B N 1
ATOM 3041 C CA . MET B 1 76 ? -5.531 -20.656 -21.641 1 89.56 76 MET B CA 1
ATOM 3042 C C . MET B 1 76 ? -5.871 -21.141 -23.047 1 89.56 76 MET B C 1
ATOM 3044 O O . MET B 1 76 ? -5.504 -20.516 -24.047 1 89.56 76 MET B O 1
ATOM 3048 N N . PRO B 1 77 ? -6.508 -22.234 -23.109 1 89.94 77 PRO B N 1
ATOM 3049 C CA . PRO B 1 77 ? -6.949 -22.688 -24.438 1 89.94 77 PRO B CA 1
ATOM 3050 C C . PRO B 1 77 ? -8.117 -21.875 -24.984 1 89.94 77 PRO B C 1
ATOM 3052 O O . PRO B 1 77 ? -8.734 -21.109 -24.234 1 89.94 77 PRO B O 1
ATOM 3055 N N . ALA B 1 78 ? -8.305 -22 -26.297 1 87.12 78 ALA B N 1
ATOM 3056 C CA . ALA B 1 78 ? -9.477 -21.375 -26.906 1 87.12 78 ALA B CA 1
ATOM 3057 C C . ALA B 1 78 ? -10.758 -22.125 -26.547 1 87.12 78 ALA B C 1
ATOM 3059 O O . ALA B 1 78 ? -10.938 -23.266 -26.938 1 87.12 78 ALA B O 1
ATOM 3060 N N . LEU B 1 79 ? -11.602 -21.516 -25.75 1 90.94 79 LEU B N 1
ATOM 3061 C CA . LEU B 1 79 ? -12.883 -22.094 -25.375 1 90.94 79 LEU B CA 1
ATOM 3062 C C . LEU B 1 79 ? -14 -21.062 -25.531 1 90.94 79 LEU B C 1
ATOM 3064 O O . LEU B 1 79 ? -13.805 -19.875 -25.25 1 90.94 79 LEU B O 1
ATOM 3068 N N . PRO B 1 80 ? -15.102 -21.531 -26.031 1 92.19 80 PRO B N 1
ATOM 3069 C CA . PRO B 1 80 ? -16.234 -20.609 -26.141 1 92.19 80 PRO B CA 1
ATOM 3070 C C . PRO B 1 80 ? -16.766 -20.172 -24.766 1 92.19 80 PRO B C 1
ATOM 3072 O O . PRO B 1 80 ? -16.547 -20.844 -23.766 1 92.19 80 PRO B O 1
ATOM 3075 N N . GLY B 1 81 ? -17.484 -19 -24.828 1 94 81 GLY B N 1
ATOM 3076 C CA . GLY B 1 81 ? -18.094 -18.484 -23.609 1 94 81 GLY B CA 1
ATOM 3077 C C . GLY B 1 81 ? -17.625 -17.094 -23.25 1 94 81 GLY B C 1
ATOM 3078 O O . GLY B 1 81 ? -16.984 -16.422 -24.062 1 94 81 GLY B O 1
ATOM 3079 N N . LYS B 1 82 ? -18.109 -16.672 -22.031 1 95.94 82 LYS B N 1
ATOM 3080 C CA . LYS B 1 82 ? -17.734 -15.352 -21.516 1 95.94 82 LYS B CA 1
ATOM 3081 C C . LYS B 1 82 ? -17.109 -15.461 -20.125 1 95.94 82 LYS B C 1
ATOM 3083 O O . LYS B 1 82 ? -17.469 -16.344 -19.344 1 95.94 82 LYS B O 1
ATOM 3088 N N . ARG B 1 83 ? -16.125 -14.625 -19.875 1 96.12 83 ARG B N 1
ATOM 3089 C CA . ARG B 1 83 ? -15.477 -14.602 -18.578 1 96.12 83 ARG B CA 1
ATOM 3090 C C . ARG B 1 83 ? -15.039 -13.188 -18.203 1 96.12 83 ARG B C 1
ATOM 3092 O O . ARG B 1 83 ? -14.797 -12.359 -19.078 1 96.12 83 ARG B O 1
ATOM 3099 N N . LEU B 1 84 ? -15.047 -12.914 -16.953 1 96.38 84 LEU B N 1
ATOM 3100 C CA . LEU B 1 84 ? -14.43 -11.703 -16.422 1 96.38 84 LEU B CA 1
ATOM 3101 C C . LEU B 1 84 ? -12.969 -11.945 -16.078 1 96.38 84 LEU B C 1
ATOM 3103 O O . LEU B 1 84 ? -12.625 -12.953 -15.461 1 96.38 84 LEU B O 1
ATOM 3107 N N . ILE B 1 85 ? -12.086 -11.094 -16.562 1 94.06 85 ILE B N 1
ATOM 3108 C CA . ILE B 1 85 ? -10.656 -11.133 -16.25 1 94.06 85 ILE B CA 1
ATOM 3109 C C . ILE B 1 85 ? -10.258 -9.867 -15.5 1 94.06 85 ILE B C 1
ATOM 3111 O O . ILE B 1 85 ? -10.469 -8.758 -15.992 1 94.06 85 ILE B O 1
ATOM 3115 N N . PHE B 1 86 ? -9.805 -10.102 -14.352 1 96.19 86 PHE B N 1
ATOM 3116 C CA . PHE B 1 86 ? -9.406 -9.016 -13.469 1 96.19 86 PHE B CA 1
ATOM 3117 C C . PHE B 1 86 ? -7.918 -9.109 -13.141 1 96.19 86 PHE B C 1
ATOM 3119 O O . PHE B 1 86 ? -7.445 -10.141 -12.648 1 96.19 86 PHE B O 1
ATOM 3126 N N . GLN B 1 87 ? -7.113 -8.086 -13.477 1 90 87 GLN B N 1
ATOM 3127 C CA . GLN B 1 87 ? -5.688 -8 -13.18 1 90 87 GLN B CA 1
ATOM 3128 C C . GLN B 1 87 ? -5.375 -6.777 -12.32 1 90 87 GLN B C 1
ATOM 3130 O O . GLN B 1 87 ? -5.773 -5.66 -12.656 1 90 87 GLN B O 1
ATOM 3135 N N . ILE B 1 88 ? -4.711 -7.035 -11.234 1 91.75 88 ILE B N 1
ATOM 3136 C CA . ILE B 1 88 ? -4.402 -5.934 -10.328 1 91.75 88 ILE B CA 1
ATOM 3137 C C . ILE B 1 88 ? -2.986 -6.094 -9.789 1 91.75 88 ILE B C 1
ATOM 3139 O O . ILE B 1 88 ? -2.574 -7.199 -9.422 1 91.75 88 ILE B O 1
ATOM 3143 N N . ASP B 1 89 ? -2.27 -4.977 -9.75 1 84.56 89 ASP B N 1
ATOM 3144 C CA . ASP B 1 89 ? -0.965 -4.93 -9.094 1 84.56 89 ASP B CA 1
ATOM 3145 C C . ASP B 1 89 ? -1.113 -4.941 -7.574 1 84.56 89 ASP B C 1
ATOM 3147 O O . ASP B 1 89 ? -1.55 -3.955 -6.98 1 84.56 89 ASP B O 1
ATOM 3151 N N . ILE B 1 90 ? -0.684 -6.023 -6.934 1 89.12 90 ILE B N 1
ATOM 3152 C CA . ILE B 1 90 ? -0.915 -6.125 -5.5 1 89.12 90 ILE B CA 1
ATOM 3153 C C . ILE B 1 90 ? 0.402 -5.926 -4.75 1 89.12 90 ILE B C 1
ATOM 3155 O O . ILE B 1 90 ? 0.521 -6.305 -3.582 1 89.12 90 ILE B O 1
ATOM 3159 N N . SER B 1 91 ? 1.389 -5.324 -5.352 1 78.31 91 SER B N 1
ATOM 3160 C CA . SER B 1 91 ? 2.695 -5.137 -4.73 1 78.31 91 SER B CA 1
ATOM 3161 C C . SER B 1 91 ? 2.586 -4.324 -3.445 1 78.31 91 SER B C 1
ATOM 3163 O O . SER B 1 91 ? 3.27 -4.613 -2.461 1 78.31 91 SER B O 1
ATOM 3165 N N . MET B 1 92 ? 1.745 -3.35 -3.469 1 81.5 92 MET B N 1
ATOM 3166 C CA . MET B 1 92 ? 1.574 -2.502 -2.291 1 81.5 92 MET B CA 1
ATOM 3167 C C . MET B 1 92 ? 0.969 -3.291 -1.136 1 81.5 92 MET B C 1
ATOM 3169 O O . MET B 1 92 ? 1.343 -3.09 0.021 1 81.5 92 MET B O 1
ATOM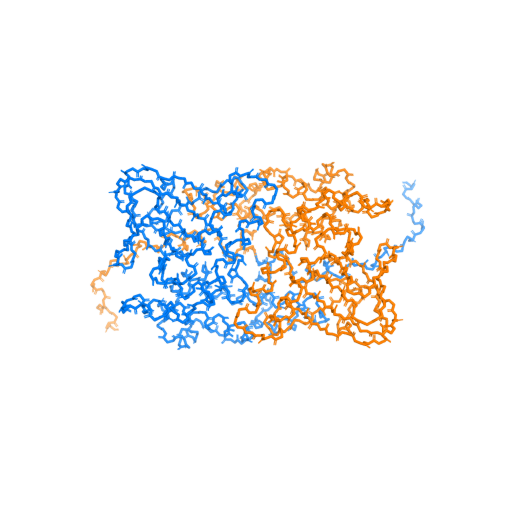 3173 N N . LEU B 1 93 ? 0.045 -4.176 -1.437 1 90.56 93 LEU B N 1
ATOM 3174 C CA . LEU B 1 93 ? -0.536 -5.027 -0.403 1 90.56 93 LEU B CA 1
ATOM 3175 C C . LEU B 1 93 ? 0.49 -6.027 0.117 1 90.56 93 LEU B C 1
ATOM 3177 O O . LEU B 1 93 ? 0.577 -6.262 1.325 1 90.56 93 LEU B O 1
ATOM 3181 N N . GLN B 1 94 ? 1.271 -6.531 -0.779 1 84.12 94 GLN B N 1
ATOM 3182 C CA . GLN B 1 94 ? 2.27 -7.531 -0.413 1 84.12 94 GLN B CA 1
ATOM 3183 C C . GLN B 1 94 ? 3.352 -6.926 0.476 1 84.12 94 GLN B C 1
ATOM 3185 O O . GLN B 1 94 ? 4.09 -7.652 1.144 1 84.12 94 GLN B O 1
ATOM 3190 N N . ALA B 1 95 ? 3.49 -5.648 0.44 1 76.12 95 ALA B N 1
ATOM 3191 C CA . ALA B 1 95 ? 4.457 -4.961 1.293 1 76.12 95 ALA B CA 1
ATOM 3192 C C . ALA B 1 95 ? 4.016 -4.98 2.752 1 76.12 95 ALA B C 1
ATOM 3194 O O . ALA B 1 95 ? 4.812 -4.719 3.654 1 76.12 95 ALA B O 1
ATOM 3195 N N . ILE B 1 96 ? 2.777 -5.23 2.949 1 84.88 96 ILE B N 1
ATOM 3196 C CA . ILE B 1 96 ? 2.246 -5.391 4.297 1 84.88 96 ILE B CA 1
ATOM 3197 C C . ILE B 1 96 ? 2.455 -6.828 4.77 1 84.88 96 ILE B C 1
ATOM 3199 O O . ILE B 1 96 ? 1.963 -7.77 4.145 1 84.88 96 ILE B O 1
ATOM 3203 N N . SER B 1 97 ? 3.17 -6.938 5.867 1 82.5 97 SER B N 1
ATOM 3204 C CA . SER B 1 97 ? 3.473 -8.273 6.383 1 82.5 97 SER B CA 1
ATOM 3205 C C . SER B 1 97 ? 2.197 -9.07 6.633 1 82.5 97 SER B C 1
ATOM 3207 O O . SER B 1 97 ? 1.273 -8.586 7.289 1 82.5 97 SER B O 1
ATOM 3209 N N . GLY B 1 98 ? 2.146 -10.219 6.145 1 88.44 98 GLY B N 1
ATOM 3210 C CA . GLY B 1 98 ? 0.975 -11.078 6.223 1 88.44 98 GLY B CA 1
ATOM 3211 C C . GLY B 1 98 ? 0.358 -11.375 4.867 1 88.44 98 GLY B C 1
ATOM 3212 O O . GLY B 1 98 ? 0.014 -12.516 4.57 1 88.44 98 GLY B O 1
ATOM 3213 N N . PHE B 1 99 ? 0.207 -10.305 4.09 1 90.56 99 PHE B N 1
ATOM 3214 C CA . PHE B 1 99 ? -0.365 -10.531 2.766 1 90.56 99 PHE B CA 1
ATOM 3215 C C . PHE B 1 99 ? 0.574 -11.359 1.902 1 90.56 99 PHE B C 1
ATOM 3217 O O . PHE B 1 99 ? 0.124 -12.156 1.075 1 90.56 99 PHE B O 1
ATOM 3224 N N . ASP B 1 100 ? 1.835 -11.164 2.082 1 85 100 ASP B N 1
ATOM 3225 C CA . ASP B 1 100 ? 2.795 -11.984 1.352 1 85 100 ASP B CA 1
ATOM 3226 C C . ASP B 1 100 ? 2.641 -13.461 1.706 1 85 100 ASP B C 1
ATOM 3228 O O . ASP B 1 100 ? 2.744 -14.328 0.836 1 85 100 ASP B O 1
ATOM 3232 N N . HIS B 1 101 ? 2.312 -13.75 2.916 1 86.5 101 HIS B N 1
ATOM 3233 C CA . HIS B 1 101 ? 2.07 -15.125 3.342 1 86.5 101 HIS B CA 1
ATOM 3234 C C . HIS B 1 101 ? 0.798 -15.68 2.713 1 86.5 101 HIS B C 1
ATOM 3236 O O . HIS B 1 101 ? 0.736 -16.859 2.369 1 86.5 101 HIS B O 1
ATOM 3242 N N . VAL B 1 102 ? -0.165 -14.844 2.617 1 90.94 102 VAL B N 1
ATOM 3243 C CA . VAL B 1 102 ? -1.414 -15.273 1.999 1 90.94 102 VAL B CA 1
ATOM 3244 C C . VAL B 1 102 ? -1.165 -15.648 0.54 1 90.94 102 VAL B C 1
ATOM 3246 O O . VAL B 1 102 ? -1.662 -16.672 0.061 1 90.94 102 VAL B O 1
ATOM 3249 N N . VAL B 1 103 ? -0.417 -14.828 -0.157 1 89.06 103 VAL B N 1
ATOM 3250 C CA . VAL B 1 103 ? -0.111 -15.102 -1.559 1 89.06 103 VAL B CA 1
ATOM 3251 C C . VAL B 1 103 ? 0.671 -16.406 -1.676 1 89.06 103 VAL B C 1
ATOM 3253 O O . VAL B 1 103 ? 0.427 -17.203 -2.584 1 89.06 103 VAL B O 1
ATOM 3256 N N . SER B 1 104 ? 1.567 -16.656 -0.712 1 85.38 104 SER B N 1
ATOM 3257 C CA . SER B 1 104 ? 2.305 -17.922 -0.706 1 85.38 104 SER B CA 1
ATOM 3258 C C . SER B 1 104 ? 1.372 -19.109 -0.489 1 85.38 104 SER B C 1
ATOM 3260 O O . SER B 1 104 ? 1.609 -20.188 -1.016 1 85.38 104 SER B O 1
ATOM 3262 N N . LEU B 1 105 ? 0.349 -18.875 0.235 1 86.75 105 LEU B N 1
ATOM 3263 C CA . LEU B 1 105 ? -0.615 -19.922 0.561 1 86.75 105 LEU B CA 1
ATOM 3264 C C . LEU B 1 105 ? -1.373 -20.375 -0.684 1 86.75 105 LEU B C 1
ATOM 3266 O O . LEU B 1 105 ? -1.721 -21.547 -0.815 1 86.75 105 LEU B O 1
ATOM 3270 N N . ILE B 1 106 ? -1.558 -19.469 -1.586 1 89.81 106 ILE B N 1
ATOM 3271 C CA . ILE B 1 106 ? -2.398 -19.797 -2.73 1 89.81 106 ILE B CA 1
ATOM 3272 C C . ILE B 1 106 ? -1.529 -19.984 -3.975 1 89.81 106 ILE B C 1
ATOM 3274 O O . ILE B 1 106 ? -2.045 -20.219 -5.07 1 89.81 106 ILE B O 1
ATOM 3278 N N . TYR B 1 107 ? -0.27 -19.797 -3.789 1 87.5 107 TYR B N 1
ATOM 3279 C CA . TYR B 1 107 ? 0.664 -19.969 -4.895 1 87.5 107 TYR B CA 1
ATOM 3280 C C . TYR B 1 107 ? 0.661 -21.422 -5.387 1 87.5 107 TYR B C 1
ATOM 3282 O O . TYR B 1 107 ? 0.606 -22.359 -4.586 1 87.5 107 TYR B O 1
ATOM 3290 N N . PRO B 1 108 ? 0.714 -21.719 -6.738 1 87.88 108 PRO B N 1
ATOM 3291 C CA . PRO B 1 108 ? 0.758 -20.781 -7.859 1 87.88 108 PRO B CA 1
ATOM 3292 C C . PRO B 1 108 ? -0.629 -20.297 -8.281 1 87.88 108 PRO B C 1
ATOM 3294 O O . PRO B 1 108 ? -0.768 -19.188 -8.812 1 87.88 108 PRO B O 1
ATOM 3297 N N . VAL B 1 109 ? -1.567 -21.203 -8.031 1 91.69 109 VAL B N 1
ATOM 3298 C CA . VAL B 1 109 ? -2.945 -20.938 -8.43 1 91.69 109 VAL B CA 1
ATOM 3299 C C . VAL B 1 109 ? -3.902 -21.469 -7.363 1 91.69 109 VAL B C 1
ATOM 3301 O O . VAL B 1 109 ? -3.596 -22.438 -6.668 1 91.69 109 VAL B O 1
ATOM 3304 N N . TYR B 1 110 ? -5.016 -20.797 -7.219 1 92.56 110 TYR B N 1
ATOM 3305 C CA . TYR B 1 110 ? -6.039 -21.266 -6.289 1 92.56 110 TYR B CA 1
ATOM 3306 C C . TYR B 1 110 ? -7.434 -21.047 -6.867 1 92.56 110 TYR B C 1
ATOM 3308 O O . TYR B 1 110 ? -7.738 -19.984 -7.395 1 92.56 110 TYR B O 1
ATOM 3316 N N . VAL B 1 111 ? -8.234 -22.094 -6.773 1 93.56 111 VAL B N 1
ATOM 3317 C CA . VAL B 1 111 ? -9.602 -22.031 -7.285 1 93.56 111 VAL B CA 1
ATOM 3318 C C . VAL B 1 111 ? -10.578 -21.875 -6.121 1 93.56 111 VAL B C 1
ATOM 3320 O O . VAL B 1 111 ? -10.555 -22.672 -5.176 1 93.56 111 VAL B O 1
ATOM 3323 N N . VAL B 1 112 ? -11.375 -20.875 -6.141 1 94.06 112 VAL B N 1
ATOM 3324 C CA . VAL B 1 112 ? -12.461 -20.672 -5.191 1 94.06 112 VAL B CA 1
ATOM 3325 C C . VAL B 1 112 ? -13.75 -21.25 -5.746 1 94.06 112 VAL B C 1
ATOM 3327 O O . VAL B 1 112 ? -14.289 -20.766 -6.742 1 94.06 112 VAL B O 1
ATOM 3330 N N . SER B 1 113 ? -14.195 -22.234 -5.156 1 92.75 113 SER B N 1
ATOM 3331 C CA . SER B 1 113 ? -15.43 -22.922 -5.531 1 92.75 113 SER B CA 1
ATOM 3332 C C . SER B 1 113 ? -16.344 -23.141 -4.328 1 92.75 113 SER B C 1
ATOM 3334 O O . SER B 1 113 ? -15.891 -23.031 -3.182 1 92.75 113 SER B O 1
ATOM 3336 N N . PRO B 1 114 ? -17.641 -23.359 -4.582 1 90.5 114 PRO B N 1
ATOM 3337 C CA . PRO B 1 114 ? -18.547 -23.609 -3.461 1 90.5 114 PRO B CA 1
ATOM 3338 C C . PRO B 1 114 ? -18.125 -24.812 -2.613 1 90.5 114 PRO B C 1
ATOM 3340 O O . PRO B 1 114 ? -18.391 -24.844 -1.407 1 90.5 114 PRO B O 1
ATOM 3343 N N . SER B 1 115 ? -17.438 -25.766 -3.178 1 85.62 115 SER B N 1
ATOM 3344 C CA . SER B 1 115 ? -17.078 -27.016 -2.494 1 85.62 115 SER B CA 1
ATOM 3345 C C . SER B 1 115 ? -15.844 -26.828 -1.626 1 85.62 115 SER B C 1
ATOM 3347 O O . SER B 1 115 ? -15.711 -27.484 -0.583 1 85.62 115 SER B O 1
ATOM 3349 N N . ASN B 1 116 ? -14.992 -25.969 -1.979 1 83.25 116 ASN B N 1
ATOM 3350 C CA . ASN B 1 116 ? -13.711 -25.938 -1.278 1 83.25 116 ASN B CA 1
ATOM 3351 C C . ASN B 1 116 ? -13.578 -24.703 -0.402 1 83.25 116 ASN B C 1
ATOM 3353 O O . ASN B 1 116 ? -12.672 -24.625 0.433 1 83.25 116 ASN B O 1
ATOM 3357 N N . CYS B 1 117 ? -14.523 -23.781 -0.6 1 85.44 117 CYS B N 1
ATOM 3358 C CA . CYS B 1 117 ? -14.391 -22.531 0.138 1 85.44 117 CYS B CA 1
ATOM 3359 C C . CYS B 1 117 ? -15.703 -22.156 0.833 1 85.44 117 CYS B C 1
ATOM 3361 O O . CYS B 1 117 ? -16.656 -21.719 0.185 1 85.44 117 CYS B O 1
ATOM 3363 N N . PRO B 1 118 ? -15.703 -22.344 2.117 1 85.5 118 PRO B N 1
ATOM 3364 C CA . PRO B 1 118 ? -16.906 -21.969 2.854 1 85.5 118 PRO B CA 1
ATOM 3365 C C . PRO B 1 118 ? -17.281 -20.484 2.68 1 85.5 118 PRO B C 1
ATOM 3367 O O . PRO B 1 118 ? -18.438 -20.109 2.861 1 85.5 118 PRO B O 1
ATOM 3370 N N . CYS B 1 119 ? -16.344 -19.672 2.312 1 90.75 119 CYS B N 1
ATOM 3371 C CA . CYS B 1 119 ? -16.578 -18.25 2.162 1 90.75 119 CYS B CA 1
ATOM 3372 C C . CYS B 1 119 ? -16.828 -17.891 0.703 1 90.75 119 CYS B C 1
ATOM 3374 O O . CYS B 1 119 ? -16.594 -16.75 0.295 1 90.75 119 CYS B O 1
ATOM 3376 N N . TYR B 1 120 ? -17.281 -18.766 -0.032 1 93.81 120 TYR B N 1
ATOM 3377 C CA . TYR B 1 120 ? -17.516 -18.609 -1.462 1 93.81 120 TYR B CA 1
ATOM 3378 C C . TYR B 1 120 ? -18.406 -17.391 -1.734 1 93.81 120 TYR B C 1
ATOM 3380 O O . TYR B 1 120 ? -18.078 -16.562 -2.586 1 93.81 120 TYR B O 1
ATOM 3388 N N . ASP B 1 121 ? -19.469 -17.234 -0.947 1 95.69 121 ASP B N 1
ATOM 3389 C CA . ASP B 1 121 ? -20.391 -16.125 -1.138 1 95.69 121 ASP B CA 1
ATOM 3390 C C . ASP B 1 121 ? -19.719 -14.781 -0.857 1 95.69 121 ASP B C 1
ATOM 3392 O O . ASP B 1 121 ? -20 -13.789 -1.531 1 95.69 121 ASP B O 1
ATOM 3396 N N . GLN B 1 122 ? -18.891 -14.773 0.097 1 96.62 122 GLN B N 1
ATOM 3397 C CA . GLN B 1 122 ? -18.172 -13.547 0.433 1 96.62 122 GLN B CA 1
ATOM 3398 C C . GLN B 1 122 ? -17.25 -13.125 -0.702 1 96.62 122 GLN B C 1
ATOM 3400 O O . GLN B 1 122 ? -17.141 -11.938 -1.013 1 96.62 122 GLN B O 1
ATOM 3405 N N . PHE B 1 123 ? -16.656 -14.07 -1.329 1 96.5 123 PHE B N 1
ATOM 3406 C CA . PHE B 1 123 ? -15.797 -13.773 -2.475 1 96.5 123 PHE B CA 1
ATOM 3407 C C . PHE B 1 123 ? -16.609 -13.164 -3.613 1 96.5 123 PHE B C 1
ATOM 3409 O O . PHE B 1 123 ? -16.188 -12.188 -4.227 1 96.5 123 PHE B O 1
ATOM 3416 N N . HIS B 1 124 ? -17.719 -13.734 -3.818 1 96.62 124 HIS B N 1
ATOM 3417 C CA . HIS B 1 124 ? -18.562 -13.234 -4.887 1 96.62 124 HIS B CA 1
ATOM 3418 C C . HIS B 1 124 ? -19.031 -11.805 -4.605 1 96.62 124 HIS B C 1
ATOM 3420 O O . HIS B 1 124 ? -19.047 -10.969 -5.508 1 96.62 124 HIS B O 1
ATOM 3426 N N . ASN B 1 125 ? -19.391 -11.609 -3.393 1 97.69 125 ASN B N 1
ATOM 3427 C CA . ASN B 1 125 ? -19.812 -10.266 -3.01 1 97.69 125 ASN B CA 1
ATOM 3428 C C . ASN B 1 125 ? -18.688 -9.25 -3.188 1 97.69 125 ASN B C 1
ATOM 3430 O O . ASN B 1 125 ? -18.922 -8.156 -3.703 1 97.69 125 ASN B O 1
ATOM 3434 N N . LEU B 1 126 ? -17.516 -9.586 -2.758 1 98.31 126 LEU B N 1
ATOM 3435 C CA . LEU B 1 126 ? -16.359 -8.695 -2.871 1 98.31 126 LEU B CA 1
ATOM 3436 C C . LEU B 1 126 ? -16 -8.461 -4.332 1 98.31 126 LEU B C 1
ATOM 3438 O O . LEU B 1 126 ? -15.68 -7.336 -4.723 1 98.31 126 LEU B O 1
ATOM 3442 N N . PHE B 1 127 ? -16.078 -9.477 -5.145 1 98.06 127 PHE B N 1
ATOM 3443 C CA . PHE B 1 127 ? -15.766 -9.32 -6.559 1 98.06 127 PHE B CA 1
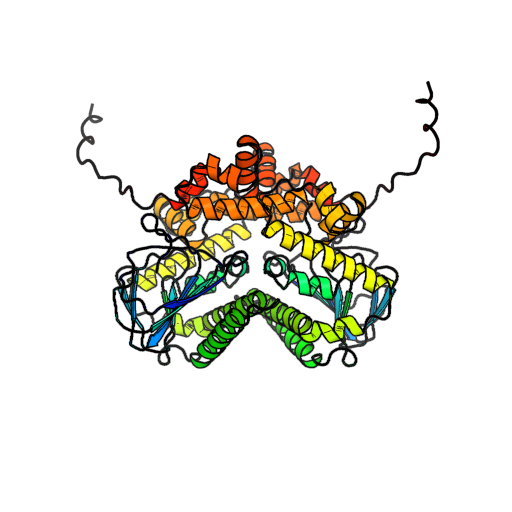ATOM 3444 C C . PHE B 1 127 ? -16.812 -8.445 -7.246 1 98.06 127 PHE B C 1
ATOM 3446 O O . PHE B 1 127 ? -16.484 -7.66 -8.141 1 98.06 127 PHE B O 1
ATOM 3453 N N . ARG B 1 128 ? -18.062 -8.641 -6.824 1 97.25 128 ARG B N 1
ATOM 3454 C CA . ARG B 1 128 ? -19.109 -7.77 -7.336 1 97.25 128 ARG B CA 1
ATOM 3455 C C . ARG B 1 128 ? -18.828 -6.309 -7.012 1 97.25 128 ARG B C 1
ATOM 3457 O O . ARG B 1 128 ? -19.016 -5.43 -7.852 1 97.25 128 ARG B O 1
ATOM 3464 N N . GLN B 1 129 ? -18.375 -6.043 -5.844 1 97.44 129 GLN B N 1
ATOM 3465 C CA . GLN B 1 129 ? -18.016 -4.688 -5.445 1 97.44 129 GLN B CA 1
ATOM 3466 C C . GLN B 1 129 ? -16.891 -4.145 -6.316 1 97.44 129 GLN B C 1
ATOM 3468 O O . GLN B 1 129 ? -16.922 -2.98 -6.727 1 97.44 129 GLN B O 1
ATOM 3473 N N . ILE B 1 130 ? -15.891 -4.977 -6.574 1 97.62 130 ILE B N 1
ATOM 3474 C CA . ILE B 1 130 ? -14.781 -4.594 -7.441 1 97.62 130 ILE B CA 1
ATOM 3475 C C . ILE B 1 130 ? -15.312 -4.207 -8.82 1 97.62 130 ILE B C 1
ATOM 3477 O O . ILE B 1 130 ? -14.961 -3.148 -9.352 1 97.62 130 ILE B O 1
ATOM 3481 N N . CYS B 1 131 ? -16.219 -5.031 -9.344 1 96.81 131 CYS B N 1
ATOM 3482 C CA . CYS B 1 131 ? -16.781 -4.781 -10.664 1 96.81 131 CYS B CA 1
ATOM 3483 C C . CYS B 1 131 ? -17.578 -3.477 -10.68 1 96.81 131 CYS B C 1
ATOM 3485 O O . CYS B 1 131 ? -17.438 -2.674 -11.609 1 96.81 131 CYS B O 1
ATOM 3487 N N . GLU B 1 132 ? -18.344 -3.264 -9.672 1 96.44 132 GLU B N 1
ATOM 3488 C CA . GLU B 1 132 ? -19.156 -2.051 -9.57 1 96.44 132 GLU B CA 1
ATOM 3489 C C . GLU B 1 132 ? -18.281 -0.808 -9.484 1 96.44 132 GLU B C 1
ATOM 3491 O O . GLU B 1 132 ? -18.516 0.184 -10.172 1 96.44 132 GLU B O 1
ATOM 3496 N N . SER B 1 133 ? -17.281 -0.9 -8.664 1 95.56 133 SER B N 1
ATOM 3497 C CA . SER B 1 133 ? -16.375 0.236 -8.492 1 95.56 133 SER B CA 1
ATOM 3498 C C . SER B 1 133 ? -15.625 0.545 -9.781 1 95.56 133 SER B C 1
ATOM 3500 O O . SER B 1 133 ? -15.453 1.711 -10.148 1 95.56 133 SER B O 1
ATOM 3502 N N . TYR B 1 134 ? -15.148 -0.483 -10.398 1 94.06 134 TYR B N 1
ATOM 3503 C CA . TYR B 1 134 ? -14.414 -0.31 -11.648 1 94.06 134 TYR B CA 1
ATOM 3504 C C . TYR B 1 134 ? -15.289 0.353 -12.703 1 94.06 134 TYR B C 1
ATOM 3506 O O . TYR B 1 134 ? -14.836 1.236 -13.438 1 94.06 134 TYR B O 1
ATOM 3514 N N . THR B 1 135 ? -16.516 -0.077 -12.82 1 92.75 135 THR B N 1
ATOM 3515 C CA . THR B 1 135 ? -17.453 0.421 -13.82 1 92.75 135 THR B CA 1
ATOM 3516 C C . THR B 1 135 ? -17.828 1.874 -13.539 1 92.75 135 THR B C 1
ATOM 3518 O O . THR B 1 135 ? -17.953 2.68 -14.461 1 92.75 135 THR B O 1
ATOM 3521 N N . HIS B 1 136 ? -18.031 2.168 -12.266 1 89.06 136 HIS B N 1
ATOM 3522 C CA . HIS B 1 136 ? -18.422 3.521 -11.883 1 89.06 136 HIS B CA 1
ATOM 3523 C C . HIS B 1 136 ? -17.297 4.516 -12.156 1 89.06 136 HIS B C 1
ATOM 3525 O O . HIS B 1 136 ? -17.547 5.695 -12.398 1 89.06 136 HIS B O 1
ATOM 3531 N N . ALA B 1 137 ? -16 4.156 -11.984 1 83.19 137 ALA B N 1
ATOM 3532 C CA . ALA B 1 137 ? -14.781 4.887 -12.32 1 83.19 137 ALA B CA 1
ATOM 3533 C C . ALA B 1 137 ? -14.742 6.238 -11.609 1 83.19 137 ALA B C 1
ATOM 3535 O O . ALA B 1 137 ? -14.359 7.246 -12.203 1 83.19 137 ALA B O 1
ATOM 3536 N N . GLY B 1 138 ? -15.312 6.273 -10.398 1 86.19 138 GLY B N 1
ATOM 3537 C CA . GLY B 1 138 ? -15.281 7.504 -9.633 1 86.19 138 GLY B CA 1
ATOM 3538 C C . GLY B 1 138 ? -13.977 7.711 -8.891 1 86.19 138 GLY B C 1
ATOM 3539 O O . GLY B 1 138 ? -13.039 6.926 -9.039 1 86.19 138 GLY B O 1
ATOM 3540 N N . LEU B 1 139 ? -13.867 8.789 -8.125 1 84.94 139 LEU B N 1
ATOM 3541 C CA . LEU B 1 139 ? -12.672 9.188 -7.387 1 84.94 139 LEU B CA 1
ATOM 3542 C C . LEU B 1 139 ? -12.25 8.102 -6.402 1 84.94 139 LEU B C 1
ATOM 3544 O O . LEU B 1 139 ? -11.062 7.918 -6.145 1 84.94 139 LEU B O 1
ATOM 3548 N N . MET B 1 140 ? -13.266 7.344 -5.938 1 91.75 140 MET B N 1
ATOM 3549 C CA . MET B 1 140 ? -12.977 6.352 -4.906 1 91.75 140 MET B CA 1
ATOM 3550 C C . MET B 1 140 ? -12.898 4.949 -5.5 1 91.75 140 MET B C 1
ATOM 3552 O O . MET B 1 140 ? -12.852 3.961 -4.766 1 91.75 140 MET B O 1
ATOM 3556 N N . ALA B 1 141 ? -12.883 4.875 -6.777 1 93.5 141 ALA B N 1
ATOM 3557 C CA . ALA B 1 141 ? -12.93 3.566 -7.422 1 93.5 141 ALA B CA 1
ATOM 3558 C C . ALA B 1 141 ? -11.727 2.715 -7.035 1 93.5 141 ALA B C 1
ATOM 3560 O O . ALA B 1 141 ? -11.883 1.591 -6.551 1 93.5 141 ALA B O 1
ATOM 3561 N N . GLU B 1 142 ? -10.523 3.209 -7.16 1 93.38 142 GLU B N 1
ATOM 3562 C CA . GLU B 1 142 ? -9.328 2.422 -6.883 1 93.38 142 GLU B CA 1
ATOM 3563 C C . GLU B 1 142 ? -9.203 2.105 -5.395 1 93.38 142 GLU B C 1
ATOM 3565 O O . GLU B 1 142 ? -8.945 0.961 -5.016 1 93.38 142 GLU B O 1
ATOM 3570 N N . PRO B 1 143 ? -9.453 3.061 -4.531 1 95.19 143 PRO B N 1
ATOM 3571 C CA . PRO B 1 143 ? -9.469 2.734 -3.104 1 95.19 143 PRO B CA 1
ATOM 3572 C C . PRO B 1 143 ? -10.445 1.606 -2.768 1 95.19 143 PRO B C 1
ATOM 3574 O O . PRO B 1 143 ? -10.102 0.699 -2.004 1 95.19 143 PRO B O 1
ATOM 3577 N N . GLU B 1 144 ? -11.578 1.654 -3.342 1 97 144 GLU B N 1
ATOM 3578 C CA . GLU B 1 144 ? -12.586 0.629 -3.084 1 97 144 GLU B CA 1
ATOM 3579 C C . GLU B 1 144 ? -12.133 -0.73 -3.613 1 97 144 GLU B C 1
ATOM 3581 O O . GLU B 1 144 ? -12.312 -1.751 -2.945 1 97 144 GLU B O 1
ATOM 3586 N N . ILE B 1 145 ? -11.562 -0.701 -4.762 1 97.25 145 ILE B N 1
ATOM 3587 C CA . ILE B 1 145 ? -11.094 -1.934 -5.387 1 97.25 145 ILE B CA 1
ATOM 3588 C C . ILE B 1 145 ? -9.984 -2.553 -4.547 1 97.25 145 ILE B C 1
ATOM 3590 O O . ILE B 1 145 ? -10.023 -3.742 -4.227 1 97.25 145 ILE B O 1
ATOM 3594 N N . TYR B 1 146 ? -9.016 -1.782 -4.121 1 97.06 146 TYR B N 1
ATOM 3595 C CA . TYR B 1 146 ? -7.898 -2.287 -3.33 1 97.06 146 TYR B CA 1
ATOM 3596 C C . TYR B 1 146 ? -8.367 -2.77 -1.965 1 97.06 146 TYR B C 1
ATOM 3598 O O . TYR B 1 146 ? -7.855 -3.756 -1.434 1 97.06 146 TYR B O 1
ATOM 3606 N N . THR B 1 147 ? -9.32 -2.076 -1.429 1 98 147 THR B N 1
ATOM 3607 C CA . T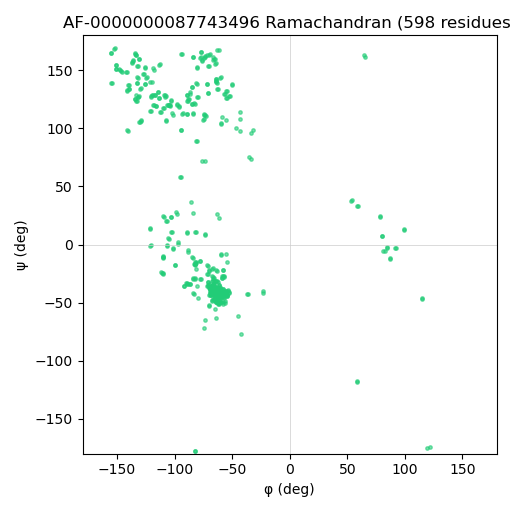HR B 1 147 ? -9.859 -2.504 -0.145 1 98 147 THR B CA 1
ATOM 3608 C C . THR B 1 147 ? -10.586 -3.84 -0.283 1 98 147 THR B C 1
ATOM 3610 O O . THR B 1 147 ? -10.43 -4.727 0.558 1 98 147 THR B O 1
ATOM 3613 N N . SER B 1 148 ? -11.375 -3.979 -1.326 1 98.38 148 SER B N 1
ATOM 3614 C CA . SER B 1 148 ? -12.055 -5.242 -1.58 1 98.38 148 SER B CA 1
ATOM 3615 C C . SER B 1 148 ? -11.062 -6.367 -1.838 1 98.38 148 SER B C 1
ATOM 3617 O O . SER B 1 148 ? -11.242 -7.488 -1.355 1 98.38 148 SER B O 1
ATOM 3619 N N . MET B 1 149 ? -10.016 -6.066 -2.574 1 97.88 149 MET B N 1
ATOM 3620 C CA . MET B 1 149 ? -8.977 -7.066 -2.836 1 97.88 149 MET B CA 1
ATOM 3621 C C . MET B 1 149 ? -8.281 -7.48 -1.544 1 97.88 149 MET B C 1
ATOM 3623 O O . MET B 1 149 ? -8.039 -8.664 -1.318 1 97.88 149 MET B O 1
ATOM 3627 N N . ALA B 1 150 ? -7.957 -6.531 -0.719 1 98.06 150 ALA B N 1
ATOM 3628 C CA . ALA B 1 150 ? -7.379 -6.824 0.589 1 98.06 150 ALA B CA 1
ATOM 3629 C C . ALA B 1 150 ? -8.297 -7.73 1.402 1 98.06 150 ALA B C 1
ATOM 3631 O O . ALA B 1 150 ? -7.828 -8.672 2.057 1 98.06 150 ALA B O 1
ATOM 3632 N N . GLN B 1 151 ? -9.562 -7.469 1.364 1 98.12 151 GLN B N 1
ATOM 3633 C CA . GLN B 1 151 ? -10.531 -8.289 2.08 1 98.12 151 GLN B CA 1
ATOM 3634 C C . GLN B 1 151 ? -10.57 -9.711 1.527 1 98.12 151 GLN B C 1
ATOM 3636 O O . GLN B 1 151 ? -10.695 -10.672 2.285 1 98.12 151 GLN B O 1
ATOM 3641 N N . MET B 1 152 ? -10.461 -9.867 0.228 1 97.56 152 MET B N 1
ATOM 3642 C CA . MET B 1 152 ? -10.398 -11.203 -0.362 1 97.56 152 MET B CA 1
ATOM 3643 C C . MET B 1 152 ? -9.172 -11.961 0.135 1 97.56 152 MET B C 1
ATOM 3645 O O . MET B 1 152 ? -9.266 -13.133 0.503 1 97.56 152 MET B O 1
ATOM 3649 N N . LEU B 1 153 ? -8.055 -11.266 0.141 1 96.75 153 LEU B N 1
ATOM 3650 C CA . LEU B 1 153 ? -6.828 -11.898 0.615 1 96.75 153 LEU B CA 1
ATOM 3651 C C . LEU B 1 153 ? -6.945 -12.266 2.09 1 96.75 153 LEU B C 1
ATOM 3653 O O . LEU B 1 153 ? -6.477 -13.328 2.506 1 96.75 153 LEU B O 1
ATOM 3657 N N . LEU B 1 154 ? -7.555 -11.445 2.834 1 96.31 154 LEU B N 1
ATOM 3658 C CA . LEU B 1 154 ? -7.762 -11.742 4.25 1 96.31 154 LEU B CA 1
ATOM 3659 C C . LEU B 1 154 ? -8.625 -12.992 4.422 1 96.31 154 LEU B C 1
ATOM 3661 O O . LEU B 1 154 ? -8.359 -13.812 5.301 1 96.31 154 LEU B O 1
ATOM 3665 N N . LEU B 1 155 ? -9.656 -13.07 3.619 1 95.12 155 LEU B N 1
ATOM 3666 C CA . LEU B 1 155 ? -10.516 -14.258 3.674 1 95.12 155 LEU B CA 1
ATOM 3667 C C . LEU B 1 155 ? -9.711 -15.523 3.404 1 95.12 155 LEU B C 1
ATOM 3669 O O . LEU B 1 155 ? -9.898 -16.531 4.074 1 95.12 155 LEU B O 1
ATOM 3673 N N . LEU B 1 156 ? -8.828 -15.414 2.438 1 93.31 156 LEU B N 1
ATOM 3674 C CA . LEU B 1 156 ? -7.973 -16.547 2.131 1 93.31 156 LEU B CA 1
ATOM 3675 C C . LEU B 1 156 ? -7.078 -16.891 3.316 1 93.31 156 LEU B C 1
ATOM 3677 O O . LEU B 1 156 ? -6.938 -18.062 3.678 1 93.31 156 LEU B O 1
ATOM 3681 N N . GLY B 1 157 ? -6.5 -15.844 3.906 1 91.38 157 GLY B N 1
ATOM 3682 C CA . GLY B 1 157 ? -5.633 -16.047 5.059 1 91.38 157 GLY B CA 1
ATOM 3683 C C . GLY B 1 157 ? -6.352 -16.672 6.238 1 91.38 157 GLY B C 1
ATOM 3684 O O . GLY B 1 157 ? -5.789 -17.531 6.93 1 91.38 157 GLY B O 1
ATOM 3685 N N . LYS B 1 158 ? -7.527 -16.281 6.445 1 88.56 158 LYS B N 1
ATOM 3686 C CA . LYS B 1 158 ? -8.305 -16.781 7.57 1 88.56 158 LYS B CA 1
ATOM 3687 C C . LYS B 1 158 ? -8.727 -18.234 7.348 1 88.56 158 LYS B C 1
ATOM 3689 O O . LYS B 1 158 ? -8.977 -18.969 8.305 1 88.56 158 LYS B O 1
ATOM 3694 N N . ASN B 1 159 ? -8.836 -18.688 6.141 1 84.44 159 ASN B N 1
ATOM 3695 C CA . ASN B 1 159 ? -9.242 -20.047 5.824 1 84.44 159 ASN B CA 1
ATOM 3696 C C . ASN B 1 159 ? -8.055 -20.906 5.414 1 84.44 159 ASN B C 1
ATOM 3698 O O . ASN B 1 159 ? -8.203 -21.844 4.629 1 84.44 159 ASN B O 1
ATOM 3702 N N . TYR B 1 160 ? -6.902 -20.562 5.812 1 76.75 160 TYR B N 1
ATOM 3703 C CA . TYR B 1 160 ? -5.645 -21.188 5.41 1 76.75 160 TYR B CA 1
ATOM 3704 C C . TYR B 1 160 ? -5.676 -22.688 5.648 1 76.75 160 TYR B C 1
ATOM 3706 O O . TYR B 1 160 ? -5.141 -23.469 4.848 1 76.75 160 TYR B O 1
ATOM 3714 N N . HIS B 1 161 ? -6.258 -23.094 6.734 1 73.69 161 HIS B N 1
ATOM 3715 C CA . HIS B 1 161 ? -6.27 -24.516 7.066 1 73.69 161 HIS B CA 1
ATOM 3716 C C . HIS B 1 161 ? -7.039 -25.328 6.023 1 73.69 161 HIS B C 1
ATOM 3718 O O . HIS B 1 161 ? -6.621 -26.422 5.648 1 73.69 161 HIS B O 1
ATOM 3724 N N . GLN B 1 162 ? -8.039 -24.766 5.582 1 74.69 162 GLN B N 1
ATOM 3725 C CA . GLN B 1 162 ? -8.852 -25.438 4.574 1 74.69 162 GLN B CA 1
ATOM 3726 C C . GLN B 1 162 ? -8.133 -25.484 3.227 1 74.69 162 GLN B C 1
ATOM 3728 O O . GLN B 1 162 ? -8.18 -26.484 2.52 1 74.69 162 GLN B O 1
ATOM 3733 N N . ILE B 1 163 ? -7.445 -24.516 2.943 1 73.81 163 ILE B N 1
ATOM 3734 C CA . ILE B 1 163 ? -6.738 -24.406 1.673 1 73.81 163 ILE B CA 1
ATOM 3735 C C . ILE B 1 163 ? -5.594 -25.406 1.626 1 73.81 163 ILE B C 1
ATOM 3737 O O . ILE B 1 163 ? -5.398 -26.094 0.614 1 73.81 163 ILE B O 1
ATOM 3741 N N . ASN B 1 164 ? -4.934 -25.484 2.633 1 67.31 164 ASN B N 1
ATOM 3742 C CA . ASN B 1 164 ? -3.793 -26.391 2.705 1 67.31 164 ASN B CA 1
ATOM 3743 C C . ASN B 1 164 ? -4.234 -27.844 2.643 1 67.31 164 ASN B C 1
ATOM 3745 O O . ASN B 1 164 ? -3.52 -28.703 2.104 1 67.31 164 ASN B O 1
ATOM 3749 N N . ASN B 1 165 ? -5.355 -28.078 3.098 1 64.69 165 ASN B N 1
ATOM 3750 C CA . ASN B 1 165 ? -5.832 -29.453 3.166 1 64.69 165 ASN B CA 1
ATOM 3751 C C . ASN B 1 165 ? -6.395 -29.922 1.827 1 64.69 165 ASN B C 1
ATOM 3753 O O . ASN B 1 165 ? -6.523 -31.125 1.587 1 64.69 165 ASN B O 1
ATOM 3757 N N . SER B 1 166 ? -6.676 -29.078 1.021 1 61 166 SER B N 1
ATOM 3758 C CA . SER B 1 166 ? -7.355 -29.453 -0.217 1 61 166 SER B CA 1
ATOM 3759 C C . SER B 1 166 ? -6.359 -29.828 -1.307 1 61 166 SER B C 1
ATOM 3761 O O . SER B 1 166 ? -6.746 -30.359 -2.354 1 61 166 SER B O 1
ATOM 3763 N N . LEU B 1 167 ? -5.129 -29.688 -1.073 1 63.25 167 LEU B N 1
ATOM 3764 C CA . LEU B 1 167 ? -4.191 -29.875 -2.172 1 63.25 167 LEU B CA 1
ATOM 3765 C C . LEU B 1 167 ? -3.664 -31.312 -2.188 1 63.25 167 LEU B C 1
ATOM 3767 O O . LEU B 1 167 ? -3.031 -31.75 -1.227 1 63.25 167 LEU B O 1
ATOM 3771 N N . ALA B 1 168 ? -4.285 -32.062 -3.051 1 61.81 168 ALA B N 1
ATOM 3772 C CA . ALA B 1 168 ? -3.871 -33.438 -3.227 1 61.81 168 ALA B CA 1
ATOM 3773 C C . ALA B 1 168 ? -2.666 -33.531 -4.156 1 61.81 168 ALA B C 1
ATOM 3775 O O . ALA B 1 168 ? -1.898 -34.5 -4.086 1 61.81 168 ALA B O 1
ATOM 3776 N N . ASP B 1 169 ? -2.426 -32.469 -4.844 1 71.44 169 ASP B N 1
ATOM 3777 C CA . ASP B 1 169 ? -1.385 -32.562 -5.863 1 71.44 169 ASP B CA 1
ATOM 3778 C C . ASP B 1 169 ? -0.016 -32.219 -5.285 1 71.44 169 ASP B C 1
ATOM 3780 O O . ASP B 1 169 ? 0.18 -31.125 -4.766 1 71.44 169 ASP B O 1
ATOM 3784 N N . THR B 1 170 ? 0.863 -33.094 -5.414 1 76.88 170 THR B N 1
ATOM 3785 C CA . THR B 1 170 ? 2.195 -33 -4.828 1 76.88 170 THR B CA 1
ATOM 3786 C C . THR B 1 170 ? 2.996 -31.875 -5.465 1 76.88 170 THR B C 1
ATOM 3788 O O . THR B 1 170 ? 3.762 -31.188 -4.785 1 76.88 170 THR B O 1
ATOM 3791 N N . SER B 1 171 ? 2.773 -31.656 -6.734 1 78.5 171 SER B N 1
ATOM 3792 C CA . SER B 1 171 ? 3.541 -30.625 -7.422 1 78.5 171 SER B CA 1
ATOM 3793 C C . SER B 1 171 ? 3.148 -29.234 -6.945 1 78.5 171 SER B C 1
ATOM 3795 O O . SER B 1 171 ? 4.012 -28.391 -6.723 1 78.5 171 SER B O 1
ATOM 3797 N N . ILE B 1 172 ? 1.915 -29.078 -6.77 1 79.12 172 ILE B N 1
ATOM 3798 C CA . ILE B 1 172 ? 1.412 -27.797 -6.293 1 79.12 172 ILE B CA 1
ATOM 3799 C C . ILE B 1 172 ? 1.831 -27.578 -4.84 1 79.12 172 ILE B C 1
ATOM 3801 O O . ILE B 1 172 ? 2.213 -26.469 -4.453 1 79.12 172 ILE B O 1
ATOM 3805 N N . LYS B 1 173 ? 1.817 -28.625 -4.105 1 81.06 173 LYS B N 1
ATOM 3806 C CA . LYS B 1 173 ? 2.24 -28.562 -2.711 1 81.06 173 LYS B CA 1
ATOM 3807 C C . LYS B 1 173 ? 3.699 -28.141 -2.598 1 81.06 173 LYS B C 1
ATOM 3809 O O . LYS B 1 173 ? 4.051 -27.328 -1.74 1 81.06 173 LYS B O 1
ATOM 3814 N N . LYS B 1 174 ? 4.457 -28.688 -3.477 1 82.12 174 LYS B N 1
ATOM 3815 C CA . LYS B 1 174 ? 5.875 -28.344 -3.479 1 82.12 174 LYS B CA 1
ATOM 3816 C C . LYS B 1 174 ? 6.086 -26.859 -3.791 1 82.12 174 LYS B C 1
ATOM 3818 O O . LYS B 1 174 ? 6.91 -26.203 -3.16 1 82.12 174 LYS B O 1
ATOM 3823 N N . GLN B 1 175 ? 5.383 -26.375 -4.727 1 81.88 175 GLN B N 1
ATOM 3824 C CA . GLN B 1 175 ? 5.492 -24.969 -5.09 1 81.88 175 GLN B CA 1
ATOM 3825 C C . GLN B 1 175 ? 5.078 -24.062 -3.93 1 81.88 175 GLN B C 1
ATOM 3827 O O . GLN B 1 175 ? 5.691 -23.016 -3.697 1 81.88 175 GLN B O 1
ATOM 3832 N N . ARG B 1 176 ? 4.129 -24.484 -3.246 1 82.75 176 ARG B N 1
ATOM 3833 C CA . ARG B 1 176 ? 3.664 -23.734 -2.084 1 82.75 176 ARG B CA 1
ATOM 3834 C C . ARG B 1 176 ? 4.723 -23.719 -0.986 1 82.75 176 ARG B C 1
ATOM 3836 O O . ARG B 1 176 ? 4.926 -22.688 -0.333 1 82.75 176 ARG B O 1
ATOM 3843 N N . GLU B 1 177 ? 5.285 -24.797 -0.832 1 83.44 177 GLU B N 1
ATOM 3844 C CA . GLU B 1 177 ? 6.359 -24.891 0.151 1 83.44 177 GLU B CA 1
ATOM 3845 C C . GLU B 1 177 ? 7.508 -23.938 -0.197 1 83.44 177 GLU B C 1
ATOM 3847 O O . GLU B 1 177 ? 8.086 -23.297 0.686 1 83.44 177 GLU B O 1
ATOM 3852 N N . TYR B 1 178 ? 7.773 -23.906 -1.494 1 84 178 TYR B N 1
ATOM 3853 C CA . TYR B 1 178 ? 8.812 -22.984 -1.945 1 84 178 TYR B CA 1
ATOM 3854 C C . TYR B 1 178 ? 8.453 -21.547 -1.621 1 84 178 TYR B C 1
ATOM 3856 O O . TYR B 1 178 ? 9.281 -20.797 -1.099 1 84 178 TYR B O 1
ATOM 3864 N N . ALA B 1 179 ? 7.289 -21.219 -1.911 1 84.56 179 ALA B N 1
ATOM 3865 C CA . ALA B 1 179 ? 6.828 -19.859 -1.66 1 84.56 179 ALA B CA 1
ATOM 3866 C C . ALA B 1 179 ? 6.883 -19.516 -0.172 1 84.56 179 ALA B C 1
ATOM 3868 O O . ALA B 1 179 ? 7.297 -18.422 0.211 1 84.56 179 ALA B O 1
ATOM 3869 N N . GLU B 1 180 ? 6.52 -20.438 0.616 1 84.38 180 GLU B N 1
ATOM 3870 C CA . GLU B 1 180 ? 6.555 -20.25 2.062 1 84.38 180 GLU B CA 1
ATOM 3871 C C . GLU B 1 180 ? 7.988 -20.078 2.561 1 84.38 180 GLU B C 1
ATOM 3873 O O . GLU B 1 180 ? 8.25 -19.25 3.445 1 84.38 180 GLU B O 1
ATOM 3878 N N . GLN B 1 181 ? 8.812 -20.875 2.033 1 87.62 181 GLN B N 1
ATOM 3879 C CA . GLN B 1 181 ? 10.219 -20.781 2.418 1 87.62 181 GLN B CA 1
ATOM 3880 C C . GLN B 1 181 ? 10.789 -19.422 2.064 1 87.62 181 GLN B C 1
ATOM 3882 O O . GLN B 1 181 ? 11.539 -18.828 2.85 1 87.62 181 GLN B O 1
ATOM 3887 N N . ILE B 1 182 ? 10.438 -18.938 0.952 1 87.88 182 ILE B N 1
ATOM 3888 C CA . ILE B 1 182 ? 10.922 -17.625 0.528 1 87.88 182 ILE B CA 1
ATOM 3889 C C . ILE B 1 182 ? 10.391 -16.547 1.47 1 87.88 182 ILE B C 1
ATOM 3891 O O . ILE B 1 182 ? 11.125 -15.633 1.854 1 87.88 182 ILE B O 1
ATOM 3895 N N . ASN B 1 183 ? 9.211 -16.656 1.868 1 85.75 183 ASN B N 1
ATOM 3896 C CA . ASN B 1 183 ? 8.648 -15.695 2.812 1 85.75 183 ASN B CA 1
ATOM 3897 C C . ASN B 1 183 ? 9.383 -15.727 4.148 1 85.75 183 ASN B C 1
ATOM 3899 O O . ASN B 1 183 ? 9.617 -14.68 4.758 1 85.75 183 ASN B O 1
ATOM 3903 N N . ARG B 1 184 ? 9.672 -16.875 4.57 1 84.5 184 ARG B N 1
ATOM 3904 C CA . ARG B 1 184 ? 10.43 -17.031 5.809 1 84.5 184 ARG B CA 1
ATOM 3905 C C . ARG B 1 184 ? 11.781 -16.328 5.703 1 84.5 184 ARG B C 1
ATOM 3907 O O . ARG B 1 184 ? 12.234 -15.688 6.656 1 84.5 184 ARG B O 1
ATOM 3914 N N . ILE B 1 185 ? 12.367 -16.484 4.566 1 89.38 185 ILE B N 1
ATOM 3915 C CA . ILE B 1 185 ? 13.656 -15.844 4.344 1 89.38 185 ILE B CA 1
ATOM 3916 C C . ILE B 1 185 ? 13.484 -14.328 4.355 1 89.38 185 ILE B C 1
ATOM 3918 O O . ILE B 1 185 ? 14.312 -13.609 4.922 1 89.38 185 ILE B O 1
ATOM 3922 N N . CYS B 1 186 ? 12.453 -13.906 3.732 1 86.88 186 CYS B N 1
ATOM 3923 C CA . CYS B 1 186 ? 12.188 -12.469 3.74 1 86.88 186 CYS B CA 1
ATOM 3924 C C . CYS B 1 186 ? 12.008 -11.953 5.164 1 86.88 186 CYS B C 1
ATOM 3926 O O . CYS B 1 186 ? 12.57 -10.922 5.527 1 86.88 186 CYS B O 1
ATOM 3928 N N . ASP B 1 187 ? 11.305 -12.664 5.992 1 81.62 187 ASP B N 1
ATOM 3929 C CA . ASP B 1 187 ? 11.125 -12.289 7.395 1 81.62 187 ASP B CA 1
ATOM 3930 C C . ASP B 1 187 ? 12.453 -12.312 8.141 1 81.62 187 ASP B C 1
ATOM 3932 O O . ASP B 1 187 ? 12.742 -11.422 8.945 1 81.62 187 ASP B O 1
ATOM 3936 N N . TYR B 1 188 ? 13.188 -13.352 7.855 1 87.06 188 TYR B N 1
ATOM 3937 C CA . TYR B 1 188 ? 14.523 -13.469 8.438 1 87.06 188 TYR B CA 1
ATOM 3938 C C . TYR B 1 188 ? 15.375 -12.25 8.109 1 87.06 188 TYR B C 1
ATOM 3940 O O . TYR B 1 188 ? 16.047 -11.695 8.984 1 87.06 188 TYR B O 1
ATOM 3948 N N . LEU B 1 189 ? 15.312 -11.773 6.918 1 88.75 189 LEU B N 1
ATOM 3949 C CA . LEU B 1 189 ? 16.125 -10.656 6.438 1 88.75 189 LEU B CA 1
ATOM 3950 C C . LEU B 1 189 ? 15.688 -9.344 7.074 1 88.75 189 LEU B C 1
ATOM 3952 O O . LEU B 1 189 ? 16.5 -8.453 7.293 1 88.75 189 LEU B O 1
ATOM 3956 N N . LYS B 1 190 ? 14.461 -9.227 7.355 1 81.75 190 LYS B N 1
ATOM 3957 C CA . LYS B 1 190 ? 13.953 -8.016 7.992 1 81.75 190 LYS B CA 1
ATOM 3958 C C . LYS B 1 190 ? 14.477 -7.883 9.422 1 81.75 190 LYS B C 1
ATOM 3960 O O . LYS B 1 190 ? 14.617 -6.77 9.938 1 81.75 190 LYS B O 1
ATOM 3965 N N . ILE B 1 191 ? 14.766 -9 10.016 1 81.12 191 ILE B N 1
ATOM 3966 C CA . ILE B 1 191 ? 15.242 -9.039 11.391 1 81.12 191 ILE B CA 1
ATOM 3967 C C . ILE B 1 191 ? 16.766 -8.992 11.406 1 81.12 191 ILE B C 1
ATOM 3969 O O . ILE B 1 191 ? 17.375 -8.281 12.219 1 81.12 191 ILE B O 1
ATOM 3973 N N . HIS B 1 192 ? 17.406 -9.609 10.453 1 86.94 192 HIS B N 1
ATOM 3974 C CA . HIS B 1 192 ? 18.859 -9.781 10.461 1 86.94 192 HIS B CA 1
ATOM 3975 C C . HIS B 1 192 ? 19.516 -8.93 9.375 1 86.94 192 HIS B C 1
ATOM 3977 O O . HIS B 1 192 ? 20.594 -9.273 8.883 1 86.94 192 HIS B O 1
ATOM 3983 N N . TYR B 1 193 ? 18.875 -7.871 8.969 1 90.31 193 TYR B N 1
ATOM 3984 C CA . TYR B 1 193 ? 19.281 -7.051 7.832 1 90.31 193 TYR B CA 1
ATOM 3985 C C . TYR B 1 193 ? 20.703 -6.523 8.016 1 90.31 193 TYR B C 1
ATOM 3987 O O . TYR B 1 193 ? 21.391 -6.238 7.035 1 90.31 193 TYR B O 1
ATOM 3995 N N . ALA B 1 194 ? 21.141 -6.352 9.242 1 91.69 194 ALA B N 1
ATOM 3996 C CA . ALA B 1 194 ? 22.406 -5.695 9.523 1 91.69 194 ALA B CA 1
ATOM 3997 C C . ALA B 1 194 ? 23.562 -6.684 9.43 1 91.69 194 ALA B C 1
ATOM 3999 O O . ALA B 1 194 ? 24.734 -6.281 9.422 1 91.69 194 ALA B O 1
ATOM 4000 N N . GLU B 1 195 ? 23.297 -7.926 9.352 1 89.31 195 GLU B N 1
ATOM 4001 C CA . GLU B 1 195 ? 24.312 -8.969 9.266 1 89.31 195 GLU B CA 1
ATOM 4002 C C . GLU B 1 195 ? 24.781 -9.164 7.832 1 89.31 195 GLU B C 1
ATOM 4004 O O . GLU B 1 195 ? 24.172 -8.648 6.895 1 89.31 195 GLU B O 1
ATOM 4009 N N . ASP B 1 196 ? 25.969 -9.812 7.707 1 89.88 196 ASP B N 1
ATOM 4010 C CA . ASP B 1 196 ? 26.469 -10.156 6.383 1 89.88 196 ASP B CA 1
ATOM 4011 C C . ASP B 1 196 ? 25.828 -11.438 5.867 1 89.88 196 ASP B C 1
ATOM 4013 O O . ASP B 1 196 ? 26.328 -12.539 6.109 1 89.88 196 ASP B O 1
ATOM 4017 N N . ILE B 1 197 ? 24.75 -11.281 5.227 1 90.75 197 ILE B N 1
ATOM 4018 C CA . ILE B 1 197 ? 24.016 -12.422 4.695 1 90.75 197 ILE B CA 1
ATOM 4019 C C . ILE B 1 197 ? 24.219 -12.523 3.188 1 90.75 197 ILE B C 1
ATOM 4021 O O . ILE B 1 197 ? 23.844 -11.617 2.439 1 90.75 197 ILE B O 1
ATOM 4025 N N . SER B 1 198 ? 24.781 -13.602 2.697 1 92.38 198 SER B N 1
ATOM 4026 C CA . SER B 1 198 ? 25.016 -13.828 1.276 1 92.38 198 SER B CA 1
ATOM 4027 C C . SER B 1 198 ? 23.875 -14.609 0.638 1 92.38 198 SER B C 1
ATOM 4029 O O . SER B 1 198 ? 23.047 -15.188 1.341 1 92.38 198 SER B O 1
ATOM 4031 N N . LEU B 1 199 ? 23.891 -14.539 -0.655 1 93.62 199 LEU B N 1
ATOM 4032 C CA . LEU B 1 199 ? 22.953 -15.344 -1.425 1 93.62 199 LEU B CA 1
ATOM 4033 C C . LEU B 1 199 ? 23.078 -16.812 -1.064 1 93.62 199 LEU B C 1
ATOM 4035 O O . LEU B 1 199 ? 22.062 -17.516 -0.914 1 93.62 199 LEU B O 1
ATOM 4039 N N . GLU B 1 200 ? 24.328 -17.234 -0.872 1 93.38 200 GLU B N 1
ATOM 4040 C CA . GLU B 1 200 ? 24.609 -18.625 -0.541 1 93.38 200 GLU B CA 1
ATOM 4041 C C . GLU B 1 200 ? 24.062 -18.984 0.832 1 93.38 200 GLU B C 1
ATOM 4043 O O . GLU B 1 200 ? 23.438 -20.047 0.996 1 93.38 200 GLU B O 1
ATOM 4048 N N . SER B 1 201 ? 24.312 -18.156 1.745 1 92.75 201 SER B N 1
ATOM 4049 C CA . SER B 1 201 ? 23.828 -18.422 3.1 1 92.75 201 SER B CA 1
ATOM 4050 C C . SER B 1 201 ? 22.312 -18.438 3.156 1 92.75 201 SER B C 1
ATOM 4052 O O . SER B 1 201 ? 21.719 -19.281 3.816 1 92.75 201 SER B O 1
ATOM 4054 N N . ALA B 1 202 ? 21.672 -17.469 2.457 1 93.56 202 ALA B N 1
ATOM 4055 C CA . ALA B 1 202 ? 20.219 -17.406 2.418 1 93.56 202 ALA B CA 1
ATOM 4056 C C . ALA B 1 202 ? 19.641 -18.656 1.757 1 93.56 202 ALA B C 1
ATOM 4058 O O . ALA B 1 202 ? 18.641 -19.219 2.23 1 93.56 202 ALA B O 1
ATOM 4059 N N . ALA B 1 203 ? 20.234 -19.047 0.664 1 93.62 203 ALA B N 1
ATOM 4060 C CA . ALA B 1 203 ? 19.812 -20.266 -0.04 1 93.62 203 ALA B CA 1
ATOM 4061 C C . ALA B 1 203 ? 19.891 -21.484 0.865 1 93.62 203 ALA B C 1
ATOM 4063 O O . ALA B 1 203 ? 18.969 -22.297 0.896 1 93.62 203 ALA B O 1
ATOM 4064 N N . LYS B 1 204 ? 20.984 -21.578 1.637 1 91 204 LYS B N 1
ATOM 4065 C CA . LYS B 1 204 ? 21.188 -22.688 2.566 1 91 204 LYS B CA 1
ATOM 4066 C C . LYS B 1 204 ? 20.094 -22.703 3.637 1 91 204 LYS B C 1
ATOM 4068 O O . LYS B 1 204 ? 19.562 -23.766 3.961 1 91 204 LYS B O 1
ATOM 4073 N N . ILE B 1 205 ? 19.781 -21.594 4.121 1 89.88 205 ILE B N 1
ATOM 4074 C CA . ILE B 1 205 ? 18.75 -21.484 5.133 1 89.88 205 ILE B CA 1
ATOM 4075 C C . ILE B 1 205 ? 17.406 -21.953 4.555 1 89.88 205 ILE B C 1
ATOM 4077 O O . ILE B 1 205 ? 16.625 -22.609 5.242 1 89.88 205 ILE B O 1
ATOM 4081 N N . ALA B 1 206 ? 17.172 -21.641 3.312 1 89.12 206 ALA B N 1
ATOM 4082 C CA . ALA B 1 206 ? 15.914 -22 2.641 1 89.12 206 ALA B CA 1
ATOM 4083 C C . ALA B 1 206 ? 15.914 -23.469 2.221 1 89.12 206 ALA B C 1
ATOM 4085 O O . ALA B 1 206 ? 14.875 -24 1.838 1 89.12 206 ALA B O 1
ATOM 4086 N N . GLY B 1 207 ? 17.062 -24.078 2.238 1 89.12 207 GLY B N 1
ATOM 4087 C CA . GLY B 1 207 ? 17.188 -25.453 1.798 1 89.12 207 GLY B CA 1
ATOM 4088 C C . GLY B 1 207 ? 17.219 -25.594 0.288 1 89.12 207 GLY B C 1
ATOM 4089 O O . GLY B 1 207 ? 16.781 -26.609 -0.256 1 89.12 207 GLY B O 1
ATOM 4090 N N . PHE B 1 208 ? 17.609 -24.578 -0.389 1 89.44 208 PHE B N 1
ATOM 4091 C CA . PHE B 1 208 ? 17.672 -24.562 -1.847 1 89.44 208 PHE B CA 1
ATOM 4092 C C . PHE B 1 208 ? 19.109 -24.453 -2.33 1 89.44 208 PHE B C 1
ATOM 4094 O O . PHE B 1 208 ? 20 -24.062 -1.576 1 89.44 208 PHE B O 1
ATOM 4101 N N . SER B 1 209 ? 19.312 -24.953 -3.555 1 91.62 209 SER B N 1
ATOM 4102 C CA . SER B 1 209 ? 20.547 -24.547 -4.227 1 91.62 209 SER B CA 1
ATOM 4103 C C . SER B 1 209 ? 20.562 -23.047 -4.504 1 91.62 209 SER B C 1
ATOM 4105 O O . SER B 1 209 ? 19.5 -22.406 -4.555 1 91.62 209 SER B O 1
ATOM 4107 N N . LYS B 1 210 ? 21.719 -22.469 -4.641 1 92.06 210 LYS B N 1
ATOM 4108 C CA . LYS B 1 210 ? 21.875 -21.047 -4.895 1 92.06 210 LYS B CA 1
ATOM 4109 C C . LYS B 1 210 ? 21.094 -20.625 -6.141 1 92.06 210 LYS B C 1
ATOM 4111 O O . LYS B 1 210 ? 20.406 -19.594 -6.125 1 92.06 210 LYS B O 1
ATOM 4116 N N . TYR B 1 211 ? 21.219 -21.453 -7.137 1 87.25 211 TYR B N 1
ATOM 4117 C CA . TYR B 1 211 ? 20.562 -21.125 -8.398 1 87.25 211 TYR B CA 1
ATOM 4118 C C . TYR B 1 211 ? 19.047 -21.188 -8.258 1 87.25 211 TYR B C 1
ATOM 4120 O O . TYR B 1 211 ? 18.344 -20.25 -8.664 1 87.25 211 TYR B O 1
ATOM 4128 N N . HIS B 1 212 ? 18.609 -22.25 -7.668 1 87.81 212 HIS B N 1
ATOM 4129 C CA . HIS B 1 212 ? 17.172 -22.406 -7.469 1 87.81 212 HIS B CA 1
ATOM 4130 C C . HIS B 1 212 ? 16.609 -21.312 -6.578 1 87.81 212 HIS B C 1
ATOM 4132 O O . HIS B 1 212 ? 15.562 -20.734 -6.875 1 87.81 212 HIS B O 1
ATOM 4138 N N . PHE B 1 213 ? 17.312 -20.938 -5.59 1 91.5 213 PHE B N 1
ATOM 4139 C CA . PHE B 1 213 ? 16.906 -19.891 -4.672 1 91.5 213 PHE B CA 1
ATOM 4140 C C . PHE B 1 213 ? 16.797 -18.547 -5.398 1 91.5 213 PHE B C 1
ATOM 4142 O O . PHE B 1 213 ? 15.797 -17.844 -5.277 1 91.5 213 PHE B O 1
ATOM 4149 N N . SER B 1 214 ? 17.75 -18.219 -6.098 1 89 214 SER B N 1
ATOM 4150 C CA . SER B 1 214 ? 17.781 -16.953 -6.805 1 89 214 SER B CA 1
ATOM 4151 C C . SER B 1 214 ? 16.578 -16.812 -7.742 1 89 214 SER B C 1
ATOM 4153 O O . SER B 1 214 ? 15.938 -15.758 -7.781 1 89 214 SER B O 1
ATOM 4155 N N . ARG B 1 215 ? 16.281 -17.875 -8.359 1 79.38 215 ARG B N 1
ATOM 4156 C CA . ARG B 1 215 ? 15.188 -17.875 -9.32 1 79.38 215 ARG B CA 1
ATOM 4157 C C . ARG B 1 215 ? 13.844 -17.734 -8.617 1 79.38 215 ARG B C 1
ATOM 4159 O O . ARG B 1 215 ? 13.047 -16.844 -8.961 1 79.38 215 ARG B O 1
ATOM 4166 N N . VAL B 1 216 ? 13.609 -18.578 -7.664 1 81.94 216 VAL B N 1
ATOM 4167 C CA . VAL B 1 216 ? 12.336 -18.609 -6.961 1 81.94 216 VAL B CA 1
ATOM 4168 C C . VAL B 1 216 ? 12.141 -17.297 -6.184 1 81.94 216 VAL B C 1
ATOM 4170 O O . VAL B 1 216 ? 11.031 -16.766 -6.137 1 81.94 216 VAL B O 1
ATOM 4173 N N . PHE B 1 217 ? 13.211 -16.812 -5.617 1 87 217 PHE B N 1
ATOM 4174 C CA . PHE B 1 217 ? 13.164 -15.578 -4.852 1 87 217 PHE B CA 1
ATOM 4175 C C . PHE B 1 217 ? 12.695 -14.422 -5.727 1 87 217 PHE B C 1
ATOM 4177 O O . PHE B 1 217 ? 11.773 -13.695 -5.363 1 87 217 PHE B O 1
ATOM 4184 N N . LYS B 1 218 ? 13.25 -14.297 -6.793 1 77.62 218 LYS B N 1
ATOM 4185 C CA . LYS B 1 218 ? 12.906 -13.227 -7.715 1 77.62 218 LYS B CA 1
ATOM 4186 C C . LYS B 1 218 ? 11.477 -13.367 -8.227 1 77.62 218 LYS B C 1
ATOM 4188 O O . LYS B 1 218 ? 10.75 -12.383 -8.344 1 77.62 218 LYS B O 1
ATOM 4193 N N . GLN B 1 219 ? 11.219 -14.602 -8.531 1 69 219 GLN B N 1
ATOM 4194 C CA . GLN B 1 219 ? 9.875 -14.875 -9.031 1 69 219 GLN B CA 1
ATOM 4195 C C . GLN B 1 219 ? 8.812 -14.453 -8.016 1 69 219 GLN B C 1
ATOM 4197 O O . GLN B 1 219 ? 7.789 -13.875 -8.383 1 69 219 GLN B O 1
ATOM 4202 N N . LEU B 1 220 ? 9.102 -14.68 -6.805 1 74.31 220 LEU B N 1
ATOM 4203 C CA . LEU B 1 220 ? 8.102 -14.484 -5.766 1 74.31 220 LEU B CA 1
ATOM 4204 C C . LEU B 1 220 ? 8.125 -13.055 -5.25 1 74.31 220 LEU B C 1
ATOM 4206 O O . LEU B 1 220 ? 7.078 -12.484 -4.918 1 74.31 220 LEU B O 1
ATOM 4210 N N . THR B 1 221 ? 9.328 -12.453 -5.215 1 74.69 221 THR B N 1
ATOM 4211 C CA . THR B 1 221 ? 9.438 -11.133 -4.613 1 74.69 221 THR B CA 1
ATOM 4212 C C . THR B 1 221 ? 9.461 -10.047 -5.684 1 74.69 221 THR B C 1
ATOM 4214 O O . THR B 1 221 ? 9.289 -8.859 -5.383 1 74.69 221 THR B O 1
ATOM 4217 N N . GLY B 1 222 ? 9.734 -10.477 -6.832 1 66.44 222 GLY B N 1
ATOM 4218 C CA . GLY B 1 222 ? 9.805 -9.539 -7.945 1 66.44 222 GLY B CA 1
ATOM 4219 C C . GLY B 1 222 ? 11.172 -8.906 -8.102 1 66.44 222 GLY B C 1
ATOM 4220 O O . GLY B 1 222 ? 11.43 -8.211 -9.086 1 66.44 222 GLY B O 1
ATOM 4221 N N . VAL B 1 223 ? 12.031 -9.07 -7.109 1 70.88 223 VAL B N 1
ATOM 4222 C CA . VAL B 1 223 ? 13.367 -8.492 -7.168 1 70.88 223 VAL B CA 1
ATOM 4223 C C . VAL B 1 223 ? 14.406 -9.531 -6.754 1 70.88 223 VAL B C 1
ATOM 4225 O O . VAL B 1 223 ? 14.055 -10.578 -6.211 1 70.88 223 VAL B O 1
ATOM 4228 N N . THR B 1 224 ? 15.664 -9.258 -7.094 1 81.12 224 THR B N 1
ATOM 4229 C CA . THR B 1 224 ? 16.75 -10.164 -6.699 1 81.12 224 THR B CA 1
ATOM 4230 C C . THR B 1 224 ? 16.969 -10.109 -5.195 1 81.12 224 THR B C 1
ATOM 4232 O O . THR B 1 224 ? 16.547 -9.156 -4.531 1 81.12 224 THR B O 1
ATOM 4235 N N . PHE B 1 225 ? 17.656 -11.094 -4.723 1 89.06 225 PHE B N 1
ATOM 4236 C CA . PHE B 1 225 ? 17.969 -11.219 -3.301 1 89.06 225 PHE B CA 1
ATOM 4237 C C . PHE B 1 225 ? 18.688 -9.977 -2.795 1 89.06 225 PHE B C 1
ATOM 4239 O O . PHE B 1 225 ? 18.281 -9.375 -1.8 1 89.06 225 PHE B O 1
ATOM 4246 N N . TYR B 1 226 ? 19.703 -9.547 -3.445 1 86.38 226 TYR B N 1
ATOM 4247 C CA . TYR B 1 226 ? 20.531 -8.438 -2.973 1 86.38 226 TYR B CA 1
ATOM 4248 C C . TYR B 1 226 ? 19.766 -7.121 -3.057 1 86.38 226 TYR B C 1
ATOM 4250 O O . TYR B 1 226 ? 19.906 -6.258 -2.186 1 86.38 226 TYR B O 1
ATOM 4258 N N . ARG B 1 227 ? 19 -7.039 -3.998 1 80.56 227 ARG B N 1
ATOM 4259 C CA . ARG B 1 227 ? 18.156 -5.84 -4.059 1 80.56 227 ARG B CA 1
ATOM 4260 C C . ARG B 1 227 ? 17.188 -5.789 -2.883 1 80.56 227 ARG B C 1
ATOM 4262 O O . ARG B 1 227 ? 16.984 -4.727 -2.295 1 80.56 227 ARG B O 1
ATOM 4269 N N . TYR B 1 228 ? 16.641 -6.898 -2.68 1 86.88 228 TYR B N 1
ATOM 4270 C CA . TYR B 1 228 ? 15.672 -6.98 -1.585 1 86.88 228 TYR B CA 1
ATOM 4271 C C . TYR B 1 228 ? 16.312 -6.582 -0.263 1 86.88 228 TYR B C 1
ATOM 4273 O O . TYR B 1 228 ? 15.805 -5.723 0.455 1 86.88 228 TYR B O 1
ATOM 4281 N N . ILE B 1 229 ? 17.469 -7.168 0.088 1 89.94 229 ILE B N 1
ATOM 4282 C CA . ILE B 1 229 ? 18.094 -6.914 1.38 1 89.94 229 ILE B CA 1
ATOM 4283 C C . ILE B 1 229 ? 18.547 -5.453 1.46 1 89.94 229 ILE B C 1
ATOM 4285 O O . ILE B 1 229 ? 18.453 -4.828 2.52 1 89.94 229 ILE B O 1
ATOM 4289 N N . ASN B 1 230 ? 18.969 -4.914 0.401 1 87.62 230 ASN B N 1
ATOM 4290 C CA . ASN B 1 230 ? 19.359 -3.508 0.405 1 87.62 230 ASN B CA 1
ATOM 4291 C C . ASN B 1 230 ? 18.156 -2.598 0.625 1 87.62 230 ASN B C 1
ATOM 4293 O O . ASN B 1 230 ? 18.25 -1.575 1.306 1 87.62 230 ASN B O 1
ATOM 4297 N N . GLN B 1 231 ? 17.078 -2.973 0.045 1 84.44 231 GLN B N 1
ATOM 4298 C CA . GLN B 1 231 ? 15.859 -2.205 0.274 1 84.44 231 GLN B CA 1
ATOM 4299 C C . GLN B 1 231 ? 15.469 -2.221 1.749 1 84.44 231 GLN B C 1
ATOM 4301 O O . GLN B 1 231 ? 15.094 -1.188 2.309 1 84.44 231 GLN B O 1
ATOM 4306 N N . VAL B 1 232 ? 15.57 -3.379 2.316 1 85.56 232 VAL B N 1
ATOM 4307 C CA . VAL B 1 232 ? 15.258 -3.52 3.734 1 85.56 232 VAL B CA 1
ATOM 4308 C C . VAL B 1 232 ? 16.203 -2.646 4.559 1 85.56 232 VAL B C 1
ATOM 4310 O O . VAL B 1 232 ? 15.766 -1.895 5.43 1 85.56 232 VAL B O 1
ATOM 4313 N N . ARG B 1 233 ? 17.438 -2.713 4.227 1 90.38 233 ARG B N 1
ATOM 4314 C CA . ARG B 1 233 ? 18.453 -1.971 4.965 1 90.38 233 ARG B CA 1
ATOM 4315 C C . ARG B 1 233 ? 18.25 -0.467 4.824 1 90.38 233 ARG B C 1
ATOM 4317 O O . ARG B 1 233 ? 18.359 0.274 5.801 1 90.38 233 ARG B O 1
ATOM 4324 N N . ILE B 1 234 ? 17.953 -0.028 3.664 1 88.38 234 ILE B N 1
ATOM 4325 C CA . ILE B 1 234 ? 17.781 1.397 3.41 1 88.38 234 ILE B CA 1
ATOM 4326 C C . ILE B 1 234 ? 16.516 1.896 4.117 1 88.38 234 ILE B C 1
ATOM 4328 O O . ILE B 1 234 ? 16.5 3.016 4.637 1 88.38 234 ILE B O 1
ATOM 4332 N N . GLN B 1 235 ? 15.539 1.093 4.094 1 81.25 235 GLN B N 1
ATOM 4333 C CA . GLN B 1 235 ? 14.336 1.474 4.824 1 81.25 235 GLN B CA 1
ATOM 4334 C C . GLN B 1 235 ? 14.633 1.684 6.305 1 81.25 235 GLN B C 1
ATOM 4336 O O . GLN B 1 235 ? 14.141 2.637 6.914 1 81.25 235 GLN B O 1
ATOM 4341 N N . LYS B 1 236 ? 15.398 0.833 6.832 1 82.88 236 LYS B N 1
ATOM 4342 C CA . LYS B 1 236 ? 15.812 0.984 8.227 1 82.88 236 LYS B CA 1
ATOM 4343 C C . LYS B 1 236 ? 16.672 2.229 8.406 1 82.88 236 LYS B C 1
ATOM 4345 O O . LYS B 1 236 ? 16.5 2.969 9.383 1 82.88 236 LYS B O 1
ATOM 4350 N N . ALA B 1 237 ? 17.531 2.447 7.473 1 88.25 237 ALA B N 1
ATOM 4351 C CA . ALA B 1 237 ? 18.391 3.623 7.531 1 88.25 237 ALA B CA 1
ATOM 4352 C C . ALA B 1 237 ? 17.578 4.91 7.523 1 88.25 237 ALA B C 1
ATOM 4354 O O . ALA B 1 237 ? 17.891 5.855 8.25 1 88.25 237 ALA B O 1
ATOM 4355 N N . LYS B 1 238 ? 16.594 4.926 6.711 1 80.81 238 LYS B N 1
ATOM 4356 C CA . LYS B 1 238 ? 15.719 6.09 6.656 1 80.81 238 LYS B CA 1
ATOM 4357 C C . LYS B 1 238 ? 15.125 6.391 8.031 1 80.81 238 LYS B C 1
ATOM 4359 O O . LYS B 1 238 ? 15.07 7.551 8.445 1 80.81 238 LYS B O 1
ATOM 4364 N N . LEU B 1 239 ? 14.758 5.398 8.656 1 72.25 239 LEU B N 1
ATOM 4365 C CA . LEU B 1 239 ? 14.172 5.555 9.984 1 72.25 239 LEU B CA 1
ATOM 4366 C C . LEU B 1 239 ? 15.188 6.129 10.961 1 72.25 239 LEU B C 1
ATOM 4368 O O . LEU B 1 239 ? 14.867 7.031 11.742 1 72.25 239 LEU B O 1
ATOM 4372 N N . PHE B 1 240 ? 16.375 5.637 10.781 1 79.5 240 PHE B N 1
ATOM 4373 C CA . PHE B 1 240 ? 17.422 6.113 11.664 1 79.5 240 PHE B CA 1
ATOM 4374 C C . PHE B 1 240 ? 17.781 7.562 11.352 1 79.5 240 PHE B C 1
ATOM 4376 O O . PHE B 1 240 ? 18.062 8.344 12.258 1 79.5 240 PHE B O 1
ATOM 4383 N N . LEU B 1 241 ? 17.766 7.906 10.07 1 81.62 241 LEU B N 1
ATOM 4384 C CA . LEU B 1 241 ? 18.109 9.258 9.648 1 81.62 241 LEU B CA 1
ATOM 4385 C C . LEU B 1 241 ? 17.062 10.258 10.102 1 81.62 241 LEU B C 1
ATOM 4387 O O . LEU B 1 241 ? 17.391 11.414 10.391 1 81.62 241 LEU B O 1
ATOM 4391 N N . MET B 1 242 ? 15.938 9.797 10.078 1 66.56 242 MET B N 1
ATOM 4392 C CA . MET B 1 242 ? 14.828 10.664 10.477 1 66.56 242 MET B CA 1
ATOM 4393 C C . MET B 1 242 ? 14.75 10.789 11.992 1 66.56 242 MET B C 1
ATOM 4395 O O . MET B 1 242 ? 14.312 11.812 12.516 1 66.56 242 MET B O 1
ATOM 4399 N N . ASP B 1 243 ? 15.195 9.734 12.695 1 58.56 243 ASP B N 1
ATOM 4400 C CA . ASP B 1 243 ? 14.805 9.656 14.094 1 58.56 243 ASP B CA 1
ATOM 4401 C C . ASP B 1 243 ? 16.031 9.625 15.008 1 58.56 243 ASP B C 1
ATOM 4403 O O . ASP B 1 243 ? 15.891 9.508 16.234 1 58.56 243 ASP B O 1
ATOM 4407 N N . SER B 1 244 ? 17.172 9.648 14.477 1 61.97 244 SER B N 1
ATOM 4408 C CA . SER B 1 244 ? 18.328 9.516 15.359 1 61.97 244 SER B CA 1
ATOM 4409 C C . SER B 1 244 ? 19.375 10.578 15.055 1 61.97 244 SER B C 1
ATOM 4411 O O . SER B 1 244 ? 19.375 11.18 13.977 1 61.97 244 SER B O 1
ATOM 4413 N N . ASP B 1 245 ? 20.156 10.875 16.125 1 72 245 ASP B N 1
ATOM 4414 C CA . ASP B 1 245 ? 21.297 11.773 15.969 1 72 245 ASP B CA 1
ATOM 4415 C C . ASP B 1 245 ? 22.547 11 15.594 1 72 245 ASP B C 1
ATOM 4417 O O . ASP B 1 245 ? 23.656 11.531 15.656 1 72 245 ASP B O 1
ATOM 4421 N N . SER B 1 246 ? 22.234 9.797 15.305 1 81.62 246 SER B N 1
ATOM 4422 C CA . SER B 1 246 ? 23.391 8.992 14.906 1 81.62 246 SER B CA 1
ATOM 4423 C C . SER B 1 246 ? 24.078 9.57 13.672 1 81.62 246 SER B C 1
ATOM 4425 O O . SER B 1 246 ? 23.422 10.172 12.82 1 81.62 246 SER B O 1
ATOM 4427 N N . THR B 1 247 ? 25.344 9.461 13.688 1 88.94 247 THR B N 1
ATOM 4428 C CA . THR B 1 247 ? 26.062 9.914 12.5 1 88.94 247 THR B CA 1
ATOM 4429 C C . THR B 1 247 ? 25.719 9.062 11.289 1 88.94 247 THR B C 1
ATOM 4431 O O . THR B 1 247 ? 25.281 7.918 11.438 1 88.94 247 THR B O 1
ATOM 4434 N N . ILE B 1 248 ? 25.922 9.531 10.164 1 92.38 248 ILE B N 1
ATOM 4435 C CA . ILE B 1 248 ? 25.656 8.82 8.922 1 92.38 248 ILE B CA 1
ATOM 4436 C C . ILE B 1 248 ? 26.5 7.539 8.875 1 92.38 248 ILE B C 1
ATOM 4438 O O . ILE B 1 248 ? 26.016 6.492 8.445 1 92.38 248 ILE B O 1
ATOM 4442 N N . THR B 1 249 ? 27.734 7.664 9.398 1 90.94 249 THR B N 1
ATOM 4443 C CA . THR B 1 249 ? 28.641 6.52 9.414 1 90.94 249 THR B CA 1
ATOM 4444 C C . THR B 1 249 ? 28.078 5.406 10.297 1 90.94 249 THR B C 1
ATOM 4446 O O . THR B 1 249 ? 28.047 4.242 9.891 1 90.94 249 THR B O 1
ATOM 4449 N N . ASN B 1 250 ? 27.672 5.746 11.438 1 90 250 ASN B N 1
ATOM 4450 C CA . ASN B 1 250 ? 27.109 4.754 12.359 1 90 250 ASN B CA 1
ATOM 4451 C C . ASN B 1 250 ? 25.844 4.117 11.797 1 90 250 ASN B C 1
ATOM 4453 O O . ASN B 1 250 ? 25.625 2.918 11.961 1 90 250 ASN B O 1
ATOM 4457 N N . ILE B 1 251 ? 25.031 4.91 11.109 1 93.12 251 ILE B N 1
ATOM 4458 C CA . ILE B 1 251 ? 23.797 4.402 10.523 1 93.12 251 ILE B CA 1
ATOM 4459 C C . ILE B 1 251 ? 24.125 3.383 9.43 1 93.12 251 ILE B C 1
ATOM 4461 O O . ILE B 1 251 ? 23.5 2.32 9.359 1 93.12 251 ILE B O 1
ATOM 4465 N N . ALA B 1 252 ? 25.109 3.715 8.641 1 93.75 252 ALA B N 1
ATOM 4466 C CA . ALA B 1 252 ? 25.531 2.797 7.59 1 93.75 252 ALA B CA 1
ATOM 4467 C C . ALA B 1 252 ? 25.969 1.455 8.172 1 93.75 252 ALA B C 1
ATOM 4469 O O . ALA B 1 252 ? 25.531 0.399 7.711 1 93.75 252 ALA B O 1
ATOM 4470 N N . ILE B 1 253 ? 26.766 1.521 9.25 1 88.75 253 ILE B N 1
ATOM 4471 C CA . ILE B 1 253 ? 27.297 0.329 9.891 1 88.75 253 ILE B CA 1
ATOM 4472 C C . ILE B 1 253 ? 26.172 -0.459 10.555 1 88.75 253 ILE B C 1
ATOM 4474 O O . ILE B 1 253 ? 26.062 -1.674 10.375 1 88.75 253 ILE B O 1
ATOM 4478 N N . ASN B 1 254 ? 25.328 0.21 11.172 1 89.75 254 ASN B N 1
ATOM 4479 C CA . ASN B 1 254 ? 24.25 -0.419 11.914 1 89.75 254 ASN B CA 1
ATOM 4480 C C . ASN B 1 254 ? 23.234 -1.061 10.984 1 89.75 254 ASN B C 1
ATOM 4482 O O . ASN B 1 254 ? 22.484 -1.949 11.391 1 89.75 254 ASN B O 1
ATOM 4486 N N . CYS B 1 255 ? 23.234 -0.571 9.766 1 93 255 CYS B N 1
ATOM 4487 C CA . CYS B 1 255 ? 22.266 -1.104 8.812 1 93 255 CYS B CA 1
ATOM 4488 C C . CYS B 1 255 ? 22.906 -2.18 7.938 1 93 255 CYS B C 1
ATOM 4490 O O . CYS B 1 255 ? 22.25 -2.711 7.031 1 93 255 CYS B O 1
ATOM 4492 N N . GLY B 1 256 ? 24.172 -2.486 8.156 1 92.62 256 GLY B N 1
ATOM 4493 C CA . GLY B 1 256 ? 24.781 -3.666 7.562 1 92.62 256 GLY B CA 1
ATOM 4494 C C . GLY B 1 256 ? 25.594 -3.357 6.32 1 92.62 256 GLY B C 1
ATOM 4495 O O . GLY B 1 256 ? 25.969 -4.266 5.574 1 92.62 256 GLY B O 1
ATOM 4496 N N . PHE B 1 257 ? 25.891 -2.125 6.078 1 93.19 257 PHE B N 1
ATOM 4497 C CA . PHE B 1 257 ? 26.719 -1.795 4.922 1 93.19 257 PHE B CA 1
ATOM 4498 C C . PHE B 1 257 ? 28.188 -1.925 5.25 1 93.19 257 PHE B C 1
ATOM 4500 O O . PHE B 1 257 ? 28.625 -1.516 6.328 1 93.19 257 PHE B O 1
ATOM 4507 N N . SER B 1 258 ? 28.891 -2.551 4.289 1 87.81 258 SER B N 1
ATOM 4508 C CA . SER B 1 258 ? 30.312 -2.82 4.512 1 87.81 258 SER B CA 1
ATOM 4509 C C . SER B 1 258 ? 31.172 -1.597 4.191 1 87.81 258 SER B C 1
ATOM 4511 O O . SER B 1 258 ? 32.344 -1.529 4.578 1 87.81 258 SER B O 1
ATOM 4513 N N . SER B 1 259 ? 30.609 -0.638 3.459 1 91.75 259 SER B N 1
ATOM 4514 C CA . SER B 1 259 ? 31.359 0.575 3.123 1 91.75 259 SER B CA 1
ATOM 4515 C C . SER B 1 259 ? 30.422 1.776 3.01 1 91.75 259 SER B C 1
ATOM 4517 O O . SER B 1 259 ? 29.25 1.632 2.637 1 91.75 259 SER B O 1
ATOM 4519 N N . MET B 1 260 ? 30.984 2.898 3.311 1 92 260 MET B N 1
ATOM 4520 C CA . MET B 1 260 ? 30.234 4.145 3.207 1 92 260 MET B CA 1
ATOM 4521 C C . MET B 1 260 ? 29.859 4.43 1.757 1 92 260 MET B C 1
ATOM 4523 O O . MET B 1 260 ? 28.75 4.906 1.481 1 92 260 MET B O 1
ATOM 4527 N N . SER B 1 261 ? 30.766 4.086 0.938 1 92.38 261 SER B N 1
ATOM 4528 C CA . SER B 1 261 ? 30.516 4.312 -0.482 1 92.38 261 SER B CA 1
ATOM 4529 C C . SER B 1 261 ? 29.312 3.518 -0.962 1 92.38 261 SER B C 1
ATOM 4531 O O . SER B 1 261 ? 28.453 4.047 -1.676 1 92.38 261 SER B O 1
ATOM 4533 N N . SER B 1 262 ? 29.297 2.295 -0.495 1 91.44 262 SER B N 1
ATOM 4534 C CA . SER B 1 262 ? 28.172 1.451 -0.881 1 91.44 262 SER B CA 1
ATOM 4535 C C . SER B 1 262 ? 26.875 1.952 -0.268 1 91.44 262 SER B C 1
ATOM 4537 O O . SER B 1 262 ? 25.828 1.938 -0.921 1 91.44 262 SER B O 1
ATOM 4539 N N . PHE B 1 263 ? 26.938 2.398 0.958 1 95.31 263 PHE B N 1
ATOM 4540 C CA . PHE B 1 263 ? 25.766 2.918 1.646 1 95.31 263 PHE B CA 1
ATOM 4541 C C . PHE B 1 263 ? 25.203 4.141 0.923 1 95.31 263 PHE B C 1
ATOM 4543 O O . PHE B 1 263 ? 24.016 4.191 0.6 1 95.31 263 PHE B O 1
ATOM 4550 N N . ILE B 1 264 ? 26.078 5.062 0.645 1 90.44 264 ILE B N 1
ATOM 4551 C CA . ILE B 1 264 ? 25.672 6.316 0.024 1 90.44 264 ILE B CA 1
ATOM 4552 C C . ILE B 1 264 ? 25.094 6.043 -1.361 1 90.44 264 ILE B C 1
ATOM 4554 O O . ILE B 1 264 ? 24.047 6.59 -1.722 1 90.44 264 ILE B O 1
ATOM 4558 N N . ARG B 1 265 ? 25.734 5.18 -2.006 1 86.38 265 ARG B N 1
ATOM 4559 C CA . ARG B 1 265 ? 25.281 4.832 -3.348 1 86.38 265 ARG B CA 1
ATOM 4560 C C . ARG B 1 265 ? 23.906 4.191 -3.312 1 86.38 265 ARG B C 1
ATOM 4562 O O . ARG B 1 265 ? 23 4.605 -4.043 1 86.38 265 ARG B O 1
ATOM 4569 N N . MET B 1 266 ? 23.734 3.242 -2.441 1 86.69 266 MET B N 1
ATOM 4570 C CA . MET B 1 266 ? 22.469 2.506 -2.361 1 86.69 266 MET B CA 1
ATOM 4571 C C . MET B 1 266 ? 21.344 3.402 -1.846 1 86.69 266 MET B C 1
ATOM 4573 O O . MET B 1 266 ? 20.219 3.32 -2.322 1 86.69 266 MET B O 1
ATOM 4577 N N . PHE B 1 267 ? 21.672 4.203 -0.885 1 89.38 267 PHE B N 1
ATOM 4578 C CA . PHE B 1 267 ? 20.688 5.129 -0.34 1 89.38 267 PHE B CA 1
ATOM 4579 C C . PHE B 1 267 ? 20.156 6.055 -1.428 1 89.38 267 PHE B C 1
ATOM 4581 O O . PHE B 1 267 ? 18.953 6.258 -1.538 1 89.38 267 PHE B O 1
ATOM 4588 N N . ARG B 1 268 ? 21.125 6.496 -2.203 1 80.62 268 ARG B N 1
ATOM 4589 C CA . ARG B 1 268 ? 20.75 7.391 -3.291 1 80.62 268 ARG B CA 1
ATOM 4590 C C . ARG B 1 268 ? 19.906 6.66 -4.336 1 80.62 268 ARG B C 1
ATOM 4592 O O . ARG B 1 268 ? 18.906 7.191 -4.816 1 80.62 268 ARG B O 1
ATOM 4599 N N . ILE B 1 269 ? 20.344 5.496 -4.562 1 71.56 269 ILE B N 1
ATOM 4600 C CA . ILE B 1 269 ? 19.656 4.695 -5.57 1 71.56 269 ILE B CA 1
ATOM 4601 C C . ILE B 1 269 ? 18.219 4.434 -5.137 1 71.56 269 ILE B C 1
ATOM 4603 O O . ILE B 1 269 ? 17.281 4.555 -5.938 1 71.56 269 ILE B O 1
ATOM 4607 N N . ILE B 1 270 ? 17.984 4.188 -3.939 1 73.19 270 ILE B N 1
ATOM 4608 C CA . ILE B 1 270 ? 16.703 3.717 -3.443 1 73.19 270 ILE B CA 1
ATOM 4609 C C . ILE B 1 270 ? 15.82 4.91 -3.07 1 73.19 270 ILE B C 1
ATOM 4611 O O . ILE B 1 270 ? 14.609 4.891 -3.293 1 73.19 270 ILE B O 1
ATOM 4615 N N . THR B 1 271 ? 16.438 6.035 -2.568 1 71.44 271 THR B N 1
ATOM 4616 C CA . THR B 1 271 ? 15.633 7.113 -2.018 1 71.44 271 THR B CA 1
ATOM 4617 C C . THR B 1 271 ? 15.688 8.344 -2.916 1 71.44 271 THR B C 1
ATOM 4619 O O . THR B 1 271 ? 14.852 9.242 -2.801 1 71.44 271 THR B O 1
ATOM 4622 N N . GLY B 1 272 ? 16.75 8.461 -3.688 1 66.62 272 GLY B N 1
ATOM 4623 C CA . GLY B 1 272 ? 16.969 9.633 -4.516 1 66.62 272 GLY B CA 1
ATOM 4624 C C . GLY B 1 272 ? 17.781 10.711 -3.822 1 66.62 272 GLY B C 1
ATOM 4625 O O . GLY B 1 272 ? 18.141 11.719 -4.438 1 66.62 272 GLY B O 1
ATOM 4626 N N . TYR B 1 273 ? 18.125 10.516 -2.607 1 74.44 273 TYR B N 1
ATOM 4627 C CA . TYR B 1 273 ? 18.875 11.477 -1.811 1 74.44 273 TYR B CA 1
ATOM 4628 C C . TYR B 1 273 ? 20.125 10.844 -1.225 1 74.44 273 TYR B C 1
ATOM 4630 O O . TYR B 1 273 ? 20.203 9.617 -1.082 1 74.44 273 TYR B O 1
ATOM 4638 N N . THR B 1 274 ? 21.078 11.742 -1.029 1 84.75 274 THR B N 1
ATOM 4639 C CA . THR B 1 274 ? 22.109 11.281 -0.114 1 84.75 274 THR B CA 1
ATOM 4640 C C . THR B 1 274 ? 21.578 11.203 1.314 1 84.75 274 THR B C 1
ATOM 4642 O O . THR B 1 274 ? 20.609 11.883 1.659 1 84.75 274 THR B O 1
ATOM 4645 N N . PRO B 1 275 ? 22.188 10.336 2.072 1 89.38 275 PRO B N 1
ATOM 4646 C CA . PRO B 1 275 ? 21.734 10.266 3.467 1 89.38 275 PRO B CA 1
ATOM 4647 C C . PRO B 1 275 ? 21.734 11.625 4.156 1 89.38 275 PRO B C 1
ATOM 4649 O O . PRO B 1 275 ? 20.797 11.953 4.891 1 89.38 275 PRO B O 1
ATOM 4652 N N . THR B 1 276 ? 22.766 12.438 3.91 1 87.19 276 THR B N 1
ATOM 4653 C CA . THR B 1 276 ? 22.875 13.75 4.535 1 87.19 276 THR B CA 1
ATOM 4654 C C . THR B 1 276 ? 21.734 14.664 4.09 1 87.19 276 THR B C 1
ATOM 4656 O O . THR B 1 276 ? 21.109 15.32 4.918 1 87.19 276 THR B O 1
ATOM 4659 N N . LYS B 1 277 ? 21.562 14.695 2.824 1 79.75 277 LYS B N 1
ATOM 4660 C CA . LYS B 1 277 ? 20.484 15.516 2.295 1 79.75 277 LYS B CA 1
ATOM 4661 C C . LYS B 1 277 ? 19.125 15.039 2.818 1 79.75 277 LYS B C 1
ATOM 4663 O O . LYS B 1 277 ? 18.266 15.852 3.156 1 79.75 277 LYS B O 1
ATOM 4668 N N . PHE B 1 278 ? 18.938 13.727 2.803 1 80.38 278 PHE B N 1
ATOM 4669 C CA . PHE B 1 278 ? 17.703 13.148 3.301 1 80.38 278 PHE B CA 1
ATOM 4670 C C . PHE B 1 278 ? 17.422 13.602 4.73 1 80.38 278 PHE B C 1
ATOM 4672 O O . PHE B 1 278 ? 16.312 14.008 5.055 1 80.38 278 PHE B O 1
ATOM 4679 N N . ARG B 1 279 ? 18.375 13.586 5.496 1 80.44 279 ARG B N 1
ATOM 4680 C CA . ARG B 1 279 ? 18.234 14.008 6.887 1 80.44 279 ARG B CA 1
ATOM 4681 C C . ARG B 1 279 ? 17.859 15.484 6.973 1 80.44 279 ARG B C 1
ATOM 4683 O O . ARG B 1 279 ? 17.016 15.867 7.793 1 80.44 279 ARG B O 1
ATOM 4690 N N . SER B 1 280 ? 18.5 16.297 6.109 1 72.69 280 SER B N 1
ATOM 4691 C CA . SER B 1 280 ? 18.266 17.734 6.133 1 72.69 280 SER B CA 1
ATOM 4692 C C . SER B 1 280 ? 16.812 18.062 5.781 1 72.69 280 SER B C 1
ATOM 4694 O O . SER B 1 280 ? 16.281 19.078 6.207 1 72.69 280 SER B O 1
ATOM 4696 N N . LEU B 1 281 ? 16.375 17.203 4.973 1 61.16 281 LEU B N 1
ATOM 4697 C CA . LEU B 1 281 ? 14.984 17.406 4.586 1 61.16 281 LEU B CA 1
ATOM 4698 C C . LEU B 1 281 ? 14.055 17.266 5.789 1 61.16 281 LEU B C 1
ATOM 4700 O O . LEU B 1 281 ? 12.961 17.828 5.805 1 61.16 281 LEU B O 1
ATOM 4704 N N . TYR B 1 282 ? 14.547 16.656 6.621 1 57.72 282 TYR B N 1
ATOM 4705 C CA . TYR B 1 282 ? 13.703 16.375 7.781 1 57.72 282 TYR B CA 1
ATOM 4706 C C . TYR B 1 282 ? 14.18 17.156 9 1 57.72 282 TYR B C 1
ATOM 4708 O O . TYR B 1 282 ? 13.484 17.219 10.016 1 57.72 282 TYR B O 1
ATOM 4716 N N . ASP B 1 283 ? 15.445 17.812 8.859 1 51.28 283 ASP B N 1
ATOM 4717 C CA . ASP B 1 283 ? 15.977 18.672 9.914 1 51.28 283 ASP B CA 1
ATOM 4718 C C . ASP B 1 283 ? 15.414 20.094 9.805 1 51.28 283 ASP B C 1
ATOM 4720 O O . ASP B 1 283 ? 15.242 20.781 10.812 1 51.28 283 ASP B O 1
ATOM 4724 N N . SER B 1 284 ? 15.266 20.781 8.57 1 42.75 284 SER B N 1
ATOM 4725 C CA . SER B 1 284 ? 15.148 22.219 8.375 1 42.75 284 SER B CA 1
ATOM 4726 C C . SER B 1 284 ? 13.906 22.781 9.07 1 42.75 284 SER B C 1
ATOM 4728 O O . SER B 1 284 ? 12.883 23 8.422 1 42.75 284 SER B O 1
ATOM 4730 N N . SER B 1 285 ? 13.242 22.5 9.891 1 36.72 285 SER B N 1
ATOM 4731 C CA . SER B 1 285 ? 12.469 23.516 10.578 1 36.72 285 SER B CA 1
ATOM 4732 C C . SER B 1 285 ? 13.32 24.734 10.898 1 36.72 285 SER B C 1
ATOM 4734 O O . SER B 1 285 ? 12.82 25.859 10.945 1 36.72 285 SER B O 1
ATOM 4736 N N . LEU B 1 286 ? 14.43 24.766 11.688 1 34.53 286 LEU B N 1
ATOM 4737 C CA . LEU B 1 286 ? 14.773 25.844 12.617 1 34.53 286 LEU B CA 1
ATOM 4738 C C . LEU B 1 286 ? 15.398 27.016 11.883 1 34.53 286 LEU B C 1
ATOM 4740 O O . LEU B 1 286 ? 15.461 28.125 12.414 1 34.53 286 LEU B O 1
ATOM 4744 N N . THR B 1 287 ? 16.375 26.922 10.93 1 32.81 287 THR B N 1
ATOM 4745 C CA . THR B 1 287 ? 17.016 28.219 10.859 1 32.81 287 THR B CA 1
ATOM 4746 C C . THR B 1 287 ? 16.141 29.219 10.094 1 32.81 287 THR B C 1
ATOM 4748 O O . THR B 1 287 ? 15.945 29.078 8.883 1 32.81 287 THR B O 1
ATOM 4751 N N . ILE B 1 288 ? 14.938 29.719 10.727 1 32.75 288 ILE B N 1
ATOM 4752 C CA . ILE B 1 288 ? 14.508 31.062 10.367 1 32.75 288 ILE B CA 1
ATOM 4753 C C . ILE B 1 288 ? 15.734 31.938 10.094 1 32.75 288 ILE B C 1
ATOM 4755 O O . ILE B 1 288 ? 16.594 32.094 10.961 1 32.75 288 ILE B O 1
ATOM 4759 N N . PRO B 1 289 ? 16.188 32.125 8.82 1 31.03 289 PRO B N 1
ATOM 4760 C CA . PRO B 1 289 ? 17.219 33.156 8.742 1 31.03 289 PRO B CA 1
ATOM 4761 C C . PRO B 1 289 ? 16.875 34.375 9.586 1 31.03 289 PRO B C 1
ATOM 4763 O O . PRO B 1 289 ? 15.719 34.812 9.641 1 31.03 289 PRO B O 1
ATOM 4766 N N . SER B 1 290 ? 17.562 34.688 10.594 1 28.98 290 SER B N 1
ATOM 4767 C CA . SER B 1 290 ? 17.656 36.062 11.109 1 28.98 290 SER B CA 1
ATOM 4768 C C . SER B 1 290 ? 17.906 37.062 9.992 1 28.98 290 SER B C 1
ATOM 4770 O O . SER B 1 290 ? 18.812 36.875 9.18 1 28.98 290 SER B O 1
ATOM 4772 N N . GLU B 1 291 ? 16.875 37.812 9.477 1 29.17 291 GLU B N 1
ATOM 4773 C CA . GLU B 1 291 ? 16.984 39.094 8.766 1 29.17 291 GLU B CA 1
ATOM 4774 C C . GLU B 1 291 ? 18.141 39.906 9.312 1 29.17 291 GLU B C 1
ATOM 4776 O O . GLU B 1 291 ? 18.094 40.375 10.461 1 29.17 291 GLU B O 1
ATOM 4781 N N . ASP B 1 292 ? 19.375 39.594 9.055 1 24.88 292 ASP B N 1
ATOM 4782 C CA . ASP B 1 292 ? 20.266 40.75 9.133 1 24.88 292 ASP B CA 1
ATOM 4783 C C . ASP B 1 292 ? 19.844 41.844 8.141 1 24.88 292 ASP B C 1
ATOM 4785 O O . ASP B 1 292 ? 19.656 41.562 6.957 1 24.88 292 ASP B O 1
ATOM 4789 N N . PRO B 1 293 ? 19.266 43.125 8.531 1 28.94 293 PRO B N 1
ATOM 4790 C CA . PRO B 1 293 ? 18.938 44.406 7.891 1 28.94 293 PRO B CA 1
ATOM 4791 C C . PRO B 1 293 ? 19.969 44.812 6.852 1 28.94 293 PRO B C 1
ATOM 4793 O O . PRO B 1 293 ? 19.641 45.5 5.887 1 28.94 293 PRO B O 1
ATOM 4796 N N . GLU B 1 294 ? 21.297 44.688 7.059 1 26.27 294 GLU B N 1
ATOM 4797 C CA . GLU B 1 294 ? 22.203 45.688 6.52 1 26.27 294 GLU B CA 1
ATOM 4798 C C . GLU B 1 294 ? 22.375 45.531 5.012 1 26.27 294 GLU B C 1
ATOM 4800 O O . GLU B 1 294 ? 22.406 46.531 4.277 1 26.27 294 GLU B O 1
ATOM 4805 N N . SER B 1 295 ? 23.062 44.531 4.371 1 23.17 295 SER B N 1
ATOM 4806 C CA . SER B 1 295 ? 23.984 44.906 3.301 1 23.17 295 SER B CA 1
ATOM 4807 C C . SER B 1 295 ? 23.25 45.031 1.974 1 23.17 295 SER B C 1
ATOM 4809 O O . SER B 1 295 ? 23.484 44.281 1.036 1 23.17 295 SER B O 1
ATOM 4811 N N . TYR B 1 296 ? 21.938 45.562 1.938 1 25.55 296 TYR B N 1
ATOM 4812 C CA . TYR B 1 296 ? 21.438 46.062 0.668 1 25.55 296 TYR B CA 1
ATOM 4813 C C . TYR B 1 296 ? 22.391 47.094 0.077 1 25.55 296 TYR B C 1
ATOM 4815 O O . TYR B 1 296 ? 22.062 47.781 -0.907 1 25.55 296 TYR B O 1
ATOM 4823 N N . GLU B 1 297 ? 23.328 47.625 0.871 1 24.02 297 GLU B N 1
ATOM 4824 C CA . GLU B 1 297 ? 23.875 48.875 0.359 1 24.02 297 GLU B CA 1
ATOM 4825 C C . GLU B 1 297 ? 24.625 48.656 -0.949 1 24.02 297 GLU B C 1
ATOM 4827 O O . GLU B 1 297 ? 24.562 49.5 -1.853 1 24.02 297 GLU B O 1
ATOM 4832 N N . GLN B 1 298 ? 25.625 47.75 -1.002 1 22.52 298 GLN B N 1
ATOM 4833 C CA . GLN B 1 298 ? 26.766 48.156 -1.809 1 22.52 298 GLN B CA 1
ATOM 4834 C C . GLN B 1 298 ? 26.516 47.906 -3.291 1 22.52 298 GLN B C 1
ATOM 4836 O O . GLN B 1 298 ? 27.359 48.219 -4.133 1 22.52 298 GLN B O 1
ATOM 4841 N N . LEU B 1 299 ? 25.578 47 -3.648 1 21.61 299 LEU B N 1
ATOM 4842 C CA . LEU B 1 299 ? 25.812 46.875 -5.082 1 21.61 299 LEU B CA 1
ATOM 4843 C C . LEU B 1 299 ? 25.328 48.094 -5.832 1 21.61 299 LEU B C 1
ATOM 4845 O O . LEU B 1 299 ? 25.188 48.062 -7.059 1 21.61 299 LEU B O 1
ATOM 4849 N N . SER B 1 300 ? 24.922 49.25 -5.07 1 20.88 300 SER B N 1
ATOM 4850 C CA . SER B 1 300 ? 24.781 50.5 -5.832 1 20.88 300 SER B CA 1
ATOM 4851 C C . SER B 1 300 ? 26.109 50.875 -6.492 1 20.88 300 SER B C 1
ATOM 4853 O O . SER B 1 300 ? 26.172 51.875 -7.219 1 20.88 300 SER B O 1
ATOM 4855 N N . GLY B 1 301 ? 27.281 50.25 -6.25 1 20.83 301 GLY B N 1
ATOM 4856 C CA . GLY B 1 301 ? 28.281 50.875 -7.113 1 20.83 301 GLY B CA 1
ATOM 4857 C C . GLY B 1 301 ? 28.188 50.406 -8.555 1 20.83 301 GLY B C 1
ATOM 4858 O O . GLY B 1 301 ? 27.641 49.344 -8.836 1 20.83 301 GLY B O 1
#

InterPro domains:
  IPR009057 Homedomain-like superfamily [SSF46689] (180-230)
  IPR009057 Homedomain-like superfamily [SSF46689] (232-280)
  IPR018060 AraC-like, DNA binding HTH domain [PF12833] (203-279)
  IPR018060 AraC-like, DNA binding HTH domain [PS01124] (183-281)
  IPR018060 AraC-like, DNA binding HTH domain [SM00342] (196-279)
  IPR020449 Transcription regulator HTH, AraC- type, HTH domain [PR00032] (248-263)
  IPR020449 Transcription regulator HTH, AraC- type, HTH domain [PR00032] (263-279)
  IPR037923 Transcription regulator HTH-like [SSF51215] (25-158)

Solvent-accessible surface area (backbone atoms only — not comparable to full-atom values): 32146 Å² total; per-residue (Å²): 127,84,83,32,67,59,83,40,38,43,35,82,80,42,54,94,85,42,62,50,41,74,47,79,44,62,63,72,54,61,41,68,61,23,26,38,66,36,32,34,38,42,30,21,75,32,54,53,46,58,40,35,40,90,92,38,77,44,78,36,48,60,75,21,38,36,40,37,37,46,49,43,54,33,29,29,69,59,49,67,46,31,27,40,42,35,36,34,60,50,62,66,55,43,70,36,62,35,41,45,55,33,52,21,69,37,26,56,55,39,73,48,32,78,88,73,26,94,56,38,65,57,49,52,53,36,51,48,49,34,52,50,28,60,71,65,63,51,70,54,17,54,43,51,34,52,47,36,50,49,51,50,47,49,52,51,49,75,42,41,70,55,57,64,67,65,61,80,48,65,69,53,50,51,49,20,50,51,39,46,39,46,50,51,49,52,55,49,42,67,74,48,38,43,48,95,76,45,68,59,57,51,13,53,75,58,71,37,54,52,70,58,32,51,51,53,40,21,49,72,69,71,42,48,69,68,57,48,51,48,50,51,21,42,54,52,36,50,51,42,46,70,50,42,89,64,50,70,66,56,44,35,49,64,29,34,40,93,40,67,68,58,36,43,49,50,34,19,12,59,72,67,32,44,64,68,57,50,28,46,73,70,58,69,74,70,80,65,76,75,80,74,84,66,86,78,58,66,79,79,108,127,82,83,31,67,59,83,42,38,44,34,83,82,43,54,94,85,42,63,50,41,74,48,79,44,63,62,70,53,63,41,68,60,24,26,37,64,37,31,35,38,43,30,20,74,33,55,54,46,57,40,34,40,91,92,38,76,44,79,37,48,59,75,21,37,37,41,37,36,46,50,43,54,32,27,28,68,58,48,68,46,33,27,40,41,36,36,34,60,51,63,67,55,43,69,36,62,36,41,45,56,35,51,20,69,36,29,56,55,38,73,49,32,79,87,73,26,93,57,38,67,58,47,52,52,37,50,49,49,34,52,50,29,60,71,66,62,51,70,54,17,56,45,51,32,53,46,36,49,50,50,49,48,47,54,50,49,76,43,40,71,54,56,65,67,65,62,80,49,64,68,52,50,50,49,20,50,50,40,44,38,47,49,51,48,53,55,48,42,68,73,48,38,42,48,94,76,46,70,59,56,52,14,53,75,59,72,38,54,52,68,58,31,52,51,52,42,21,49,72,68,71,41,47,67,68,56,49,52,49,50,52,22,42,55,53,36,51,52,44,48,70,50,42,88,64,50,70,67,56,42,34,48,65,30,34,40,92,41,68,68,56,35,44,50,49,36,22,13,60,71,67,33,44,63,67,56,50,29,45,73,70,56,70,74,68,82,65,75,75,81,76,85,66,87,77,60,65,80,76,108

Secondary s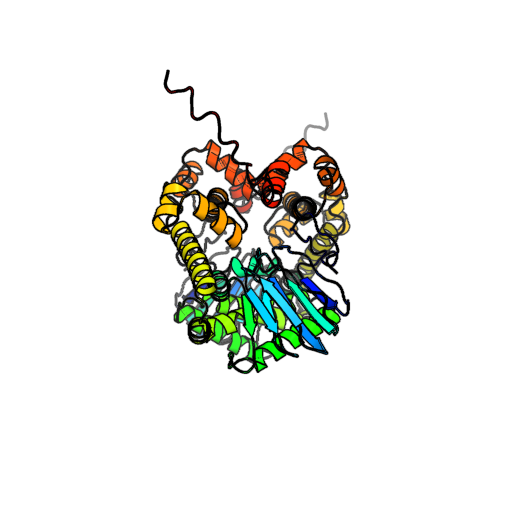tructure (DSSP, 8-state):
--SEEETTEEE----TT-SEEEEEE-----EEEEB-SSEEEEEEEES-EEEEETTEEEEE-TT-EEEE-TT--EEE----SEEEEEEE--HHHHTSTTHHHHHHHH-SEEEE-TTT-TTHHHHHHHHHHHHHHHHH--TTHHHHHHHHHHHHHHHHHHTHHHHHHT---HHHHHHHHHHHHHHHHHHHHHHSTTS---HHHHHHHHT--HHHHHHHHHHHHSS-HHHHHHHHHHHHHHHHHHH----HHHHHHHTT-S-HHHHHHHHHHHHSS-HHHHHHHHHTTS--------TTSGGG-/--SEEETTEEE----TT-SEEEEEE-----EEEEB-SSEEEEEEEES-EEEEETTEEEEE-TT-EEEE-TT--EEE----SEEEEEEE--HHHHTSTTHHHHHHHH-SEEEE-TTT-TTHHHHHHHHHHHHHHHHH--TTHHHHHHHHHHHHHHHHHHTHHHHHHT---HHHHHHHHHHHHHHHHHHHHHHSTTS---HHHHHHHHT--HHHHHHHHHHHHSS-HHHHHHHHHHHHHHHHHHH----HHHHHHHTT-S-HHHHHHHHHHHHSS-HHHHHHHHHTTS--------TTSGGG-

pLDDT: mean 80.71, std 18.68, range [20.62, 98.38]